Protein 3NWP (pdb70)

B-factor: mean 22.93, std 8.15, range [8.03, 77.2]

Nearest PDB structures (foldseek):
  3nwp-assembly2_B  TM=1.003E+00  e=3.290E-48  Shewanella baltica OS223
  3lwd-assembly1_A-2  TM=9.757E-01  e=4.395E-27  Chromohalobacter israelensis DSM 3043
  3lhi-assembly1_A  TM=9.267E-01  e=1.571E-24  Neisseria gonorrhoeae FA 1090
  1vl1-assembly1_A  TM=8.674E-01  e=1.841E-17  Thermotoga maritima
  3efb-assembly1_A  TM=4.560E-01  e=1.012E-04  Shigella flexneri 2a str. 2457T

Secondary structure (DSSP, 8-state):
------EEEESSHHHHHHHHHHHHHHHHHHHHHHHS-EEEEE--SSTTHHHHHHH---S-GGGEEEEESEEESS-TTSTT-HHHHHHHHTSSGGGGGSEE--S----SHHHH---TGGGTTS-SSBSEEEE--TTS-BTTB-TT-TTHHHHHH--SSEEEE--SSSSS-EEEE-HHHHHSBS-EEEEEESHHHHHHHHHHHT---TT--THHHHS-SSS-EEEEEE-/------EEE-SSHHHHHHHHHHHHHHHHHHHHHHHS-EEEEE--SSTTHHHHHHH---S-GGGEEEEESEEESS-TTSTT-HHHHHHHHTSSGGGGGSEE--S----SHHHH---TGGGTTS-SSBSEEEE--TTS-BTTB-TT-TTHHHHHH--SSEEEE--SSSSS-EEEE-HHHHHSBS-EEEEEESHHHHHHHHHHHT---TT--THHHHS-SSS-EEEEEE-

Solvent-accessible surface area: 19210 Å² total

Radius of gyration: 25.67 Å; Cα contacts (8 Å, |Δi|>4): 1148; chains: 2; bounding box: 45×80×50 Å

Structure (mmCIF, N/CA/C/O backbone):
data_3NWP
#
_entry.id   3NWP
#
_cell.length_a   46.179
_cell.length_b   72.019
_cell.length_c   154.130
_cell.angle_alpha   90.000
_cell.angle_beta   90.000
_cell.angle_gamma   90.000
#
_symmetry.space_group_name_H-M   'P 21 21 21'
#
loop_
_entity.id
_entity.type
_entity.pdbx_description
1 polymer 6-phosphogluconolactonase
2 non-polymer GLYCEROL
3 non-polymer 'HEXAETHYLENE GLYCOL'
4 non-polymer DI(HYDROXYETHYL)ETHER
5 non-polymer 'TETRAETHYLENE GLYCOL'
6 water water
#
loop_
_atom_site.group_PDB
_atom_site.id
_atom_site.type_symbol
_atom_site.label_atom_id
_atom_site.label_alt_id
_atom_site.label_comp_id
_atom_site.label_asym_id
_atom_site.label_entity_id
_atom_site.label_seq_id
_atom_site.pdbx_PDB_ins_code
_atom_site.Cartn_x
_atom_site.Cartn_y
_atom_site.Cartn_z
_atom_site.occupancy
_atom_site.B_iso_or_equiv
_atom_site.auth_seq_id
_atom_site.auth_comp_id
_atom_site.auth_asym_id
_atom_site.auth_atom_id
_atom_site.pdbx_PDB_model_num
ATOM 1 N N . GLY A 1 1 ? 35.240 8.406 16.516 1.00 25.04 0 GLY A N 1
ATOM 2 C CA . GLY A 1 1 ? 35.631 9.535 17.360 1.00 23.62 0 GLY A CA 1
ATOM 3 C C . GLY A 1 1 ? 34.488 10.128 18.137 1.00 23.03 0 GLY A C 1
ATOM 4 O O . GLY A 1 1 ? 33.418 9.493 18.338 1.00 22.35 0 GLY A O 1
ATOM 21 N N . ILE A 1 3 ? 31.297 12.359 19.238 1.00 18.46 2 ILE A N 1
ATOM 22 C CA . ILE A 1 3 ? 30.023 12.672 18.622 1.00 16.70 2 ILE A CA 1
ATOM 23 C C . ILE A 1 3 ? 29.785 14.169 18.641 1.00 18.60 2 ILE A C 1
ATOM 24 O O . ILE A 1 3 ? 29.693 14.789 19.722 1.00 19.59 2 ILE A O 1
ATOM 29 N N . LYS A 1 4 ? 29.725 14.754 17.457 1.00 18.11 3 LYS A N 1
ATOM 30 C CA . LYS A 1 4 ? 29.741 16.223 17.346 1.00 17.64 3 LYS A CA 1
ATOM 31 C C . LYS A 1 4 ? 28.396 16.851 17.035 1.00 16.77 3 LYS A C 1
ATOM 32 O O . LYS A 1 4 ? 28.208 18.031 17.341 1.00 18.03 3 LYS A O 1
ATOM 38 N N . GLU A 1 5 ? 27.470 16.104 16.442 1.00 16.73 4 GLU A N 1
ATOM 39 C CA . GLU A 1 5 ? 26.169 16.639 16.102 1.00 15.67 4 GLU A CA 1
ATOM 40 C C . GLU A 1 5 ? 25.172 16.274 17.191 1.00 16.70 4 GLU A C 1
ATOM 41 O O . GLU A 1 5 ? 25.030 15.090 17.541 1.00 17.79 4 GLU A O 1
ATOM 47 N N . THR A 1 6 ? 24.535 17.298 17.766 1.00 14.20 5 THR A N 1
ATOM 48 C CA . THR A 1 6 ? 23.625 17.150 18.881 1.00 14.70 5 THR A CA 1
ATOM 49 C C . THR A 1 6 ? 22.463 18.137 18.708 1.00 14.53 5 THR A C 1
ATOM 50 O O . THR A 1 6 ? 22.628 19.222 18.075 1.00 14.57 5 THR A O 1
ATOM 54 N N . VAL A 1 7 ? 21.317 17.825 19.329 1.00 13.25 6 VAL A N 1
ATOM 55 C CA . VAL A 1 7 ? 20.217 18.746 19.541 1.00 13.26 6 VAL A CA 1
ATOM 56 C C . VAL A 1 7 ? 19.888 18.650 21.029 1.00 14.18 6 VAL A C 1
ATOM 57 O O . VAL A 1 7 ? 19.448 17.587 21.487 1.00 14.65 6 VAL A O 1
ATOM 61 N N . PHE A 1 8 ? 20.095 19.730 21.765 1.00 14.20 7 PHE A N 1
ATOM 62 C CA . PHE A 1 8 ? 20.080 19.719 23.200 1.00 14.64 7 PHE A CA 1
ATOM 63 C C . PHE A 1 8 ? 19.202 20.865 23.689 1.00 16.04 7 PHE A C 1
ATOM 64 O O . PHE A 1 8 ? 19.397 22.046 23.317 1.00 17.02 7 PHE A O 1
ATOM 72 N N . LYS A 1 9 ? 18.195 20.543 24.492 1.00 12.98 8 LYS A N 1
ATOM 73 C CA . LYS A 1 9 ? 17.234 21.505 25.058 1.00 11.81 8 LYS A CA 1
ATOM 74 C C . LYS A 1 9 ? 17.280 21.431 26.569 1.00 14.23 8 LYS A C 1
ATOM 75 O O . LYS A 1 9 ? 17.021 20.367 27.157 1.00 15.45 8 LYS A O 1
ATOM 81 N N . SER A 1 10 ? 17.658 22.527 27.201 1.00 13.63 9 SER A N 1
ATOM 82 C CA . SER A 1 10 ? 17.673 22.596 28.657 1.00 13.49 9 SER A CA 1
ATOM 83 C C . SER A 1 10 ? 16.551 23.497 29.154 1.00 14.26 9 SER A C 1
ATOM 84 O O . SER A 1 10 ? 16.023 24.360 28.421 1.00 14.23 9 SER A O 1
ATOM 87 N N . PHE A 1 11 ? 16.202 23.255 30.430 1.00 15.52 10 PHE A N 1
ATOM 88 C CA . PHE A 1 11 ? 15.059 23.897 31.075 1.00 14.91 10 PHE A CA 1
ATOM 89 C C . PHE A 1 11 ? 15.402 24.253 32.526 1.00 14.84 10 PHE A C 1
ATOM 90 O O . PHE A 1 11 ? 16.285 23.660 33.125 1.00 17.02 10 PHE A O 1
ATOM 98 N N A ASP A 1 12 ? 14.699 25.277 32.993 0.60 18.00 11 ASP A N 1
ATOM 99 N N B ASP A 1 12 ? 14.684 25.212 33.072 0.40 17.43 11 ASP A N 1
ATOM 100 C CA A ASP A 1 12 ? 14.803 25.777 34.396 0.60 18.48 11 ASP A CA 1
ATOM 101 C CA B ASP A 1 12 ? 15.016 25.638 34.440 0.40 16.71 11 ASP A CA 1
ATOM 102 C C A ASP A 1 12 ? 14.621 24.641 35.410 0.60 19.07 11 ASP A C 1
ATOM 103 C C B ASP A 1 12 ? 14.478 24.758 35.529 0.40 18.01 11 ASP A C 1
ATOM 104 O O A ASP A 1 12 ? 15.426 24.488 36.353 0.60 19.02 11 AS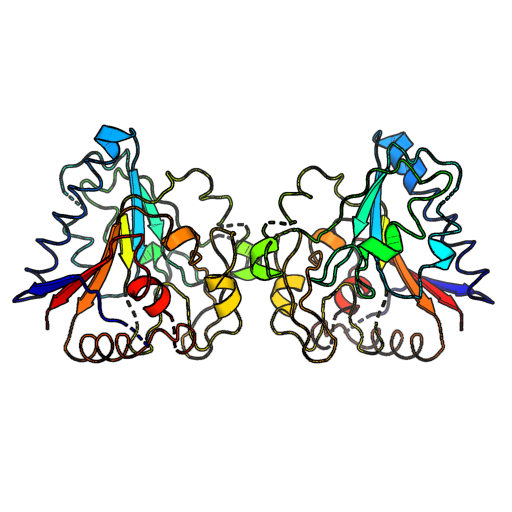P A O 1
ATOM 105 O O B ASP A 1 12 ? 14.900 24.884 36.659 0.40 17.15 11 ASP A O 1
ATOM 114 N N . THR A 1 13 ? 13.560 23.865 35.199 1.00 18.38 12 THR A N 1
ATOM 115 C CA . THR A 1 13 ? 13.059 22.878 36.141 1.00 17.93 12 THR A CA 1
ATOM 116 C C . THR A 1 13 ? 12.600 21.638 35.399 1.00 16.56 12 THR A C 1
ATOM 117 O O . THR A 1 13 ? 12.266 21.719 34.195 1.00 16.61 12 THR A O 1
ATOM 121 N N . PRO A 1 14 ? 12.545 20.502 36.104 1.00 19.33 13 PRO A N 1
ATOM 122 C CA . PRO A 1 14 ? 11.881 19.329 35.498 1.00 17.88 13 PRO A CA 1
ATOM 123 C C . PRO A 1 14 ? 10.461 19.609 35.062 1.00 19.24 13 PRO A C 1
ATOM 124 O O . PRO A 1 14 ? 10.026 19.077 34.013 1.00 18.02 13 PRO A O 1
ATOM 128 N N A SER A 1 15 ? 9.682 20.426 35.791 0.50 17.42 14 SER A N 1
ATOM 129 N N B SER A 1 15 ? 9.719 20.413 35.833 0.50 17.81 14 SER A N 1
ATOM 130 C CA A SER A 1 15 ? 8.307 20.704 35.362 0.50 17.26 14 SER A CA 1
ATOM 131 C CA B SER A 1 15 ? 8.380 20.770 35.437 0.50 17.10 14 SER A CA 1
ATOM 132 C C A SER A 1 15 ? 8.234 21.481 34.048 0.50 16.99 14 SER A C 1
ATOM 133 C C B SER A 1 15 ? 8.331 21.389 34.059 0.50 16.86 14 SER A C 1
ATOM 134 O O A SER A 1 15 ? 7.353 21.274 33.226 0.50 17.62 14 SER A O 1
ATOM 135 O O B SER A 1 15 ? 7.578 20.964 33.210 0.50 18.09 14 SER A O 1
ATOM 140 N N . ALA A 1 16 ? 9.161 22.411 33.842 1.00 16.89 15 ALA A N 1
ATOM 141 C CA . ALA A 1 16 ? 9.199 23.121 32.569 1.00 16.29 15 ALA A CA 1
ATOM 142 C C . ALA A 1 16 ? 9.560 22.173 31.401 1.00 14.62 15 ALA A C 1
ATOM 143 O O . ALA A 1 16 ? 8.979 22.272 30.294 1.00 16.93 15 ALA A O 1
ATOM 145 N N . LEU A 1 17 ? 10.528 21.320 31.672 1.00 14.93 16 LEU A N 1
ATOM 146 C CA . LEU A 1 17 ? 10.937 20.252 30.708 1.00 15.27 16 LEU A CA 1
ATOM 147 C C . LEU A 1 17 ? 9.726 19.424 30.344 1.00 16.70 16 LEU A C 1
ATOM 148 O O . LEU A 1 17 ? 9.386 19.289 29.153 1.00 15.27 16 LEU A O 1
ATOM 153 N N . GLU A 1 18 ? 9.056 18.895 31.339 1.00 17.02 17 GLU A N 1
ATOM 154 C CA . GLU A 1 18 ? 7.887 18.021 31.114 1.00 16.73 17 GLU A CA 1
ATOM 155 C C . GLU A 1 18 ? 6.780 18.687 30.359 1.00 17.84 17 GLU A C 1
ATOM 156 O O . GLU A 1 18 ? 6.126 18.069 29.487 1.00 18.49 17 GLU A O 1
ATOM 162 N N A GLN A 1 19 ? 6.515 19.980 30.598 0.40 15.58 18 GLN A N 1
ATOM 163 N N B GLN A 1 19 ? 6.477 19.920 30.733 0.60 17.26 18 GLN A N 1
ATOM 164 C CA A GLN A 1 19 ? 5.475 20.704 29.828 0.40 16.75 18 GLN A CA 1
ATOM 165 C CA B GLN A 1 19 ? 5.402 20.609 30.094 0.60 20.39 18 GLN A CA 1
ATOM 166 C C A GLN A 1 19 ? 5.795 20.871 28.345 0.40 17.17 18 GLN A C 1
ATOM 167 C C B GLN A 1 19 ? 5.701 20.672 28.615 0.60 17.78 18 GLN A C 1
ATOM 168 O O A GLN A 1 19 ? 4.925 20.768 27.479 0.40 16.27 18 GLN A O 1
ATOM 169 O O B GLN A 1 19 ? 4.843 20.321 27.793 0.60 19.07 18 GLN A O 1
ATOM 180 N N A GLN A 1 20 ? 7.034 21.182 28.013 0.40 15.10 19 GLN A N 1
ATOM 181 N N B GLN A 1 20 ? 6.924 21.076 28.260 0.60 17.12 19 GLN A N 1
ATOM 182 C CA A GLN A 1 20 ? 7.326 21.283 26.608 0.40 14.84 19 GLN A CA 1
ATOM 183 C CA B GLN A 1 20 ? 7.258 21.243 26.846 0.60 15.78 19 GLN A CA 1
ATOM 184 C C A GLN A 1 20 ? 7.449 19.887 25.991 0.40 15.17 19 GLN A C 1
ATOM 185 C C B GLN A 1 20 ? 7.289 19.883 26.139 0.60 14.13 19 GLN A C 1
ATOM 186 O O A GLN A 1 20 ? 7.121 19.698 24.822 0.40 14.70 19 GLN A O 1
ATOM 187 O O B GLN A 1 20 ? 6.753 19.752 25.037 0.60 15.32 19 GLN A O 1
ATOM 198 N N . LEU A 1 21 ? 7.959 18.919 26.733 1.00 14.57 20 LEU A N 1
ATOM 199 C CA . LEU A 1 21 ? 8.116 17.568 26.157 1.00 13.39 20 LEU A CA 1
ATOM 200 C C . LEU A 1 21 ? 6.750 16.914 25.941 1.00 15.07 20 LEU A C 1
ATOM 201 O O . LEU A 1 21 ? 6.481 16.329 24.858 1.00 14.74 20 LEU A O 1
ATOM 206 N N . ALA A 1 22 ? 5.852 17.056 26.907 1.00 14.79 21 ALA A N 1
ATOM 207 C CA . ALA A 1 22 ? 4.496 16.513 26.722 1.00 15.11 21 ALA A CA 1
ATOM 208 C C . ALA A 1 22 ? 3.811 17.149 25.532 1.00 16.30 21 ALA A C 1
ATOM 209 O O . ALA A 1 22 ? 3.123 16.459 24.741 1.00 16.06 21 ALA A O 1
ATOM 211 N N A SER A 1 23 ? 3.908 18.472 25.402 0.70 14.57 22 SER A N 1
ATOM 212 N N B SER A 1 23 ? 3.957 18.464 25.400 0.30 16.77 22 SER A N 1
ATOM 213 C CA A SER A 1 23 ? 3.307 19.141 24.247 0.70 16.35 22 SER A CA 1
ATOM 214 C CA B SER A 1 23 ? 3.363 19.182 24.284 0.30 18.00 22 SER A CA 1
ATOM 215 C C A SER A 1 23 ? 3.902 18.688 22.919 0.70 16.92 22 SER A C 1
ATOM 216 C C B SER A 1 23 ? 3.908 18.719 22.930 0.30 17.27 22 SER A C 1
ATOM 217 O O A SER A 1 23 ? 3.162 18.468 21.959 0.70 17.36 22 SER A O 1
ATOM 218 O O B SER A 1 23 ? 3.135 18.514 21.992 0.30 17.74 22 SER A O 1
ATOM 223 N N . LYS A 1 24 ? 5.234 18.569 22.822 1.00 15.52 23 LYS A N 1
ATOM 224 C CA . LYS A 1 24 ? 5.882 18.115 21.595 1.00 15.31 23 LYS A CA 1
ATOM 225 C C . LYS A 1 24 ? 5.442 16.690 21.238 1.00 15.60 23 LYS A C 1
ATOM 226 O O . LYS A 1 24 ? 5.137 16.409 20.081 1.00 15.91 23 LYS A O 1
ATOM 232 N N . ILE A 1 25 ? 5.418 15.789 22.172 1.00 14.32 24 ILE A N 1
ATOM 233 C CA . ILE A 1 25 ? 5.005 14.414 21.925 1.00 13.62 24 ILE A CA 1
ATOM 234 C C . ILE A 1 25 ? 3.570 14.374 21.498 1.00 14.83 24 ILE A C 1
ATOM 235 O O . ILE A 1 25 ? 3.256 13.717 20.470 1.00 14.52 24 ILE A O 1
ATOM 240 N N . ALA A 1 26 ? 2.689 15.043 22.219 1.00 15.10 25 ALA A N 1
ATOM 241 C CA . ALA A 1 26 ? 1.278 15.007 21.866 1.00 16.12 25 ALA A CA 1
ATOM 242 C C . ALA A 1 26 ? 1.036 15.533 20.429 1.00 15.54 25 ALA A C 1
ATOM 243 O O . ALA A 1 26 ? 0.264 14.959 19.661 1.00 16.28 25 ALA A O 1
ATOM 245 N N A SER A 1 27 ? 1.706 16.624 20.084 0.35 15.22 26 SER A N 1
ATOM 246 N N B SER A 1 27 ? 1.705 16.623 20.083 0.35 15.29 26 SER A N 1
ATOM 247 N N C SER A 1 27 ? 1.702 16.620 20.055 0.30 16.09 26 SER A N 1
ATOM 248 C CA A SER A 1 27 ? 1.602 17.209 18.754 0.35 16.10 26 SER A CA 1
ATOM 249 C CA B SER A 1 27 ? 1.601 17.202 18.753 0.35 16.24 26 SER A CA 1
ATOM 250 C CA C SER A 1 27 ? 1.518 17.184 18.716 0.30 17.34 26 SER A CA 1
ATOM 251 C C A SER A 1 27 ? 2.037 16.220 17.684 0.35 16.12 26 SER A C 1
ATOM 252 C C B SER A 1 27 ? 2.036 16.215 17.683 0.35 16.18 26 SER A C 1
ATOM 253 C C C SER A 1 27 ? 2.064 16.260 17.625 0.30 17.02 26 SER A C 1
ATOM 254 O O A SER A 1 27 ? 1.334 16.018 16.696 0.35 16.60 26 SER A O 1
ATOM 255 O O B SER A 1 27 ? 1.333 16.011 16.696 0.35 16.65 26 SER A O 1
ATOM 256 O O C SER A 1 27 ? 1.460 16.154 16.552 0.30 17.20 26 SER A O 1
ATOM 263 N N . GLN A 1 28 ? 3.202 15.600 17.871 1.00 14.53 27 GLN A N 1
ATOM 264 C CA . GLN A 1 28 ? 3.701 14.610 16.922 1.00 14.45 27 GLN A CA 1
ATOM 265 C C . GLN A 1 28 ? 2.802 13.385 16.805 1.00 13.99 27 GLN A C 1
ATOM 266 O O . GLN A 1 28 ? 2.590 12.882 15.715 1.00 14.45 27 GLN A O 1
ATOM 272 N N . LEU A 1 29 ? 2.216 12.922 17.901 1.00 13.55 28 LEU A N 1
ATOM 273 C CA . LEU A 1 29 ? 1.299 11.778 17.827 1.00 14.00 28 LEU A CA 1
ATOM 274 C C . LEU A 1 29 ? 0.016 12.161 17.072 1.00 15.06 28 LEU A C 1
ATOM 275 O O . LEU A 1 29 ? -0.433 11.382 16.212 1.00 14.77 28 LEU A O 1
ATOM 280 N N . GLN A 1 30 ? -0.528 13.336 17.358 1.00 15.38 29 GLN A N 1
ATOM 281 C CA . GLN A 1 30 ? -1.714 13.773 16.621 1.00 16.43 29 GLN A CA 1
ATOM 282 C C . GLN A 1 30 ? -1.417 13.974 15.135 1.00 16.40 29 GLN A C 1
ATOM 283 O O . GLN A 1 30 ? -2.239 13.610 14.280 1.00 17.17 29 GLN A O 1
ATOM 289 N N A GLU A 1 31 ? -0.262 14.528 14.782 0.50 13.95 30 GLU A N 1
ATOM 290 N N B GLU A 1 31 ? -0.258 14.573 14.831 0.50 17.55 30 GLU A N 1
ATOM 291 C CA A GLU A 1 31 ? 0.058 14.683 13.362 0.50 14.27 30 GLU A CA 1
ATOM 292 C CA B GLU A 1 31 ? 0.259 14.690 13.456 0.50 20.31 30 GLU A CA 1
ATOM 293 C C A GLU A 1 31 ? 0.215 13.305 12.669 0.50 15.63 30 GLU A C 1
ATOM 294 C C B GLU A 1 31 ? 0.171 13.330 12.746 0.50 18.38 30 GLU A C 1
ATOM 295 O O A GLU A 1 31 ? -0.085 13.145 11.460 0.50 15.15 30 GLU A O 1
ATOM 296 O O B GLU A 1 31 ? -0.368 13.215 11.636 0.50 20.96 30 GLU A O 1
ATOM 307 N N . ALA A 1 32 ? 0.694 12.292 13.397 1.00 15.75 31 ALA A N 1
ATOM 308 C CA . ALA A 1 32 ? 0.748 10.958 12.885 1.00 14.77 31 ALA A CA 1
ATOM 309 C C . ALA A 1 32 ? -0.626 10.334 12.703 1.00 16.39 31 ALA A C 1
ATOM 310 O O . ALA A 1 32 ? -0.864 9.728 11.670 1.00 16.08 31 ALA A O 1
ATOM 312 N N . VAL A 1 33 ? -1.524 10.499 13.664 1.00 15.80 32 VAL A N 1
ATOM 313 C CA . VAL A 1 33 ? -2.924 10.062 13.518 1.00 16.90 32 VAL A CA 1
ATOM 314 C C . VAL A 1 33 ? -3.529 10.766 12.306 1.00 17.98 32 VAL A C 1
ATOM 315 O O . VAL A 1 33 ? -4.183 10.110 11.455 1.00 18.59 32 VAL A O 1
ATOM 319 N N . ASP A 1 34 ? -3.336 12.076 12.174 1.00 17.99 33 ASP A N 1
ATOM 320 C CA . ASP A 1 34 ? -3.879 12.777 11.003 1.00 20.53 33 ASP A CA 1
ATOM 321 C C . ASP A 1 34 ? -3.353 12.186 9.705 1.00 21.79 33 ASP A C 1
ATOM 322 O O . ASP A 1 34 ? -4.121 11.974 8.745 1.00 21.67 33 ASP A O 1
ATOM 327 N N . ALA A 1 35 ? -2.049 11.929 9.618 1.00 17.31 34 ALA A N 1
ATOM 328 C CA . ALA A 1 35 ? -1.467 11.490 8.367 1.00 17.13 34 ALA A CA 1
ATOM 329 C C . ALA A 1 35 ? -1.792 10.083 8.034 1.00 17.63 34 ALA A C 1
ATOM 330 O O . ALA A 1 35 ? -2.009 9.788 6.857 1.00 20.33 34 ALA A O 1
ATOM 332 N N . ARG A 1 36 ? -1.787 9.197 9.005 1.00 18.22 35 ARG A N 1
ATOM 333 C CA . ARG A 1 36 ? -1.826 7.743 8.787 1.00 18.76 35 ARG A CA 1
ATOM 334 C C . ARG A 1 36 ? -2.976 6.995 9.399 1.00 18.57 35 ARG A C 1
ATOM 335 O O . ARG A 1 36 ? -3.146 5.791 9.151 1.00 19.46 35 ARG A O 1
ATOM 343 N N . GLY A 1 37 ? -3.767 7.678 10.217 1.00 18.12 36 GLY A N 1
ATOM 344 C CA . GLY A 1 37 ? -4.868 7.077 10.905 1.00 19.64 36 GLY A CA 1
ATOM 345 C C . GLY A 1 37 ? -4.604 6.454 12.248 1.00 20.28 36 GLY A C 1
ATOM 346 O O . GLY A 1 37 ? -5.514 6.326 13.033 1.00 21.14 36 GLY A O 1
ATOM 347 N N . LYS A 1 38 ? -3.369 5.981 12.483 1.00 18.95 37 LYS A N 1
ATOM 348 C CA . LYS A 1 38 ? -2.976 5.411 13.756 1.00 19.40 37 LYS A CA 1
ATOM 349 C C . LYS A 1 38 ? -1.517 5.848 13.958 1.00 20.64 37 LYS A C 1
ATOM 350 O O . LYS A 1 38 ? -0.777 6.028 12.979 1.00 25.60 37 LYS A O 1
ATOM 356 N N . ALA A 1 39 ? -1.141 6.014 15.210 1.00 16.88 38 ALA A N 1
ATOM 357 C CA . ALA A 1 39 ? 0.203 6.430 15.554 1.00 17.02 38 ALA A CA 1
ATOM 358 C C . ALA A 1 39 ? 0.761 5.430 16.545 1.00 15.83 38 ALA A C 1
ATOM 359 O O . ALA A 1 39 ? 0.043 4.601 17.076 1.00 17.29 38 ALA A O 1
ATOM 361 N N . SER A 1 40 ? 2.084 5.459 16.730 1.00 15.04 39 SER A N 1
ATOM 362 C CA . SER A 1 40 ? 2.749 4.592 17.698 1.00 16.78 39 SER A CA 1
ATOM 363 C C . SER A 1 40 ? 3.752 5.375 18.532 1.00 15.64 39 SER A C 1
ATOM 364 O O . SER A 1 40 ? 4.474 6.260 18.051 1.00 15.78 39 SER A O 1
ATOM 367 N N . LEU A 1 41 ? 3.731 5.059 19.824 1.00 14.90 40 LEU A N 1
ATOM 368 C CA . LEU A 1 41 ? 4.569 5.645 20.867 1.00 13.70 40 LEU A CA 1
ATOM 369 C C . LEU A 1 41 ? 5.284 4.538 21.655 1.00 15.46 40 LEU A C 1
ATOM 370 O O . LEU A 1 41 ? 4.652 3.568 22.093 1.00 14.65 40 LEU A O 1
ATOM 375 N N . VAL A 1 42 ? 6.594 4.689 21.842 1.00 13.96 41 VAL A N 1
ATOM 376 C CA . VAL A 1 42 ? 7.382 3.808 22.701 1.00 12.58 41 VAL A CA 1
ATOM 377 C C . VAL A 1 42 ? 7.824 4.658 23.855 1.00 13.06 41 VAL A C 1
ATOM 378 O O . VAL A 1 42 ? 8.351 5.763 23.690 1.00 12.85 41 VAL A O 1
ATOM 382 N N . VAL A 1 43 ? 7.599 4.184 25.072 1.00 12.95 42 VAL A N 1
ATOM 383 C CA . VAL A 1 43 ? 8.064 4.857 26.256 1.00 12.88 42 VAL A CA 1
ATOM 384 C C . VAL A 1 43 ? 9.006 3.983 27.105 1.00 14.09 42 VAL A C 1
ATOM 385 O O . VAL A 1 43 ? 8.935 2.737 27.041 1.00 13.96 42 VAL A O 1
ATOM 389 N N . SER A 1 44 ? 9.817 4.645 27.929 1.00 15.70 43 SER A N 1
ATOM 390 C CA . SER A 1 44 ? 10.712 4.003 28.849 1.00 15.45 43 SER A CA 1
ATOM 391 C C . SER A 1 44 ? 10.255 4.164 30.296 1.00 17.32 43 SER A C 1
ATOM 392 O O . SER A 1 44 ? 9.425 5.021 30.612 1.00 17.62 43 SER A O 1
ATOM 395 N N . GLY A 1 45 ? 10.799 3.311 31.160 1.00 20.17 44 GLY A N 1
ATOM 396 C CA . GLY A 1 45 ? 10.401 3.230 32.570 1.00 22.17 44 GLY A CA 1
ATOM 397 C C . GLY A 1 45 ? 11.265 4.018 33.509 1.00 22.29 44 GLY A C 1
ATOM 398 O O . GLY A 1 45 ? 11.917 5.007 33.138 1.00 21.62 44 GLY A O 1
ATOM 399 N N . GLY A 1 46 ? 11.211 3.648 34.793 1.00 22.46 45 GLY A N 1
ATOM 400 C CA . GLY A 1 46 ? 11.974 4.378 35.810 1.00 23.87 45 GLY A CA 1
ATOM 401 C C . GLY A 1 46 ? 11.142 5.508 36.423 1.00 22.86 45 GLY A C 1
ATOM 402 O O . GLY A 1 46 ? 10.004 5.749 36.032 1.00 24.59 45 GLY A O 1
ATOM 403 N N . SER A 1 47 ? 11.769 6.225 37.357 1.00 25.09 46 SER A N 1
ATOM 404 C CA . SER A 1 47 ? 11.120 7.359 38.010 1.00 26.46 46 SER A CA 1
ATOM 405 C C . SER A 1 47 ? 11.138 8.616 37.156 1.00 22.58 46 SER A C 1
ATOM 406 O O . SER A 1 47 ? 10.225 9.451 37.272 1.00 22.54 46 SER A O 1
ATOM 409 N N . THR A 1 48 ? 12.118 8.754 36.259 1.00 20.99 47 THR A N 1
ATOM 410 C CA . THR A 1 48 ? 12.255 10.014 35.501 1.00 19.91 47 THR A CA 1
ATOM 411 C C . THR A 1 48 ? 10.933 10.435 34.790 1.00 19.50 47 THR A C 1
ATOM 412 O O . THR A 1 48 ? 10.567 11.601 34.855 1.00 19.91 47 THR A O 1
ATOM 416 N N . PRO A 1 49 ? 10.265 9.514 34.074 1.00 18.64 48 PRO A N 1
ATOM 417 C CA . PRO A 1 49 ? 9.133 9.948 33.254 1.00 18.46 48 PRO A CA 1
ATOM 418 C C . PRO A 1 49 ? 7.801 10.051 33.912 1.00 17.62 48 PRO A C 1
ATOM 419 O O . PRO A 1 49 ? 6.820 10.339 33.207 1.00 18.22 48 PRO A O 1
ATOM 423 N N . LEU A 1 50 ? 7.677 9.790 35.231 1.00 18.11 49 LEU A N 1
ATOM 424 C CA . LEU A 1 50 ? 6.318 9.642 35.805 1.00 18.20 49 LEU A CA 1
ATOM 425 C C . LEU A 1 50 ? 5.471 10.909 35.687 1.00 16.30 49 LEU A C 1
ATOM 426 O O . LEU A 1 50 ? 4.279 10.836 35.320 1.00 17.88 49 LEU A O 1
ATOM 431 N N A LYS A 1 51 ? 6.041 12.070 35.994 0.50 16.89 50 LYS A N 1
ATOM 432 N N B LYS A 1 51 ? 6.042 12.078 35.962 0.50 17.70 50 LYS A N 1
ATOM 433 C CA A LYS A 1 51 ? 5.297 13.307 35.836 0.50 17.11 50 LYS A CA 1
ATOM 434 C CA B LYS A 1 51 ? 5.292 13.325 35.824 0.50 18.21 50 LYS A CA 1
ATOM 435 C C A LYS A 1 51 ? 4.975 13.581 34.354 0.50 16.29 50 LYS A C 1
ATOM 436 C C B LYS A 1 51 ? 5.034 13.736 34.355 0.50 17.34 50 LYS A C 1
ATOM 437 O O A LYS A 1 51 ? 3.832 13.936 34.035 0.50 14.15 50 LYS A O 1
ATOM 438 O O B LYS A 1 51 ? 4.001 14.369 34.046 0.50 17.86 50 LYS A O 1
ATOM 447 N N . LEU A 1 52 ? 5.945 13.367 33.451 1.00 16.40 51 LEU A N 1
ATOM 448 C CA . LEU A 1 52 ? 5.687 13.474 32.011 1.00 16.06 51 LEU A CA 1
ATOM 449 C C . LEU A 1 52 ? 4.471 12.641 31.608 1.00 15.86 51 LEU A C 1
ATOM 450 O O . LEU A 1 52 ? 3.583 13.117 30.891 1.00 16.50 51 LEU A O 1
ATOM 455 N N . PHE A 1 53 ? 4.417 11.415 32.097 1.00 16.50 52 PHE A N 1
ATOM 456 C CA . PHE A 1 53 ? 3.275 10.536 31.802 1.00 15.28 52 PHE A CA 1
ATOM 457 C C . PHE A 1 53 ? 1.980 11.150 32.265 1.00 17.12 52 PHE A C 1
ATOM 458 O O . PHE A 1 53 ? 0.973 11.093 31.556 1.00 17.82 52 PHE A O 1
ATOM 466 N N A GLN A 1 54 ? 1.991 11.685 33.495 0.50 16.64 53 GLN A N 1
ATOM 467 N N B GLN A 1 54 ? 1.959 11.676 33.486 0.50 17.93 53 GLN A N 1
ATOM 468 C CA A GLN A 1 54 ? 0.787 12.325 34.049 0.50 17.65 53 GLN A CA 1
ATOM 469 C CA B GLN A 1 54 ? 0.716 12.271 33.971 0.50 19.52 53 GLN A CA 1
ATOM 470 C C A GLN A 1 54 ? 0.302 13.474 33.157 0.50 17.17 53 GLN A C 1
ATOM 471 C C B GLN A 1 54 ? 0.283 13.453 33.093 0.50 17.87 53 GLN A C 1
ATOM 472 O O A GLN A 1 54 ? -0.895 13.621 32.903 0.50 17.48 53 GLN A O 1
ATOM 473 O O B GLN A 1 54 ? -0.904 13.590 32.759 0.50 18.43 53 GLN A O 1
ATOM 484 N N . LEU A 1 55 ? 1.217 14.302 32.702 1.00 16.89 54 LEU A N 1
ATOM 485 C CA . LEU A 1 55 ? 0.873 15.431 31.833 1.00 17.70 54 LEU A CA 1
ATOM 486 C C . LEU A 1 55 ? 0.373 14.948 30.481 1.00 18.46 54 LEU A C 1
ATOM 487 O O . LEU A 1 55 ? -0.640 15.434 29.916 1.00 18.96 54 LEU A O 1
ATOM 492 N N . LEU A 1 56 ? 1.058 13.944 29.925 1.00 17.61 55 LEU A N 1
ATOM 493 C CA . LEU A 1 56 ? 0.650 13.412 28.634 1.00 17.45 55 LEU A CA 1
ATOM 494 C C . LEU A 1 56 ? -0.774 12.837 28.715 1.00 18.13 55 LEU A C 1
ATOM 495 O O . LEU A 1 56 ? -1.556 12.978 27.787 1.00 19.30 55 LEU A O 1
ATOM 500 N N . SER A 1 57 ? -1.101 12.167 29.835 1.00 16.44 56 SER A N 1
ATOM 501 C CA . SER A 1 57 ? -2.385 11.548 30.017 1.00 17.53 56 SER A CA 1
ATOM 502 C C . SER A 1 57 ? -3.531 12.548 29.882 1.00 16.26 56 SER A C 1
ATOM 503 O O . SER A 1 57 ? -4.644 12.118 29.578 1.00 19.07 56 SER A O 1
ATOM 522 N N . LYS A 1 59 ? -3.467 15.296 27.784 1.00 16.86 58 LYS A N 1
ATOM 523 C CA . LYS A 1 59 ? -3.476 15.957 26.470 1.00 16.96 58 LYS A CA 1
ATOM 524 C C . LYS A 1 59 ? -4.679 15.492 25.632 1.00 15.81 58 LYS A C 1
ATOM 525 O O . LYS A 1 59 ? -4.948 14.289 25.568 1.00 17.71 58 LYS A O 1
ATOM 531 N N . SER A 1 60 ? -5.373 16.445 25.001 1.00 18.02 59 SER A N 1
ATOM 532 C CA . SER A 1 60 ? -6.531 16.154 24.182 1.00 18.32 59 SER A CA 1
ATOM 533 C C . SER A 1 60 ? -6.121 15.870 22.730 1.00 18.49 59 SER A C 1
ATOM 534 O O . SER A 1 60 ? -6.004 16.765 21.903 1.00 20.02 59 SER A O 1
ATOM 537 N N . ILE A 1 61 ? -5.713 14.621 22.518 1.00 16.28 60 ILE A N 1
ATOM 538 C CA . ILE A 1 61 ? -5.431 14.101 21.175 1.00 16.17 60 ILE A CA 1
ATOM 539 C C . ILE A 1 61 ? -6.235 12.805 21.033 1.00 18.04 60 ILE A C 1
ATOM 540 O O . ILE A 1 61 ? -6.852 12.309 22.014 1.00 19.41 60 ILE A O 1
ATOM 545 N N . ASP A 1 62 ? -6.183 12.257 19.806 1.00 17.59 61 ASP A N 1
ATOM 546 C CA . ASP A 1 62 ? -6.899 11.034 19.459 1.00 19.53 61 ASP A CA 1
ATOM 547 C C . ASP A 1 62 ? -6.171 9.800 20.037 1.00 19.11 61 ASP A C 1
ATOM 548 O O . ASP A 1 62 ? -5.711 8.924 19.293 1.00 20.41 61 ASP A O 1
ATOM 553 N N . TRP A 1 63 ? -6.111 9.675 21.368 1.00 18.21 62 TRP A N 1
ATOM 554 C CA . TRP A 1 63 ? -5.424 8.598 22.059 1.00 16.59 62 TRP A CA 1
ATOM 555 C C . TRP A 1 63 ? -5.840 7.180 21.664 1.00 18.17 62 TRP A C 1
ATOM 556 O O . TRP A 1 63 ? -5.040 6.255 21.730 1.00 18.90 62 TRP A O 1
ATOM 567 N N . SER A 1 64 ? -7.125 7.047 21.290 1.00 19.25 63 SER A N 1
ATOM 568 C CA . SER A 1 64 ? -7.633 5.733 20.908 1.00 20.44 63 SER A CA 1
ATOM 569 C C . SER A 1 64 ? -7.060 5.225 19.587 1.00 20.11 63 SER A C 1
ATOM 570 O O . SER A 1 64 ? -7.162 4.040 19.270 1.00 21.02 63 SER A O 1
ATOM 573 N N . ASP A 1 65 ? -6.423 6.109 18.847 1.00 19.23 64 ASP A N 1
ATOM 574 C CA . ASP A 1 65 ? -5.765 5.789 17.595 1.00 17.70 64 ASP A CA 1
ATOM 575 C C . ASP A 1 65 ? -4.236 5.751 17.822 1.00 17.65 64 ASP A C 1
ATOM 576 O O . ASP A 1 65 ? -3.494 5.717 16.833 1.00 18.10 64 ASP A O 1
ATOM 581 N N . VAL A 1 66 ? -3.795 5.705 19.081 1.00 15.99 65 VAL A N 1
ATOM 582 C CA . VAL A 1 66 ? -2.332 5.642 19.411 1.00 15.42 65 VAL A CA 1
ATOM 583 C C . VAL A 1 66 ? -2.052 4.299 20.021 1.00 16.42 65 VAL A C 1
ATOM 584 O O . VAL A 1 66 ? -2.687 3.901 21.038 1.00 19.74 65 VAL A O 1
ATOM 588 N N . TYR A 1 67 ? -1.087 3.572 19.445 1.00 16.63 66 TYR A N 1
ATOM 589 C CA . TYR A 1 67 ? -0.581 2.328 19.975 1.00 17.36 66 TYR A CA 1
ATOM 590 C C . TYR A 1 67 ? 0.637 2.616 20.815 1.00 16.22 66 TYR A C 1
ATOM 591 O O . TYR A 1 67 ? 1.509 3.377 20.386 1.00 17.77 66 TYR A O 1
ATOM 600 N N . ILE A 1 68 ? 0.704 2.061 22.033 1.00 16.35 67 ILE A N 1
ATOM 601 C CA . ILE A 1 68 ? 1.792 2.343 22.939 1.00 14.90 67 ILE A CA 1
ATOM 602 C C . ILE A 1 68 ? 2.458 1.072 23.417 1.00 16.76 67 ILE A C 1
ATOM 603 O O . ILE A 1 68 ? 1.798 0.077 23.682 1.00 16.42 67 ILE A O 1
ATOM 608 N N . THR A 1 69 ? 3.789 1.052 23.423 1.00 14.23 68 THR A N 1
ATOM 609 C CA . THR A 1 69 ? 4.520 -0.053 24.004 1.00 15.22 68 THR A CA 1
ATOM 610 C C . THR A 1 69 ? 5.751 0.464 24.765 1.00 18.14 68 THR A C 1
ATOM 611 O O . THR A 1 69 ? 5.950 1.677 24.908 1.00 15.52 68 THR A O 1
ATOM 615 N N . LEU A 1 70 ? 6.554 -0.455 25.284 1.00 15.34 69 LEU A N 1
ATOM 616 C CA . LEU A 1 70 ? 7.696 -0.193 26.129 1.00 15.61 69 LEU A CA 1
ATOM 617 C C . LEU A 1 70 ? 9.006 -0.376 25.381 1.00 15.40 69 LEU A C 1
ATOM 618 O O . LEU A 1 70 ? 9.146 -1.274 24.522 1.00 15.01 69 LEU A O 1
ATOM 623 N N . ALA A 1 71 ? 9.986 0.452 25.715 1.00 14.41 70 ALA A N 1
ATOM 624 C CA . ALA A 1 71 ? 11.333 0.273 25.195 1.00 15.37 70 ALA A CA 1
ATOM 625 C C . ALA A 1 71 ? 11.973 -1.022 25.684 1.00 16.09 70 ALA A C 1
ATOM 626 O O . ALA A 1 71 ? 12.817 -1.594 24.990 1.00 15.81 70 ALA A O 1
ATOM 628 N N . ASP A 1 72 ? 11.592 -1.402 26.894 1.00 14.96 71 ASP A N 1
ATOM 629 C CA . ASP A 1 72 ? 12.143 -2.581 27.591 1.00 16.84 71 ASP A CA 1
ATOM 630 C C . ASP A 1 72 ? 11.287 -2.921 28.773 1.00 18.10 71 ASP A C 1
ATOM 631 O O . ASP A 1 72 ? 10.411 -2.154 29.199 1.00 17.62 71 ASP A O 1
ATOM 636 N N . GLU A 1 73 ? 11.541 -4.097 29.317 1.00 16.85 72 GLU A N 1
ATOM 637 C CA . GLU A 1 73 ? 10.759 -4.567 30.444 1.00 17.89 72 GLU A CA 1
ATOM 638 C C . GLU A 1 73 ? 11.607 -5.504 31.270 1.00 17.60 72 GLU A C 1
ATOM 639 O O . GLU A 1 73 ? 12.464 -6.192 30.773 1.00 16.32 72 GLU A O 1
ATOM 645 N N . ARG A 1 74 ? 11.379 -5.480 32.579 1.00 17.31 73 ARG A N 1
ATOM 646 C CA . ARG A 1 74 ? 11.975 -6.455 33.501 1.00 17.45 73 ARG A CA 1
ATOM 647 C C . ARG A 1 74 ? 11.094 -7.686 33.512 1.00 18.18 73 ARG A C 1
ATOM 648 O O . ARG A 1 74 ? 9.839 -7.591 33.511 1.00 18.57 73 ARG A O 1
ATOM 656 N N . TRP A 1 75 ? 11.716 -8.871 33.501 1.00 18.65 74 TRP A N 1
ATOM 657 C CA . TRP A 1 75 ? 10.926 -10.119 33.432 1.00 19.34 74 TRP A CA 1
ATOM 658 C C . TRP A 1 75 ? 10.420 -10.495 34.849 1.00 21.71 74 TRP A C 1
ATOM 659 O O . TRP A 1 75 ? 10.983 -11.405 35.555 1.00 23.70 74 TRP A O 1
ATOM 670 N N . VAL A 1 76 ? 9.383 -9.764 35.267 1.00 20.68 75 VAL A N 1
ATOM 671 C CA . VAL A 1 76 ? 8.757 -9.864 36.559 1.00 21.08 75 VAL A CA 1
ATOM 672 C C . VAL A 1 76 ? 7.265 -9.686 36.274 1.00 22.18 75 VAL A C 1
ATOM 673 O O . VAL A 1 76 ? 6.884 -9.235 35.177 1.00 21.69 75 VAL A O 1
ATOM 677 N N . GLU A 1 77 ? 6.395 -10.055 37.226 1.00 23.59 76 GLU A N 1
ATOM 678 C CA . GLU A 1 77 ? 4.973 -9.898 36.996 1.00 26.76 76 GLU A CA 1
ATOM 679 C C . GLU A 1 77 ? 4.630 -8.440 36.712 1.00 22.42 76 GLU A C 1
ATOM 680 O O . GLU A 1 77 ? 5.242 -7.532 37.266 1.00 24.00 76 GLU A O 1
ATOM 686 N N . ALA A 1 78 ? 3.585 -8.238 35.926 1.00 28.39 77 ALA A N 1
ATOM 687 C CA . ALA A 1 78 ? 3.230 -6.899 35.455 1.00 30.11 77 ALA A CA 1
ATOM 688 C C . ALA A 1 78 ? 2.647 -6.008 36.545 1.00 33.06 77 ALA A C 1
ATOM 689 O O . ALA A 1 78 ? 2.507 -4.801 36.333 1.00 35.09 77 ALA A O 1
ATOM 691 N N . ASP A 1 79 ? 2.314 -6.580 37.709 1.00 29.94 78 ASP A N 1
ATOM 692 C CA . ASP A 1 79 ? 1.944 -5.819 38.892 1.00 32.13 78 ASP A CA 1
ATOM 693 C C . ASP A 1 79 ? 3.052 -5.728 39.941 1.00 32.15 78 ASP A C 1
ATOM 694 O O . ASP A 1 79 ? 2.851 -5.189 41.020 1.00 31.01 78 ASP A O 1
ATOM 699 N N . ALA A 1 80 ? 4.268 -6.179 39.620 1.00 29.53 79 ALA A N 1
ATOM 700 C CA . ALA A 1 80 ? 5.354 -6.088 40.573 1.00 26.73 79 ALA A CA 1
ATOM 701 C C . ALA A 1 80 ? 5.999 -4.710 40.617 1.00 29.08 79 ALA A C 1
ATOM 702 O O . ALA A 1 80 ? 5.875 -3.925 39.666 1.00 27.28 79 ALA A O 1
ATOM 704 N N A ASP A 1 81 ? 6.694 -4.433 41.719 0.50 28.39 80 ASP A N 1
ATOM 705 N N B ASP A 1 81 ? 6.715 -4.439 41.713 0.50 28.26 80 ASP A N 1
ATOM 706 C CA A ASP A 1 81 ? 7.410 -3.179 41.912 0.50 29.60 80 ASP A CA 1
ATOM 707 C CA B ASP A 1 81 ? 7.407 -3.163 41.937 0.50 29.39 80 ASP A CA 1
ATOM 708 C C A ASP A 1 81 ? 8.269 -2.845 40.690 0.50 27.51 80 ASP A C 1
ATOM 709 C C B ASP A 1 81 ? 8.408 -2.805 40.826 0.50 27.39 80 ASP A C 1
ATOM 710 O O A ASP A 1 81 ? 8.156 -1.770 40.108 0.50 25.45 80 ASP A O 1
ATOM 711 O O B ASP A 1 81 ? 8.600 -1.634 40.521 0.50 26.74 80 ASP A O 1
ATOM 720 N N . ALA A 1 82 ? 9.069 -3.819 40.270 1.00 26.84 81 ALA A N 1
ATOM 721 C CA . ALA A 1 82 ? 10.051 -3.610 39.200 1.00 26.29 81 ALA A CA 1
ATOM 722 C C . ALA A 1 82 ? 9.480 -3.583 37.774 1.00 21.12 81 ALA A C 1
ATOM 723 O O . ALA A 1 82 ? 10.264 -3.460 36.820 1.00 21.75 81 ALA A O 1
ATOM 725 N N . SER A 1 83 ? 8.158 -3.685 37.596 1.00 20.61 82 SER A N 1
ATOM 726 C CA . SER A 1 83 ? 7.572 -3.740 36.267 1.00 18.50 82 SER A CA 1
ATOM 727 C C . SER A 1 83 ? 7.458 -2.347 35.642 1.00 20.39 82 SER A C 1
ATOM 728 O O . SER A 1 83 ? 6.875 -1.438 36.247 1.00 21.35 82 SER A O 1
ATOM 731 N N . ASN A 1 84 ? 7.947 -2.186 34.419 1.00 19.05 83 ASN A N 1
ATOM 732 C CA . ASN A 1 84 ? 7.719 -0.923 33.676 1.00 17.64 83 ASN A CA 1
ATOM 733 C C . ASN A 1 84 ? 6.256 -0.810 33.249 1.00 18.09 83 ASN A C 1
ATOM 734 O O . ASN A 1 84 ? 5.676 0.296 33.289 1.00 18.10 83 ASN A O 1
ATOM 739 N N . GLU A 1 85 ? 5.644 -1.919 32.889 1.00 17.30 84 GLU A N 1
ATOM 740 C CA . GLU A 1 85 ? 4.224 -1.931 32.528 1.00 17.69 84 GLU A CA 1
ATOM 741 C C . GLU A 1 85 ? 3.410 -1.379 33.708 1.00 18.01 84 GLU A C 1
ATOM 742 O O . GLU A 1 85 ? 2.479 -0.603 33.478 1.00 18.53 84 GLU A O 1
ATOM 748 N N . ARG A 1 86 ? 3.684 -1.810 34.923 1.00 19.86 85 ARG A N 1
ATOM 749 C CA . ARG A 1 86 ? 2.930 -1.311 36.058 1.00 21.31 85 ARG A CA 1
ATOM 750 C C . ARG A 1 86 ? 2.972 0.226 36.156 1.00 21.31 85 ARG A C 1
ATOM 751 O O . ARG A 1 86 ? 1.932 0.861 36.371 1.00 21.55 85 ARG A O 1
ATOM 759 N N . LEU A 1 87 ? 4.167 0.804 35.985 1.00 19.60 86 LEU A N 1
ATOM 760 C CA . LEU A 1 87 ? 4.311 2.263 36.033 1.00 21.08 86 LEU A CA 1
ATOM 761 C C . LEU A 1 87 ? 3.537 2.953 34.902 1.00 18.92 86 LEU A C 1
ATOM 762 O O . LEU A 1 87 ? 2.870 3.983 35.123 1.00 19.19 86 LEU A O 1
ATOM 767 N N . VAL A 1 88 ? 3.583 2.404 33.690 1.00 17.10 87 VAL A N 1
ATOM 768 C CA . VAL A 1 88 ? 2.893 2.954 32.548 1.00 17.11 87 VAL A CA 1
ATOM 769 C C . VAL A 1 88 ? 1.364 2.891 32.778 1.00 19.80 87 VAL A C 1
ATOM 770 O O . VAL A 1 88 ? 0.625 3.862 32.516 1.00 19.14 87 VAL A O 1
ATOM 774 N N . ARG A 1 89 ? 0.886 1.775 33.306 1.00 17.25 88 ARG A N 1
ATOM 775 C CA . ARG A 1 89 ? -0.552 1.662 33.513 1.00 17.90 88 ARG A CA 1
ATOM 776 C C . ARG A 1 89 ? -0.997 2.620 34.627 1.00 20.83 88 ARG A C 1
ATOM 777 O O . ARG A 1 89 ? -2.111 3.182 34.531 1.00 24.34 88 ARG A O 1
ATOM 785 N N A GLU A 1 90 ? -0.184 2.804 35.663 0.40 21.58 89 GLU A N 1
ATOM 786 N N B GLU A 1 90 ? -0.195 2.792 35.659 0.60 22.14 89 GLU A N 1
ATOM 787 C CA A GLU A 1 90 ? -0.566 3.654 36.801 0.40 20.41 89 GLU A CA 1
ATOM 788 C CA B GLU A 1 90 ? -0.614 3.651 36.747 0.60 21.25 89 GLU A CA 1
ATOM 789 C C A GLU A 1 90 ? -0.518 5.152 36.505 0.40 21.97 89 GLU A C 1
ATOM 790 C C B GLU A 1 90 ? -0.653 5.108 36.345 0.60 22.60 89 GLU A C 1
ATOM 791 O O A GLU A 1 90 ? -1.249 5.965 37.114 0.40 20.91 89 GLU A O 1
ATOM 792 O O B GLU A 1 90 ? -1.603 5.833 36.721 0.60 22.32 89 GLU A O 1
ATOM 803 N N . HIS A 1 91 ? 0.372 5.549 35.602 1.00 19.25 90 HIS A N 1
ATOM 804 C CA . HIS A 1 91 ? 0.591 6.960 35.362 1.00 19.24 90 HIS A CA 1
ATOM 805 C C . HIS A 1 91 ? 0.252 7.483 33.967 1.00 20.81 90 HIS A C 1
ATOM 806 O O . HIS A 1 91 ? -0.145 8.640 33.858 1.00 20.92 90 HIS A O 1
ATOM 813 N N . LEU A 1 92 ? 0.481 6.700 32.903 1.00 17.39 91 LEU A N 1
ATOM 814 C CA . LEU A 1 92 ? 0.192 7.149 31.547 1.00 16.33 91 LEU A CA 1
ATOM 815 C C . LEU A 1 92 ? -1.235 6.792 31.085 1.00 16.43 91 LEU A C 1
ATOM 816 O O . LEU A 1 92 ? -1.899 7.600 30.461 1.00 18.61 91 LEU A O 1
ATOM 821 N N . LEU A 1 93 ? -1.662 5.549 31.347 1.00 17.79 92 LEU A N 1
ATOM 822 C CA . LEU A 1 93 ? -2.898 5.027 30.770 1.00 19.13 92 LEU A CA 1
ATOM 823 C C . LEU A 1 93 ? -4.057 5.421 31.703 1.00 21.73 92 LEU A C 1
ATOM 824 O O . LEU A 1 93 ? -4.743 4.569 32.326 1.00 22.27 92 LEU A O 1
ATOM 829 N N . GLN A 1 94 ? -4.190 6.727 31.843 1.00 19.68 93 GLN A N 1
ATOM 830 C CA . GLN A 1 94 ? -5.150 7.362 32.773 1.00 20.56 93 GLN A CA 1
ATOM 831 C C . GLN A 1 94 ? -5.767 8.553 32.036 1.00 23.68 93 GLN A C 1
ATOM 832 O O . GLN A 1 94 ? -5.272 9.003 31.002 1.00 19.91 93 GLN A O 1
ATOM 838 N N . ASN A 1 95 ? -6.879 9.099 32.535 1.00 22.25 94 ASN A N 1
ATOM 839 C CA . ASN A 1 95 ? -7.401 10.324 31.918 1.00 20.51 94 ASN A CA 1
ATOM 840 C C . ASN A 1 95 ? -7.671 10.128 30.415 1.00 18.48 94 ASN A C 1
ATOM 841 O O . ASN A 1 95 ? -8.276 9.113 30.052 1.00 22.53 94 ASN A O 1
ATOM 846 N N . ARG A 1 96 ? -7.305 11.094 29.564 1.00 19.02 95 ARG A N 1
ATOM 847 C CA . ARG A 1 96 ? -7.621 11.010 28.145 1.00 17.24 95 ARG A CA 1
ATOM 848 C C . ARG A 1 96 ? -6.886 9.843 27.512 1.00 18.47 95 ARG A C 1
ATOM 849 O O . ARG A 1 96 ? -7.337 9.266 26.537 1.00 21.40 95 ARG A O 1
ATOM 857 N N . ALA A 1 97 ? -5.732 9.504 28.062 1.00 20.98 96 ALA A N 1
ATOM 858 C CA . ALA A 1 97 ? -4.959 8.385 27.482 1.00 21.57 96 ALA A CA 1
ATOM 859 C C . ALA A 1 97 ? -5.392 6.980 27.926 1.00 23.18 96 ALA A C 1
ATOM 860 O O . ALA A 1 97 ? -4.821 5.998 27.462 1.00 25.06 96 ALA A O 1
ATOM 862 N N A SER A 1 98 ? -6.357 6.925 28.834 0.50 22.16 97 SER A N 1
ATOM 863 N N B SER A 1 98 ? -6.418 6.814 28.771 0.50 24.40 97 SER A N 1
ATOM 864 C CA A SER A 1 98 ? -7.136 5.750 29.070 0.50 20.56 97 SER A CA 1
ATOM 865 C CA B SER A 1 98 ? -6.703 5.507 29.428 0.50 26.07 97 SER A CA 1
ATOM 866 C C A SER A 1 98 ? -7.461 5.099 27.753 0.50 15.92 97 SER A C 1
ATOM 867 C C B SER A 1 98 ? -7.049 4.311 28.508 0.50 26.24 97 SER A C 1
ATOM 868 O O A SER A 1 98 ? -7.530 3.891 27.695 0.50 14.10 97 SER A O 1
ATOM 869 O O B SER A 1 98 ? -6.834 3.136 28.916 0.50 27.41 97 SER A O 1
ATOM 874 N N A ASN A 1 99 ? -7.726 5.949 26.732 0.50 18.55 98 ASN A N 1
ATOM 875 N N B ASN A 1 99 ? -7.574 4.628 27.318 0.50 24.63 98 ASN A N 1
ATOM 876 C CA A ASN A 1 99 ? -8.272 5.507 25.482 0.50 19.17 98 ASN A CA 1
ATOM 877 C CA B ASN A 1 99 ? -7.986 3.663 26.247 0.50 27.22 98 ASN A CA 1
ATOM 878 C C A ASN A 1 99 ? -7.251 4.829 24.508 0.50 18.17 98 ASN A C 1
ATOM 879 C C B ASN A 1 99 ? -6.905 3.504 25.193 0.50 23.22 98 ASN A C 1
ATOM 880 O O A ASN A 1 99 ? -7.595 4.140 23.530 0.50 18.85 98 ASN A O 1
ATOM 881 O O B ASN A 1 99 ? -7.182 2.999 24.088 0.50 19.64 98 ASN A O 1
ATOM 890 N N A ALA A 1 100 ? -5.965 5.010 24.812 0.50 14.76 99 ALA A N 1
ATOM 891 N N B ALA A 1 100 ? -5.693 3.970 25.481 0.50 21.89 99 ALA A N 1
ATOM 892 C CA A ALA A 1 100 ? -4.925 4.469 23.962 0.50 15.76 99 ALA A CA 1
ATOM 893 C CA B ALA A 1 100 ? -4.639 3.868 24.501 0.50 21.79 99 ALA A CA 1
ATOM 894 C C A ALA A 1 100 ? -4.852 2.954 23.967 0.50 17.57 99 ALA A C 1
ATOM 895 C C B ALA A 1 100 ? -4.419 2.389 24.184 0.50 21.80 99 ALA A C 1
ATOM 896 O O A ALA A 1 100 ? -5.416 2.291 24.859 0.50 20.75 99 ALA A O 1
ATOM 897 O O B ALA A 1 100 ? -4.572 1.516 25.047 0.50 18.65 99 ALA A O 1
ATOM 900 N N A LYS A 1 101 ? -4.159 2.414 22.966 0.50 18.12 100 LYS A N 1
ATOM 901 N N B LYS A 1 101 ? -4.057 2.091 22.945 0.50 22.24 100 LYS A N 1
ATOM 902 C CA A LYS A 1 101 ? -4.015 0.961 22.793 0.50 18.41 100 LYS A CA 1
ATOM 903 C CA B LYS A 1 101 ? -3.859 0.694 22.581 0.50 22.71 100 LYS A CA 1
ATOM 904 C C A LYS A 1 101 ? -2.613 0.483 23.185 0.50 17.72 100 LYS A C 1
ATOM 905 C C B LYS A 1 101 ? -2.508 0.246 23.121 0.50 20.15 100 LYS A C 1
ATOM 906 O O A LYS A 1 101 ? -1.706 0.477 22.368 0.50 21.55 100 LYS A O 1
ATOM 907 O O B LYS A 1 101 ? -1.512 0.053 22.384 0.50 20.96 100 LYS A O 1
ATOM 918 N N . PHE A 1 102 ? -2.462 0.047 24.429 1.00 19.68 101 PHE A N 1
ATOM 919 C CA . PHE A 1 102 ? -1.187 -0.320 25.036 1.00 17.90 101 PHE A CA 1
ATOM 920 C C . PHE A 1 102 ? -0.944 -1.832 24.924 1.00 20.82 101 PHE A C 1
ATOM 921 O O . PHE A 1 102 ? -1.859 -2.644 25.154 1.00 20.55 101 PHE A O 1
ATOM 929 N N . ARG A 1 103 ? 0.288 -2.215 24.590 1.00 18.16 102 ARG A N 1
ATOM 930 C CA . ARG A 1 103 ? 0.728 -3.603 24.681 1.00 21.79 102 ARG A CA 1
ATOM 931 C C . ARG A 1 103 ? 2.037 -3.671 25.417 1.00 21.41 102 ARG A C 1
ATOM 932 O O . ARG A 1 103 ? 2.991 -2.985 25.026 1.00 21.09 102 ARG A O 1
ATOM 940 N N . GLY A 1 104 ? 2.102 -4.435 26.515 1.00 20.85 103 GLY A N 1
ATOM 941 C CA . GLY A 1 104 ? 3.345 -4.617 27.217 1.00 19.70 103 GLY A CA 1
ATOM 942 C C . GLY A 1 104 ? 4.178 -5.690 26.536 1.00 21.07 103 GLY A C 1
ATOM 943 O O . GLY A 1 104 ? 3.821 -6.213 25.471 1.00 22.02 103 GLY A O 1
ATOM 944 N N . LEU A 1 105 ? 5.291 -5.995 27.178 1.00 19.05 104 LEU A N 1
ATOM 945 C CA . LEU A 1 105 ? 6.225 -7.014 26.700 1.00 18.78 104 LEU A CA 1
ATOM 946 C C . LEU A 1 105 ? 6.191 -8.292 27.531 1.00 20.46 104 LEU A C 1
ATOM 947 O O . LEU A 1 105 ? 6.533 -9.355 27.001 1.00 19.68 104 LEU A O 1
ATOM 952 N N . LYS A 1 106 ? 5.914 -8.209 28.831 1.00 18.73 105 LYS A N 1
ATOM 953 C CA . LYS A 1 106 ? 5.863 -9.433 29.670 1.00 18.04 105 LYS A CA 1
ATOM 954 C C . LYS A 1 106 ? 4.748 -10.343 29.195 1.00 19.14 105 LYS A C 1
ATOM 955 O O . LYS A 1 106 ? 3.631 -9.898 28.864 1.00 21.14 105 LYS A O 1
ATOM 961 N N . ASN A 1 107 ? 5.034 -11.653 29.175 1.00 19.79 106 ASN A N 1
ATOM 962 C CA . ASN A 1 107 ? 4.012 -12.681 28.884 1.00 18.84 106 ASN A CA 1
ATOM 963 C C . ASN A 1 107 ? 4.244 -13.868 29.813 1.00 20.97 106 ASN A C 1
ATOM 964 O O . ASN A 1 107 ? 5.109 -13.813 30.692 1.00 21.50 106 ASN A O 1
ATOM 985 N N . PHE A 1 109 ? 5.562 -16.777 29.626 1.00 24.57 108 PHE A N 1
ATOM 986 C CA . PHE A 1 109 ? 6.802 -17.555 29.611 1.00 22.81 108 PHE A CA 1
ATOM 987 C C . PHE A 1 109 ? 7.657 -17.229 30.826 1.00 24.06 108 PHE A C 1
ATOM 988 O O . PHE A 1 109 ? 7.619 -16.101 31.336 1.00 22.58 108 PHE A O 1
ATOM 996 N N . SER A 1 110 ? 8.406 -18.229 31.323 1.00 25.17 109 SER A N 1
ATOM 997 C CA . SER A 1 110 ? 9.075 -18.090 32.598 1.00 26.71 109 SER A CA 1
ATOM 998 C C . SER A 1 110 ? 10.376 -17.277 32.533 1.00 22.45 109 SER A C 1
ATOM 999 O O . SER A 1 110 ? 10.854 -16.807 33.567 1.00 24.06 109 SER A O 1
ATOM 1002 N N . THR A 1 111 ? 10.932 -17.127 31.325 1.00 21.66 110 THR A N 1
ATOM 1003 C CA . THR A 1 111 ? 12.107 -16.269 31.091 1.00 20.49 110 THR A CA 1
ATOM 1004 C C . THR A 1 111 ? 11.939 -15.404 29.859 1.00 20.09 110 THR A C 1
ATOM 1005 O O . THR A 1 111 ? 11.184 -15.723 28.961 1.00 20.06 110 THR A O 1
ATOM 1009 N N . ALA A 1 112 ? 12.703 -14.309 29.807 1.00 19.56 111 ALA A N 1
ATOM 1010 C CA . ALA A 1 112 ? 12.663 -13.422 28.659 1.00 18.92 111 ALA A CA 1
ATOM 1011 C C . ALA A 1 112 ? 13.079 -14.152 27.390 1.00 16.86 111 ALA A C 1
ATOM 1012 O O . ALA A 1 112 ? 12.551 -13.896 26.329 1.00 17.72 111 ALA A O 1
ATOM 1014 N N . GLU A 1 113 ? 14.053 -15.064 27.494 1.00 18.79 112 GLU A N 1
ATOM 1015 C CA . GLU A 1 113 ? 14.486 -15.807 26.314 1.00 19.04 112 GLU A CA 1
ATOM 1016 C C . GLU A 1 113 ? 13.314 -16.572 25.756 1.00 18.52 112 GLU A C 1
ATOM 1017 O O . GLU A 1 113 ? 13.115 -16.578 24.527 1.00 19.28 112 GLU A O 1
ATOM 1023 N N . ALA A 1 114 ? 12.581 -17.267 26.615 1.00 20.17 113 ALA A N 1
ATOM 1024 C CA . ALA A 1 114 ? 11.454 -18.065 26.129 1.00 21.84 113 ALA A CA 1
ATOM 1025 C C . ALA A 1 114 ? 10.298 -17.222 25.650 1.00 21.53 113 ALA A C 1
ATOM 1026 O O . ALA A 1 114 ? 9.572 -17.637 24.757 1.00 22.1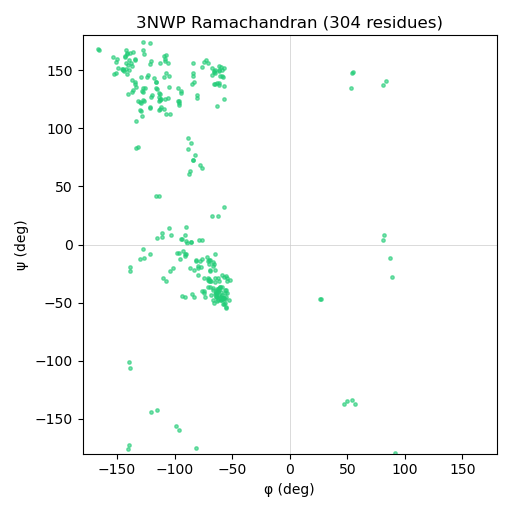7 113 ALA A O 1
ATOM 1028 N N . GLY A 1 115 ? 10.119 -16.023 26.227 1.00 19.99 114 GLY A N 1
ATOM 1029 C CA . GLY A 1 115 ? 9.006 -15.147 25.849 1.00 20.39 114 GLY A CA 1
ATOM 1030 C C . GLY A 1 115 ? 9.249 -14.149 24.714 1.00 17.20 114 GLY A C 1
ATOM 1031 O O . GLY A 1 115 ? 8.311 -13.526 24.197 1.00 19.91 114 GLY A O 1
ATOM 1032 N N . ALA A 1 116 ? 10.494 -14.038 24.271 1.00 17.43 115 ALA A N 1
ATOM 1033 C CA . ALA A 1 116 ? 10.856 -12.978 23.324 1.00 18.28 115 ALA A CA 1
ATOM 1034 C C . ALA A 1 116 ? 10.135 -13.078 22.001 1.00 20.07 115 ALA A C 1
ATOM 1035 O O . ALA A 1 116 ? 9.732 -12.072 21.422 1.00 20.54 115 ALA A O 1
ATOM 1037 N N . ASP A 1 117 ? 9.980 -14.308 21.479 1.00 19.00 116 ASP A N 1
ATOM 1038 C CA . ASP A 1 117 ? 9.409 -14.462 20.186 1.00 19.53 116 ASP A CA 1
ATOM 1039 C C . ASP A 1 117 ? 7.920 -14.058 20.180 1.00 20.57 116 ASP A C 1
ATOM 1040 O O . ASP A 1 117 ? 7.460 -13.388 19.258 1.00 21.91 116 ASP A O 1
ATOM 1053 N N . ALA A 1 119 ? 6.591 -11.964 22.346 1.00 19.63 118 ALA A N 1
ATOM 1054 C CA . ALA A 1 119 ? 6.615 -10.502 22.477 1.00 19.68 118 ALA A CA 1
ATOM 1055 C C . ALA A 1 119 ? 6.815 -9.833 21.104 1.00 20.41 118 ALA A C 1
ATOM 1056 O O . ALA A 1 119 ? 6.088 -8.884 20.798 1.00 23.32 118 ALA A O 1
ATOM 1058 N N . ALA A 1 120 ? 7.770 -10.298 20.293 1.00 20.23 119 ALA A N 1
ATOM 1059 C CA . ALA A 1 120 ? 8.068 -9.698 18.973 1.00 22.54 119 ALA A CA 1
ATOM 1060 C C . ALA A 1 120 ? 6.824 -9.815 18.082 1.00 26.12 119 ALA A C 1
ATOM 1061 O O . ALA A 1 120 ? 6.427 -8.829 17.424 1.00 27.08 119 ALA A O 1
ATOM 1063 N N A GLU A 1 121 ? 6.150 -10.972 18.094 0.50 24.95 120 GLU A N 1
ATOM 1064 N N B GLU A 1 121 ? 6.192 -10.996 18.088 0.50 25.44 120 GLU A N 1
ATOM 1065 C CA A GLU A 1 121 ? 4.950 -11.162 17.257 0.50 26.00 120 GLU A CA 1
ATOM 1066 C CA B GLU A 1 121 ? 4.971 -11.208 17.311 0.50 26.79 120 GLU A CA 1
ATOM 1067 C C A GLU A 1 121 ? 3.771 -10.319 17.722 0.50 27.97 120 GLU A C 1
ATOM 1068 C C B GLU A 1 121 ? 3.903 -10.220 17.699 0.50 28.22 120 GLU A C 1
ATOM 1069 O O A GLU A 1 121 ? 2.876 -9.957 16.945 0.50 30.08 120 GLU A O 1
ATOM 1070 O O B GLU A 1 121 ? 3.271 -9.620 16.826 0.50 31.50 120 GLU A O 1
ATOM 1075 N N . SER A 1 122 ? 3.727 -10.010 19.005 1.00 25.87 121 SER A N 1
ATOM 1076 C CA . SER A 1 122 ? 2.598 -9.242 19.518 1.00 29.05 121 SER A CA 1
ATOM 1077 C C . SER A 1 122 ? 2.632 -7.796 19.084 1.00 30.66 121 SER A C 1
ATOM 1078 O O . SER A 1 122 ? 1.617 -7.129 19.218 1.00 32.99 121 SER A O 1
ATOM 1081 N N . LEU A 1 123 ? 3.802 -7.333 18.666 1.00 29.60 122 LEU A N 1
ATOM 1082 C CA . LEU A 1 123 ? 3.983 -5.981 18.148 1.00 34.27 122 LEU A CA 1
ATOM 1083 C C . LEU A 1 123 ? 3.974 -5.868 16.626 1.00 43.04 122 LEU A C 1
ATOM 1084 O O . LEU A 1 123 ? 4.019 -4.742 16.093 1.00 40.77 122 LEU A O 1
ATOM 1089 N N . SER A 1 124 ? 3.959 -7.010 15.926 1.00 44.30 123 SER A N 1
ATOM 1090 C CA . SER A 1 124 ? 4.115 -7.021 14.460 1.00 46.33 123 SER A CA 1
ATOM 1091 C C . SER A 1 124 ? 3.085 -6.119 13.776 1.00 44.21 123 SER A C 1
ATOM 1092 O O . SER A 1 124 ? 3.386 -5.574 12.705 1.00 43.92 123 SER A O 1
ATOM 1095 N N . ASN A 1 125 ? 1.924 -5.974 14.427 1.00 40.85 124 ASN A N 1
ATOM 1096 C CA . ASN A 1 125 ? 0.853 -5.025 14.123 1.00 40.90 124 ASN A CA 1
ATOM 1097 C C . ASN A 1 125 ? 0.965 -3.523 14.483 1.00 38.62 124 ASN A C 1
ATOM 1098 O O . ASN A 1 125 ? 0.110 -2.739 14.071 1.00 34.86 124 ASN A O 1
ATOM 1100 N N . PHE A 1 126 ? 1.937 -3.106 15.301 1.00 30.81 125 PHE A N 1
ATOM 1101 C CA . PHE A 1 126 ? 2.076 -1.679 15.619 1.00 26.97 125 PHE A CA 1
ATOM 1102 C C . PHE A 1 126 ? 2.489 -0.953 14.368 1.00 24.69 125 PHE A C 1
ATOM 1103 O O . PHE A 1 126 ? 3.307 -1.500 13.617 1.00 25.22 125 PHE A O 1
ATOM 1111 N N . PRO A 1 127 ? 2.018 0.291 14.190 1.00 24.11 126 PRO A N 1
ATOM 1112 C CA . PRO A 1 127 ? 2.527 1.159 13.149 1.00 24.23 126 PRO A CA 1
ATOM 1113 C C . PRO A 1 127 ? 4.038 1.345 13.289 1.00 22.98 126 PRO A C 1
ATOM 1114 O O . PRO A 1 127 ? 4.526 1.708 14.377 1.00 23.17 126 PRO A O 1
ATOM 1118 N N . ARG A 1 128 ? 4.745 1.042 12.211 1.00 22.92 127 ARG A N 1
ATOM 1119 C CA . ARG A 1 128 ? 6.178 1.241 12.127 1.00 18.73 127 ARG A CA 1
ATOM 1120 C C . ARG A 1 128 ? 6.479 1.895 10.769 1.00 20.48 127 ARG A C 1
ATOM 1121 O O . ARG A 1 128 ? 5.828 1.569 9.781 1.00 24.07 127 ARG A O 1
ATOM 1129 N N . PRO A 1 129 ? 7.386 2.855 10.711 1.00 19.59 128 PRO A N 1
ATOM 1130 C CA . PRO A 1 129 ? 8.211 3.294 11.839 1.00 18.89 128 PRO A CA 1
ATOM 1131 C C . PRO A 1 129 ? 7.455 3.863 13.019 1.00 16.52 128 PRO A C 1
ATOM 1132 O O . PRO A 1 129 ? 6.394 4.459 12.856 1.00 18.64 128 PRO A O 1
ATOM 1136 N N . PHE A 1 130 ? 8.008 3.715 14.216 1.00 15.31 129 PHE A N 1
ATOM 1137 C CA . PHE A 1 130 ? 7.423 4.296 15.378 1.00 15.17 129 PHE A CA 1
ATOM 1138 C C . PHE A 1 130 ? 7.387 5.809 15.223 1.00 14.82 129 PHE A C 1
ATOM 1139 O O . PHE A 1 130 ? 8.381 6.413 14.817 1.00 16.15 129 PHE A O 1
ATOM 1147 N N . ASP A 1 131 ? 6.282 6.448 15.592 1.00 13.84 130 ASP A N 1
ATOM 1148 C CA . ASP A 1 131 ? 6.221 7.897 15.421 1.00 12.49 130 ASP A CA 1
ATOM 1149 C C . ASP A 1 131 ? 7.057 8.649 16.446 1.00 13.50 130 ASP A C 1
ATOM 1150 O O . ASP A 1 131 ? 7.754 9.631 16.114 1.00 14.94 130 ASP A O 1
ATOM 1155 N N . VAL A 1 132 ? 6.999 8.203 17.699 1.00 13.57 131 VAL A N 1
ATOM 1156 C CA . VAL A 1 132 ? 7.744 8.850 18.796 1.00 13.10 131 VAL A CA 1
ATOM 1157 C C . VAL A 1 132 ? 8.317 7.765 19.727 1.00 13.01 131 VAL A C 1
ATOM 1158 O O . VAL A 1 132 ? 7.584 6.829 20.115 1.00 13.17 131 VAL A O 1
ATOM 1162 N N . VAL A 1 133 ? 9.599 7.849 20.017 1.00 13.25 132 VAL A N 1
ATOM 1163 C CA . VAL A 1 133 ? 10.265 6.988 21.003 1.00 13.86 132 VAL A CA 1
ATOM 1164 C C . VAL A 1 133 ? 10.836 7.859 22.074 1.00 13.73 132 VAL A C 1
ATOM 1165 O O . VAL A 1 133 ? 11.583 8.810 21.795 1.00 13.38 132 VAL A O 1
ATOM 1169 N N . VAL A 1 134 ? 10.545 7.548 23.339 1.00 12.50 133 VAL A N 1
ATOM 1170 C CA . VAL A 1 134 ? 11.038 8.290 24.501 1.00 12.12 133 VAL A CA 1
ATOM 1171 C C . VAL A 1 134 ? 11.971 7.355 25.262 1.00 13.30 133 VAL A C 1
ATOM 1172 O O . VAL A 1 134 ? 11.564 6.283 25.716 1.00 13.77 133 VAL A O 1
ATOM 1176 N N . LEU A 1 135 ? 13.245 7.744 25.321 1.00 12.76 134 LEU A N 1
ATOM 1177 C CA . LEU A 1 135 ? 14.303 7.007 25.960 1.00 13.04 134 LEU A CA 1
ATOM 1178 C C . LEU A 1 135 ? 14.810 7.637 27.278 1.00 14.73 134 LEU A C 1
ATOM 1179 O O . LEU A 1 135 ? 14.690 8.870 27.474 1.00 14.43 134 LEU A O 1
ATOM 1184 N N . GLY A 1 136 ? 15.448 6.816 28.093 1.00 13.99 135 GLY A N 1
ATOM 1185 C CA . GLY A 1 136 ? 16.262 7.276 29.198 1.00 14.70 135 GLY A CA 1
ATOM 1186 C C . GLY A 1 136 ? 17.675 6.779 29.012 1.00 14.90 135 GLY A C 1
ATOM 1187 O O . GLY A 1 136 ? 18.005 6.078 28.045 1.00 16.20 135 GLY A O 1
ATOM 1196 N N . GLY A 1 138 ? 20.996 5.341 31.590 1.00 16.44 137 GLY A N 1
ATOM 1197 C CA . GLY A 1 138 ? 21.532 5.043 32.910 1.00 17.58 137 GLY A CA 1
ATOM 1198 C C . GLY A 1 138 ? 22.875 5.727 33.144 1.00 20.20 137 GLY A C 1
ATOM 1199 O O . GLY A 1 138 ? 23.506 6.250 32.239 1.00 18.47 137 GLY A O 1
ATOM 1200 N N . ASN A 1 139 ? 23.306 5.716 34.400 1.00 20.97 138 ASN A N 1
ATOM 1201 C CA . ASN A 1 139 ? 24.611 6.283 34.761 1.00 22.91 138 ASN A CA 1
ATOM 1202 C C . ASN A 1 139 ? 25.773 5.508 34.182 1.00 21.39 138 ASN A C 1
ATOM 1203 O O . ASN A 1 139 ? 26.913 6.015 34.146 1.00 25.47 138 ASN A O 1
ATOM 1208 N N . ASP A 1 140 ? 25.516 4.287 33.699 1.00 22.70 139 ASP A N 1
ATOM 1209 C CA . ASP A 1 140 ? 26.468 3.475 32.957 1.00 20.96 139 ASP A CA 1
ATOM 1210 C C . ASP A 1 140 ? 26.463 3.681 31.430 1.00 21.67 139 ASP A C 1
ATOM 1211 O O . ASP A 1 140 ? 27.153 2.981 30.701 1.00 24.44 139 ASP A O 1
ATOM 1216 N N . GLY A 1 141 ? 25.608 4.601 30.952 1.00 20.25 140 GLY A N 1
ATOM 1217 C CA . GLY A 1 141 ? 25.409 4.769 29.518 1.00 18.86 140 GLY A CA 1
ATOM 1218 C C . GLY A 1 141 ? 24.479 3.831 28.786 1.00 16.65 140 GLY A C 1
ATOM 1219 O O . GLY A 1 141 ? 24.384 3.926 27.563 1.00 18.25 140 GLY A O 1
ATOM 1220 N N . HIS A 1 142 ? 23.809 2.931 29.520 1.00 18.09 141 HIS A N 1
ATOM 1221 C CA . HIS A 1 142 ? 22.813 2.051 28.914 1.00 17.51 141 HIS A CA 1
ATOM 1222 C C . HIS A 1 142 ? 21.582 2.851 28.523 1.00 17.67 141 HIS A C 1
ATOM 1223 O O . HIS A 1 142 ? 21.331 3.934 29.091 1.00 17.29 141 HIS A O 1
ATOM 1230 N N . THR A 1 143 ? 20.846 2.323 27.555 1.00 14.31 142 THR A N 1
ATOM 1231 C CA . THR A 1 143 ? 19.509 2.798 27.219 1.00 14.28 142 THR A CA 1
ATOM 1232 C C . THR A 1 143 ? 18.687 1.561 26.895 1.00 14.98 142 THR A C 1
ATOM 1233 O O . THR A 1 143 ? 19.222 0.476 26.738 1.00 15.54 142 THR A O 1
ATOM 1237 N N . CYS A 1 144 ? 17.368 1.695 26.855 1.00 14.37 143 CYS A N 1
ATOM 1238 C CA . CYS A 1 144 ? 16.518 0.472 26.751 1.00 15.93 143 CYS A CA 1
ATOM 1239 C C . CYS A 1 144 ? 17.036 -0.530 27.773 1.00 15.97 143 CYS A C 1
ATOM 1240 O O . CYS A 1 144 ? 17.287 -0.153 28.935 1.00 17.67 143 CYS A O 1
ATOM 1243 N N . SER A 1 145 ? 17.153 -1.829 27.415 1.00 16.68 144 SER A N 1
ATOM 1244 C CA . SER A 1 145 ? 17.946 -2.768 28.211 1.00 15.05 144 SER A CA 1
ATOM 1245 C C . SER A 1 145 ? 19.167 -3.228 27.415 1.00 15.42 144 SER A C 1
ATOM 1246 O O . SER A 1 145 ? 19.547 -4.420 27.433 1.00 17.56 144 SER A O 1
ATOM 1249 N N . TRP A 1 146 ? 19.796 -2.276 26.731 1.00 15.59 145 TRP A N 1
ATOM 1250 C CA . TRP A 1 146 ? 21.065 -2.456 26.041 1.00 14.77 145 TRP A CA 1
ATOM 1251 C C . TRP A 1 146 ? 22.156 -2.151 27.027 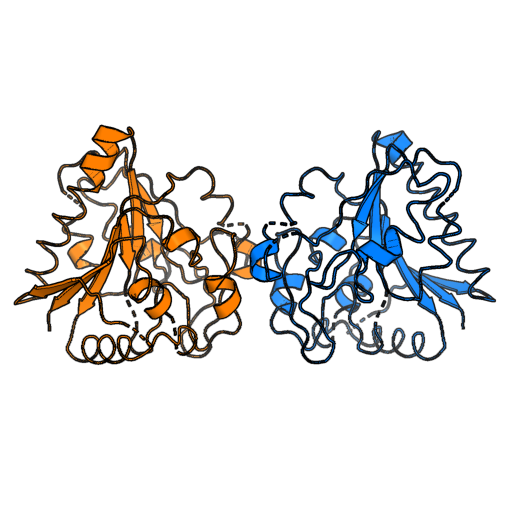1.00 17.48 145 TRP A C 1
ATOM 1252 O O . TRP A 1 146 ? 22.528 -1.003 27.239 1.00 19.48 145 TRP A O 1
ATOM 1263 N N . PHE A 1 147 ? 22.625 -3.176 27.726 1.00 18.12 146 PHE A N 1
ATOM 1264 C CA . PHE A 1 147 ? 23.537 -2.988 28.817 1.00 17.10 146 PHE A CA 1
ATOM 1265 C C . PHE A 1 147 ? 24.956 -3.386 28.406 1.00 18.82 146 PHE A C 1
ATOM 1266 O O . PHE A 1 147 ? 25.139 -4.477 27.835 1.00 20.34 146 PHE A O 1
ATOM 1274 N N . PRO A 1 148 ? 25.925 -2.575 28.752 1.00 20.23 147 PRO A N 1
ATOM 1275 C CA . PRO A 1 148 ? 27.308 -2.922 28.412 1.00 22.02 147 PRO A CA 1
ATOM 1276 C C . PRO A 1 148 ? 27.846 -4.125 29.220 1.00 23.67 147 PRO A C 1
ATOM 1277 O O . PRO A 1 148 ? 28.785 -4.768 28.798 1.00 26.03 147 PRO A O 1
ATOM 1281 N N . CYS A 1 149 ? 27.180 -4.453 30.308 1.00 21.81 148 CYS A N 1
ATOM 1282 C CA . CYS A 1 149 ? 27.567 -5.593 31.123 1.00 24.30 148 CYS A CA 1
ATOM 1283 C C . CYS A 1 149 ? 26.878 -6.895 30.706 1.00 25.43 148 CYS A C 1
ATOM 1284 O O . CYS A 1 149 ? 26.984 -7.879 31.436 1.00 27.04 148 CYS A O 1
ATOM 1287 N N . SER A 1 150 ? 26.157 -6.913 29.573 1.00 24.30 149 SER A N 1
ATOM 1288 C CA . SER A 1 150 ? 25.392 -8.098 29.171 1.00 21.54 149 SER A CA 1
ATOM 1289 C C . SER A 1 150 ? 26.025 -8.802 27.959 1.00 22.53 149 SER A C 1
ATOM 1290 O O . SER A 1 150 ? 26.525 -8.167 27.009 1.00 21.06 149 SER A O 1
ATOM 1293 N N . ALA A 1 151 ? 25.926 -10.142 27.972 1.00 20.21 150 ALA A N 1
ATOM 1294 C CA . ALA A 1 151 ? 26.386 -10.932 26.840 1.00 21.79 150 ALA A CA 1
ATOM 1295 C C . ALA A 1 151 ? 25.618 -10.720 25.555 1.00 20.06 150 ALA A C 1
ATOM 1296 O O . ALA A 1 151 ? 26.141 -10.997 24.462 1.00 21.90 150 ALA A O 1
ATOM 1298 N N . GLU A 1 152 ? 24.385 -10.233 25.671 1.00 18.69 151 GLU A N 1
ATOM 1299 C CA . GLU A 1 152 ? 23.450 -10.127 24.570 1.00 17.26 151 GLU A CA 1
ATOM 1300 C C . GLU A 1 152 ? 23.489 -8.759 23.911 1.00 17.49 151 GLU A C 1
ATOM 1301 O O . GLU A 1 152 ? 22.690 -8.512 23.012 1.00 18.31 151 GLU A O 1
ATOM 1307 N N . LEU A 1 153 ? 24.416 -7.893 24.340 1.00 18.10 152 LEU A N 1
ATOM 1308 C CA . LEU A 1 153 ? 24.433 -6.524 23.758 1.00 17.47 152 LEU A CA 1
ATOM 1309 C C . LEU A 1 153 ? 24.594 -6.539 22.233 1.00 19.09 152 LEU A C 1
ATOM 1310 O O . LEU A 1 153 ? 23.822 -5.863 21.534 1.00 17.50 152 LEU A O 1
ATOM 1315 N N . GLU A 1 154 ? 25.594 -7.253 21.691 1.00 18.67 153 GLU A N 1
ATOM 1316 C CA . GLU A 1 154 ? 25.741 -7.277 20.236 1.00 19.24 153 GLU A CA 1
ATOM 1317 C C . GLU A 1 154 ? 24.482 -7.746 19.517 1.00 19.22 153 GLU A C 1
ATOM 1318 O O . GLU A 1 154 ? 24.111 -7.181 18.467 1.00 19.16 153 GLU A O 1
ATOM 1324 N N . ASN A 1 155 ? 23.819 -8.780 20.047 1.00 17.75 154 ASN A N 1
ATOM 1325 C CA . ASN A 1 155 ? 22.563 -9.208 19.515 1.00 17.74 154 ASN A CA 1
ATOM 1326 C C . ASN A 1 155 ? 21.534 -8.044 19.516 1.00 17.39 154 ASN A C 1
ATOM 1327 O O . ASN A 1 155 ? 20.874 -7.807 18.510 1.00 18.01 154 ASN A O 1
ATOM 1332 N N . ALA A 1 156 ? 21.378 -7.402 20.637 1.00 17.05 155 ALA A N 1
ATOM 1333 C CA . ALA A 1 156 ? 20.432 -6.277 20.683 1.00 15.22 155 ALA A CA 1
ATOM 1334 C C . ALA A 1 156 ? 20.764 -5.229 19.634 1.00 16.48 155 ALA A C 1
ATOM 1335 O O . ALA A 1 156 ? 19.862 -4.632 19.048 1.00 16.88 155 ALA A O 1
ATOM 1337 N N . LEU A 1 157 ? 22.053 -4.973 19.432 1.00 16.24 156 LEU A N 1
ATOM 1338 C CA . LEU A 1 157 ? 22.520 -3.913 18.507 1.00 15.77 156 LEU A CA 1
ATOM 1339 C C . LEU A 1 157 ? 22.442 -4.284 17.042 1.00 18.35 156 LEU A C 1
ATOM 1340 O O . LEU A 1 157 ? 22.517 -3.416 16.179 1.00 18.32 156 LEU A O 1
ATOM 1345 N N . THR A 1 158 ? 22.353 -5.596 16.742 1.00 17.69 157 THR A N 1
ATOM 1346 C CA . THR A 1 158 ? 22.447 -6.053 15.356 1.00 18.50 157 THR A CA 1
ATOM 1347 C C . THR A 1 158 ? 21.312 -6.955 14.810 1.00 16.39 157 THR A C 1
ATOM 1348 O O . THR A 1 158 ? 21.188 -7.108 13.566 1.00 20.43 157 THR A O 1
ATOM 1352 N N . THR A 1 159 ? 20.454 -7.445 15.682 1.00 18.17 158 THR A N 1
ATOM 1353 C CA . THR A 1 159 ? 19.323 -8.257 15.281 1.00 17.57 158 THR A CA 1
ATOM 1354 C C . THR A 1 159 ? 18.336 -7.483 14.440 1.00 20.15 158 THR A C 1
ATOM 1355 O O . THR A 1 159 ? 18.220 -6.245 14.569 1.00 18.79 158 THR A O 1
ATOM 1359 N N . GLN A 1 160 ? 17.645 -8.192 13.554 1.00 20.34 159 GLN A N 1
ATOM 1360 C CA . GLN A 1 160 ? 16.451 -7.631 12.909 1.00 18.06 159 GLN A CA 1
ATOM 1361 C C . GLN A 1 160 ? 15.184 -7.957 13.617 1.00 18.23 159 GLN A C 1
ATOM 1362 O O . GLN A 1 160 ? 14.128 -7.406 13.249 1.00 19.92 159 GLN A O 1
ATOM 1368 N N . ALA A 1 161 ? 15.212 -8.800 14.667 1.00 17.67 160 ALA A N 1
ATOM 1369 C CA . ALA A 1 161 ? 14.012 -9.042 15.441 1.00 17.80 160 ALA A CA 1
ATOM 1370 C C . ALA A 1 161 ? 13.613 -7.773 16.191 1.00 17.65 160 ALA A C 1
ATOM 1371 O O . ALA A 1 161 ? 14.469 -6.968 16.533 1.00 18.63 160 ALA A O 1
ATOM 1373 N N . LEU A 1 162 ? 12.345 -7.612 16.452 1.00 16.94 161 LEU A N 1
ATOM 1374 C CA . LEU A 1 162 ? 11.890 -6.413 17.147 1.00 17.50 161 LEU A CA 1
ATOM 1375 C C . LEU A 1 162 ? 12.307 -6.348 18.611 1.00 18.18 161 LEU A C 1
ATOM 1376 O O . LEU A 1 162 ? 12.462 -5.256 19.155 1.00 17.87 161 LEU A O 1
ATOM 1381 N N . CYS A 1 163 ? 12.424 -7.511 19.267 1.00 18.17 162 CYS A N 1
ATOM 1382 C CA . CYS A 1 163 ? 12.850 -7.529 20.665 1.00 19.83 162 CYS A CA 1
ATOM 1383 C C . CYS A 1 163 ? 13.620 -8.797 20.969 1.00 20.94 162 CYS A C 1
ATOM 1384 O O . CYS A 1 163 ? 13.445 -9.833 20.309 1.00 21.41 162 CYS A O 1
ATOM 1387 N N . VAL A 1 164 ? 14.503 -8.671 21.947 1.00 17.26 163 VAL A N 1
ATOM 1388 C CA . VAL A 1 164 ? 15.377 -9.757 22.350 1.00 19.82 163 VAL A CA 1
ATOM 1389 C C . VAL A 1 164 ? 15.559 -9.727 23.836 1.00 18.31 163 VAL A C 1
ATOM 1390 O O . VAL A 1 164 ? 15.322 -8.700 24.485 1.00 17.52 163 VAL A O 1
ATOM 1394 N N . ALA A 1 165 ? 15.999 -10.861 24.390 1.00 17.40 164 ALA A N 1
ATOM 1395 C CA . ALA A 1 165 ? 16.301 -10.913 25.805 1.00 16.01 164 ALA A CA 1
ATOM 1396 C C . ALA A 1 165 ? 17.676 -10.407 26.071 1.00 17.69 164 ALA A C 1
ATOM 1397 O O . ALA A 1 165 ? 18.608 -10.602 25.298 1.00 19.09 164 ALA A O 1
ATOM 1399 N N . THR A 1 166 ? 17.863 -9.784 27.228 1.00 17.58 165 THR A N 1
ATOM 1400 C CA . THR A 1 166 ? 19.192 -9.445 27.704 1.00 16.76 165 THR A CA 1
ATOM 1401 C C . THR A 1 166 ? 19.300 -9.682 29.215 1.00 15.80 165 THR A C 1
ATOM 1402 O O . THR A 1 166 ? 18.286 -9.656 29.933 1.00 17.25 165 THR A O 1
ATOM 1406 N N . ASN A 1 167 ? 20.514 -9.921 29.686 1.00 16.77 166 ASN A N 1
ATOM 1407 C CA . ASN A 1 167 ? 20.750 -10.273 31.098 1.00 17.57 166 ASN A CA 1
ATOM 1408 C C . ASN A 1 167 ? 21.901 -9.451 31.645 1.00 19.26 166 ASN A C 1
ATOM 1409 O O . ASN A 1 167 ? 23.073 -9.855 31.657 1.00 20.46 166 ASN A O 1
ATOM 1414 N N . PRO A 1 168 ? 21.610 -8.224 32.074 1.00 18.33 167 PRO A N 1
ATOM 1415 C CA . PRO A 1 168 ? 22.662 -7.457 32.690 1.00 19.15 167 PRO A CA 1
ATOM 1416 C C . PRO A 1 168 ? 23.261 -8.145 33.909 1.00 19.79 167 PRO A C 1
ATOM 1417 O O . PRO A 1 168 ? 22.545 -8.844 34.655 1.00 22.93 167 PRO A O 1
ATOM 1421 N N . THR A 1 169 ? 24.558 -7.969 34.052 1.00 19.63 168 THR A N 1
ATOM 1422 C CA . THR A 1 169 ? 25.242 -8.434 35.239 1.00 22.21 168 THR A CA 1
ATOM 1423 C C . THR A 1 169 ? 25.456 -7.392 36.314 1.00 24.44 168 THR A C 1
ATOM 1424 O O . THR A 1 169 ? 25.895 -7.738 37.420 1.00 25.37 168 THR A O 1
ATOM 1428 N N . THR A 1 170 ? 25.136 -6.140 36.003 1.00 19.94 169 THR A N 1
ATOM 1429 C CA . THR A 1 170 ? 25.308 -4.997 36.933 1.00 19.68 169 THR A CA 1
ATOM 1430 C C . THR A 1 170 ? 23.972 -4.356 37.339 1.00 20.70 169 THR A C 1
ATOM 1431 O O . THR A 1 170 ? 23.974 -3.319 38.007 1.00 22.61 169 THR A O 1
ATOM 1435 N N . ALA A 1 171 ? 22.866 -4.962 36.914 1.00 19.28 170 ALA A N 1
ATOM 1436 C CA . ALA A 1 171 ? 21.509 -4.513 37.237 1.00 20.11 170 ALA A CA 1
ATOM 1437 C C . ALA A 1 171 ? 20.626 -5.745 37.381 1.00 20.82 170 ALA A C 1
ATOM 1438 O O . ALA A 1 171 ? 20.893 -6.786 36.762 1.00 22.16 170 ALA A O 1
ATOM 1440 N N . PRO A 1 172 ? 19.582 -5.654 38.215 1.00 22.00 171 PRO A N 1
ATOM 1441 C CA . PRO A 1 172 ? 18.717 -6.796 38.467 1.00 23.06 171 PRO A CA 1
ATOM 1442 C C . PRO A 1 172 ? 17.757 -7.130 37.331 1.00 21.38 171 PRO A C 1
ATOM 1443 O O . PRO A 1 172 ? 17.404 -6.272 36.538 1.00 21.55 171 PRO A O 1
ATOM 1447 N N . HIS A 1 173 ? 17.334 -8.380 37.344 1.00 20.02 172 HIS A N 1
ATOM 1448 C CA . HIS A 1 173 ? 16.206 -8.934 36.551 1.00 19.43 172 HIS A CA 1
ATOM 1449 C C . HIS A 1 173 ? 16.619 -9.258 35.112 1.00 18.65 172 HIS A C 1
ATOM 1450 O O . HIS A 1 173 ? 17.345 -8.488 34.448 1.00 19.05 172 HIS A O 1
ATOM 1457 N N . GLY A 1 174 ? 16.161 -10.394 34.659 1.00 19.22 173 GLY A N 1
ATOM 1458 C CA . GLY A 1 174 ? 16.173 -10.666 33.225 1.00 17.11 173 GLY A CA 1
ATOM 1459 C C . GLY A 1 174 ? 15.393 -9.552 32.534 1.00 17.65 173 GLY A C 1
ATOM 1460 O O . GLY A 1 174 ? 14.430 -9.057 33.084 1.00 17.65 173 GLY A O 1
ATOM 1461 N N . ARG A 1 175 ? 15.749 -9.264 31.277 1.00 17.48 174 ARG A N 1
ATOM 1462 C CA . ARG A 1 175 ? 15.143 -8.173 30.535 1.00 17.21 174 ARG A CA 1
ATOM 1463 C C . ARG A 1 175 ? 14.704 -8.631 29.159 1.00 17.77 174 ARG A C 1
ATOM 1464 O O . ARG A 1 175 ? 15.315 -9.516 28.536 1.00 17.87 174 ARG A O 1
ATOM 1472 N N A ILE A 1 176 ? 13.654 -7.984 28.686 0.50 14.47 175 ILE A N 1
ATOM 1473 N N B ILE A 1 176 ? 13.627 -8.014 28.674 0.50 15.98 175 ILE A N 1
ATOM 1474 C CA A ILE A 1 176 ? 13.352 -7.969 27.269 0.50 14.24 175 ILE A CA 1
ATOM 1475 C CA B ILE A 1 176 ? 13.283 -8.031 27.239 0.50 15.92 175 ILE A CA 1
ATOM 1476 C C A ILE A 1 176 ? 13.590 -6.528 26.839 0.50 13.82 175 ILE A C 1
ATOM 1477 C C B ILE A 1 176 ? 13.382 -6.576 26.749 0.50 16.34 175 ILE A C 1
ATOM 1478 O O A ILE A 1 176 ? 13.351 -5.586 27.597 0.50 14.16 175 ILE A O 1
ATOM 1479 O O B ILE A 1 176 ? 12.825 -5.670 27.393 0.50 17.11 175 ILE A O 1
ATOM 1488 N N . THR A 1 177 ? 14.089 -6.375 25.637 1.00 15.35 176 THR A N 1
ATOM 1489 C CA . THR A 1 177 ? 14.324 -5.040 25.095 1.00 15.43 176 THR A CA 1
ATOM 1490 C C . THR A 1 177 ? 13.905 -4.976 23.654 1.00 15.05 176 THR A C 1
ATOM 1491 O O . THR A 1 177 ? 14.161 -5.898 22.865 1.00 16.12 176 THR A O 1
ATOM 1495 N N . LEU A 1 178 ? 13.428 -3.818 23.239 1.00 14.34 177 LEU A N 1
ATOM 1496 C CA . LEU A 1 178 ? 13.378 -3.555 21.811 1.00 12.77 177 LEU A CA 1
ATOM 1497 C C . LEU A 1 178 ? 14.808 -3.494 21.301 1.00 15.09 177 LEU A C 1
ATOM 1498 O O . LEU A 1 178 ? 15.724 -3.069 21.966 1.00 14.82 177 LEU A O 1
ATOM 1503 N N . SER A 1 179 ? 14.994 -3.906 20.056 1.00 14.89 178 SER A N 1
ATOM 1504 C CA . SER A 1 179 ? 16.278 -3.910 19.404 1.00 14.43 178 SER A CA 1
ATOM 1505 C C . SER A 1 179 ? 16.667 -2.532 18.892 1.00 13.22 178 SER A C 1
ATOM 1506 O O . SER A 1 179 ? 15.829 -1.667 18.754 1.00 14.58 178 SER A O 1
ATOM 1509 N N A LYS A 1 180 ? 17.952 -2.347 18.625 0.70 13.57 179 LYS A N 1
ATOM 1510 N N B LYS A 1 180 ? 17.952 -2.369 18.585 0.30 14.78 179 LYS A N 1
ATOM 1511 C CA A LYS A 1 180 ? 18.384 -1.124 17.954 0.70 14.09 179 LYS A CA 1
ATOM 1512 C CA B LYS A 1 180 ? 18.438 -1.144 17.957 0.30 15.59 179 LYS A CA 1
ATOM 1513 C C A LYS A 1 180 ? 17.659 -0.929 16.637 0.70 15.70 179 LYS A C 1
ATOM 1514 C C B LYS A 1 180 ? 17.775 -0.909 16.609 0.30 16.60 179 LYS A C 1
ATOM 1515 O O A LYS A 1 180 ? 17.177 0.189 16.316 0.70 14.91 179 LYS A O 1
ATOM 1516 O O B LYS A 1 180 ? 17.445 0.245 16.274 0.30 16.81 179 LYS A O 1
ATOM 1527 N N . SER A 1 181 ? 17.572 -1.969 15.825 1.00 15.98 180 SER A N 1
ATOM 1528 C CA . SER A 1 181 ? 16.915 -1.817 14.539 1.00 16.72 180 SER A CA 1
ATOM 1529 C C . SER A 1 181 ? 15.469 -1.331 14.716 1.00 17.24 180 SER A C 1
ATOM 1530 O O . SER A 1 181 ? 14.992 -0.460 13.958 1.00 18.68 180 SER A O 1
ATOM 1533 N N . ALA A 1 182 ? 14.772 -1.849 15.726 1.00 15.42 181 ALA A N 1
ATOM 1534 C CA . ALA A 1 182 ? 13.388 -1.398 16.013 1.00 15.11 181 ALA A CA 1
ATOM 1535 C C . ALA A 1 182 ? 13.364 0.058 16.475 1.00 14.97 181 ALA A C 1
ATOM 1536 O O . ALA A 1 182 ? 12.544 0.867 16.016 1.00 15.73 181 ALA A O 1
ATOM 1538 N N . ILE A 1 183 ? 14.227 0.401 17.413 1.00 14.95 182 ILE A N 1
ATOM 1539 C CA . ILE A 1 183 ? 14.246 1.777 18.019 1.00 13.96 182 ILE A CA 1
ATOM 1540 C C . ILE A 1 183 ? 14.610 2.799 16.971 1.00 15.21 182 ILE A C 1
ATOM 1541 O O . ILE A 1 183 ? 14.035 3.906 16.959 1.00 14.70 182 ILE A O 1
ATOM 1546 N N . LEU A 1 184 ? 15.579 2.499 16.109 1.00 15.93 183 LEU A N 1
ATOM 1547 C CA . LEU A 1 184 ? 16.003 3.464 15.068 1.00 15.91 183 LEU A CA 1
ATOM 1548 C C . LEU A 1 184 ? 15.064 3.541 13.891 1.00 17.82 183 LEU A C 1
ATOM 1549 O O . LEU A 1 184 ? 15.109 4.582 13.183 1.00 19.58 183 LEU A O 1
ATOM 1554 N N . ASN A 1 185 ? 14.147 2.581 13.753 1.00 16.42 184 ASN A N 1
ATOM 1555 C CA . ASN A 1 185 ? 13.096 2.663 12.714 1.00 18.12 184 ASN A CA 1
ATOM 1556 C C . ASN A 1 185 ? 11.933 3.465 13.301 1.00 14.52 184 ASN A C 1
ATOM 1557 O O . ASN A 1 185 ? 10.878 2.952 13.623 1.00 16.41 184 ASN A O 1
ATOM 1562 N N A SER A 1 186 ? 12.244 4.739 13.466 0.60 13.36 185 SER A N 1
ATOM 1563 N N B SER A 1 186 ? 12.170 4.785 13.402 0.40 15.90 185 SER A N 1
ATOM 1564 C CA A SER A 1 186 ? 11.377 5.680 14.124 0.60 12.48 185 SER A CA 1
ATOM 1565 C CA B SER A 1 186 ? 11.315 5.757 14.133 0.40 16.13 185 SER A CA 1
ATOM 1566 C C A SER A 1 186 ? 11.593 7.015 13.465 0.60 12.15 185 SER A C 1
ATOM 1567 C C B SER A 1 186 ? 11.411 7.179 13.551 0.40 16.32 185 SER A C 1
ATOM 1568 O O A SER A 1 186 ? 12.603 7.279 12.800 0.60 13.67 185 SER A O 1
ATOM 1569 O O B SER A 1 186 ? 12.466 7.570 13.018 0.40 16.86 185 SER A O 1
ATOM 1574 N N A ARG A 1 187 ? 10.608 7.872 13.689 0.50 11.01 186 ARG A N 1
ATOM 1575 N N B ARG A 1 187 ? 10.337 7.966 13.680 0.50 16.94 186 ARG A N 1
ATOM 1576 C CA A ARG A 1 187 ? 10.572 9.210 13.131 0.50 9.94 186 ARG A CA 1
ATOM 1577 C CA B ARG A 1 187 ? 10.339 9.322 13.143 0.50 16.98 186 ARG A CA 1
ATOM 1578 C C A ARG A 1 187 ? 11.212 10.263 14.044 0.50 11.15 186 ARG A C 1
ATOM 1579 C C B ARG A 1 187 ? 10.984 10.365 14.060 0.50 15.34 186 ARG A C 1
ATOM 1580 O O A ARG A 1 187 ? 11.859 11.225 13.547 0.50 13.45 186 ARG A O 1
ATOM 1581 O O B ARG A 1 187 ? 11.379 11.431 13.582 0.50 15.47 186 ARG A O 1
ATOM 1596 N N . GLN A 1 188 ? 11.075 10.070 15.368 1.00 13.98 187 GLN A N 1
ATOM 1597 C CA . GLN A 1 188 ? 11.575 11.022 16.345 1.00 12.83 187 GLN A CA 1
ATOM 1598 C C . GLN A 1 188 ? 11.912 10.272 17.633 1.00 14.79 187 GLN A C 1
ATOM 1599 O O . GLN A 1 188 ? 11.090 9.468 18.100 1.00 14.57 187 GLN A O 1
ATOM 1605 N N . ILE A 1 189 ? 13.125 10.513 18.166 1.00 11.44 188 ILE A N 1
ATOM 1606 C CA . ILE A 1 189 ? 13.492 10.025 19.475 1.00 11.77 188 ILE A CA 1
ATOM 1607 C C . ILE A 1 189 ? 13.731 11.201 20.392 1.00 13.20 188 ILE A C 1
ATOM 1608 O O . ILE A 1 189 ? 14.307 12.244 20.001 1.00 13.33 188 ILE A O 1
ATOM 1613 N N . TYR A 1 190 ? 13.276 11.062 21.651 1.00 12.60 189 TYR A N 1
ATOM 1614 C CA . TYR A 1 190 ? 13.567 12.004 22.741 1.00 13.21 189 TYR A CA 1
ATOM 1615 C C . TYR A 1 190 ? 14.385 11.303 23.781 1.00 14.06 189 TYR A C 1
ATOM 1616 O O . TYR A 1 190 ? 14.096 10.135 24.065 1.00 14.94 189 TYR A O 1
ATOM 1625 N N . LEU A 1 191 ? 15.452 11.920 24.265 1.00 12.52 190 LEU A N 1
ATOM 1626 C CA . LEU A 1 191 ? 16.181 11.408 25.398 1.00 12.30 190 LEU A CA 1
ATOM 1627 C C . LEU A 1 191 ? 15.927 12.339 26.580 1.00 13.12 190 LEU A C 1
ATOM 1628 O O . LEU A 1 191 ? 16.297 13.522 26.517 1.00 13.53 190 LEU A O 1
ATOM 1633 N N . HIS A 1 192 ? 15.292 11.840 27.648 1.00 12.90 191 HIS A N 1
ATOM 1634 C CA . HIS A 1 192 ? 14.815 12.609 28.780 1.00 12.94 191 HIS A CA 1
ATOM 1635 C C . HIS A 1 192 ? 15.778 12.354 29.912 1.00 14.74 191 HIS A C 1
ATOM 1636 O O . HIS A 1 192 ? 15.837 11.230 30.469 1.00 15.06 191 HIS A O 1
ATOM 1643 N N . LEU A 1 193 ? 16.516 13.393 30.284 1.00 14.40 192 LEU A N 1
ATOM 1644 C CA . LEU A 1 193 ? 17.508 13.318 31.339 1.00 14.67 192 LEU A CA 1
ATOM 1645 C C . LEU A 1 193 ? 17.254 14.366 32.435 1.00 15.41 192 LEU A C 1
ATOM 1646 O O . LEU A 1 193 ? 16.827 15.487 32.145 1.00 14.58 192 LEU A O 1
ATOM 1651 N N . VAL A 1 194 ? 17.518 14.021 33.703 1.00 15.61 193 VAL A N 1
ATOM 1652 C CA . VAL A 1 194 ? 17.425 14.951 34.807 1.00 15.95 193 VAL A CA 1
ATOM 1653 C C . VAL A 1 194 ? 18.659 14.845 35.703 1.00 15.89 193 VAL A C 1
ATOM 1654 O O . VAL A 1 194 ? 19.035 13.722 36.101 1.00 17.71 193 VAL A O 1
ATOM 1658 N N . GLY A 1 195 ? 19.192 16.005 36.079 1.00 18.44 194 GLY A N 1
ATOM 1659 C CA . GLY A 1 195 ? 20.222 16.107 37.127 1.00 16.94 194 GLY A CA 1
ATOM 1660 C C . GLY A 1 195 ? 21.633 16.231 36.644 1.00 19.01 194 GLY A C 1
ATOM 1661 O O . GLY A 1 195 ? 21.947 15.890 35.503 1.00 17.09 194 GLY A O 1
ATOM 1662 N N A GLU A 1 196 ? 22.489 16.737 37.506 0.50 21.93 195 GLU A N 1
ATOM 1663 N N B GLU A 1 196 ? 22.488 16.744 37.505 0.50 21.66 195 GLU A N 1
ATOM 1664 C CA A GLU A 1 196 ? 23.874 17.004 37.117 0.50 22.88 195 GLU A CA 1
ATOM 1665 C CA B GLU A 1 196 ? 23.878 17.009 37.127 0.50 22.37 195 GLU A CA 1
ATOM 1666 C C A GLU A 1 196 ? 24.644 15.727 36.793 0.50 22.03 195 GLU A C 1
ATOM 1667 C C B GLU A 1 196 ? 24.634 15.726 36.786 0.50 21.72 195 GLU A C 1
ATOM 1668 O O A GLU A 1 196 ? 25.460 15.724 35.861 0.50 21.58 195 GLU A O 1
ATOM 1669 O O B GLU A 1 196 ? 25.437 15.722 35.844 0.50 21.13 195 GLU A O 1
ATOM 1674 N N . GLN A 1 197 ? 24.384 14.640 37.509 1.00 20.22 196 GLN A N 1
ATOM 1675 C CA . GLN A 1 197 ? 25.052 13.382 37.195 1.00 22.03 196 GLN A CA 1
ATOM 1676 C C . GLN A 1 197 ? 24.736 12.893 35.777 1.00 20.17 196 GLN A C 1
ATOM 1677 O O . GLN A 1 197 ? 25.638 12.518 35.013 1.00 20.27 196 GLN A O 1
ATOM 1683 N N . LYS A 1 198 ? 23.452 12.881 35.431 1.00 17.94 197 LYS A N 1
ATOM 1684 C CA . LYS A 1 198 ? 23.084 12.477 34.060 1.00 17.31 197 LYS A CA 1
ATOM 1685 C C . LYS A 1 198 ? 23.697 13.393 33.022 1.00 16.42 197 LYS A C 1
ATOM 1686 O O . LYS A 1 198 ? 24.059 12.952 31.907 1.00 17.57 197 LYS A O 1
ATOM 1692 N N . LEU A 1 199 ? 23.782 14.688 33.308 1.00 16.68 198 LEU A N 1
ATOM 1693 C CA . LEU A 1 199 ? 24.411 15.598 32.324 1.00 16.82 198 LEU A CA 1
ATOM 1694 C C . LEU A 1 199 ? 25.889 15.198 32.147 1.00 16.89 198 LEU A C 1
ATOM 1695 O O . LEU A 1 199 ? 26.378 15.139 30.999 1.00 17.08 198 LEU A O 1
ATOM 1700 N N A SER A 1 200 ? 26.573 14.896 33.252 0.50 16.98 199 SER A N 1
ATOM 1701 N N B SER A 1 200 ? 26.574 14.884 33.240 0.50 17.59 199 SER A N 1
ATOM 1702 C CA A SER A 1 200 ? 27.974 14.472 33.170 0.50 18.99 199 SER A CA 1
ATOM 1703 C CA B SER A 1 200 ? 27.972 14.472 33.136 0.50 19.94 199 SER A CA 1
ATOM 1704 C C A SER A 1 200 ? 28.125 13.184 32.332 0.50 19.63 199 SER A C 1
ATOM 1705 C C B SER A 1 200 ? 28.132 13.173 32.327 0.50 20.09 199 SER A C 1
ATOM 1706 O O A SER A 1 200 ? 29.011 13.086 31.486 0.50 18.33 199 SER A O 1
ATOM 1707 O O B SER A 1 200 ? 29.030 13.052 31.497 0.50 18.93 199 SER A O 1
ATOM 1712 N N . VAL A 1 201 ? 27.250 12.210 32.572 1.00 18.28 200 VAL A N 1
ATOM 1713 C CA . VAL A 1 201 ? 27.266 10.938 31.826 1.00 17.42 200 VAL A CA 1
ATOM 1714 C C . VAL A 1 201 ? 26.953 11.155 30.349 1.00 17.58 200 VAL A C 1
ATOM 1715 O O . VAL A 1 201 ? 27.538 10.552 29.477 1.00 17.00 200 VAL A O 1
ATOM 1719 N N . TYR A 1 202 ? 25.992 12.041 30.053 1.00 15.29 201 TYR A N 1
ATOM 1720 C CA . TYR A 1 202 ? 25.688 12.405 28.649 1.00 15.34 201 TYR A CA 1
ATOM 1721 C C . TYR A 1 202 ? 26.943 12.999 27.961 1.00 16.54 201 TYR A C 1
ATOM 1722 O O . TYR A 1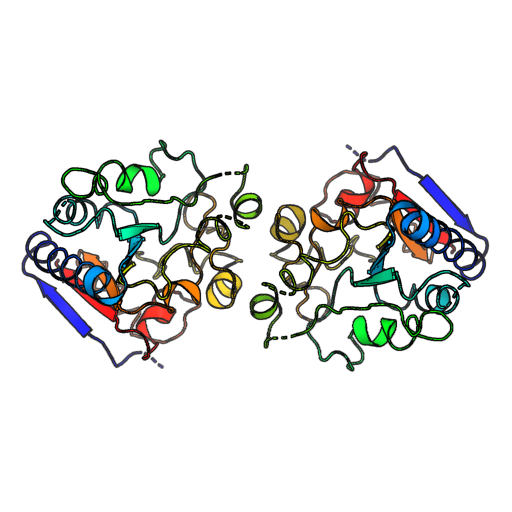 202 ? 27.271 12.635 26.841 1.00 16.60 201 TYR A O 1
ATOM 1731 N N . ARG A 1 203 ? 27.621 13.922 28.627 1.00 17.05 202 ARG A N 1
ATOM 1732 C CA . ARG A 1 203 ? 28.850 14.484 28.062 1.00 17.78 202 ARG A CA 1
ATOM 1733 C C . ARG A 1 203 ? 29.889 13.374 27.839 1.00 19.35 202 ARG A C 1
ATOM 1734 O O . ARG A 1 203 ? 30.587 13.375 26.820 1.00 18.35 202 ARG A O 1
ATOM 1742 N N A GLN A 1 204 ? 30.009 12.437 28.777 0.50 17.87 203 GLN A N 1
ATOM 1743 N N B GLN A 1 204 ? 29.992 12.457 28.793 0.50 18.61 203 GLN A N 1
ATOM 1744 C CA A GLN A 1 204 ? 30.894 11.288 28.550 0.50 17.13 203 GLN A CA 1
ATOM 1745 C CA B GLN A 1 204 ? 30.867 11.304 28.631 0.50 18.70 203 GLN A CA 1
ATOM 1746 C C A GLN A 1 204 ? 30.473 10.486 27.342 0.50 17.52 203 GLN A C 1
ATOM 1747 C C B GLN A 1 204 ? 30.471 10.466 27.409 0.50 17.90 203 GLN A C 1
ATOM 1748 O O A GLN A 1 204 ? 31.304 10.030 26.549 0.50 18.45 203 GLN A O 1
ATOM 1749 O O B GLN A 1 204 ? 31.329 9.991 26.662 0.50 18.99 203 GLN A O 1
ATOM 1760 N N . ALA A 1 205 ? 29.161 10.279 27.178 1.00 15.58 204 ALA A N 1
ATOM 1761 C CA . ALA A 1 205 ? 28.699 9.551 26.037 1.00 15.70 204 ALA A CA 1
ATOM 1762 C C . ALA A 1 205 ? 29.134 10.199 24.732 1.00 16.93 204 ALA A C 1
ATOM 1763 O O . ALA A 1 205 ? 29.475 9.506 23.787 1.00 17.17 204 ALA A O 1
ATOM 1765 N N . LEU A 1 206 ? 29.144 11.536 24.645 1.00 17.00 205 LEU A N 1
ATOM 1766 C CA . LEU A 1 206 ? 29.565 12.218 23.420 1.00 16.41 205 LEU A CA 1
ATOM 1767 C C . LEU A 1 206 ? 31.067 12.097 23.133 1.00 18.28 205 LEU A C 1
ATOM 1768 O O . LEU A 1 206 ? 31.464 12.444 22.020 1.00 19.06 205 LEU A O 1
ATOM 1773 N N . GLU A 1 207 ? 31.862 11.652 24.104 1.00 17.88 206 GLU A N 1
ATOM 1774 C CA . GLU A 1 207 ? 33.342 11.549 23.947 1.00 17.18 206 GLU A CA 1
ATOM 1775 C C . GLU A 1 207 ? 33.777 10.530 22.890 1.00 21.19 206 GLU A C 1
ATOM 1776 O O . GLU A 1 207 ? 34.969 10.549 22.465 1.00 21.77 206 GLU A O 1
ATOM 1782 N N A SER A 1 208 ? 32.851 9.697 22.407 0.50 19.76 207 SER A N 1
ATOM 1783 N N B SER A 1 208 ? 32.940 9.534 22.598 0.50 18.88 207 SER A N 1
ATOM 1784 C CA A SER A 1 208 ? 33.183 8.615 21.503 0.50 19.63 207 SER A CA 1
ATOM 1785 C CA B SER A 1 208 ? 33.289 8.498 21.628 0.50 17.99 207 SER A CA 1
ATOM 1786 C C A SER A 1 208 ? 31.939 8.007 20.908 0.50 21.24 207 SER A C 1
ATOM 1787 C C B SER A 1 208 ? 32.024 7.884 21.026 0.50 20.56 207 SER A C 1
ATOM 1788 O O A SER A 1 208 ? 30.807 8.213 21.377 0.50 20.22 207 SER A O 1
ATOM 1789 O O B SER A 1 208 ? 30.941 8.031 21.601 0.50 18.11 207 SER A O 1
ATOM 1794 N N . ASP A 1 209 ? 32.166 7.220 19.871 1.00 20.71 208 ASP A N 1
ATOM 1795 C CA . ASP A 1 209 ? 31.106 6.415 19.278 1.00 22.41 208 ASP A CA 1
ATOM 1796 C C . ASP A 1 209 ? 31.278 4.916 19.550 1.00 24.51 208 ASP A C 1
ATOM 1797 O O . ASP A 1 209 ? 30.674 4.128 18.825 1.00 27.27 208 ASP A O 1
ATOM 1802 N N . ASP A 1 210 ? 31.964 4.583 20.654 1.00 21.64 209 ASP A N 1
ATOM 1803 C CA . ASP A 1 210 ? 32.153 3.159 21.150 1.00 25.64 209 ASP A CA 1
ATOM 1804 C C . ASP A 1 210 ? 30.834 2.730 21.848 1.00 20.73 209 ASP A C 1
ATOM 1805 O O . ASP A 1 210 ? 30.633 2.935 23.064 1.00 21.43 209 ASP A O 1
ATOM 1810 N N A VAL A 1 211 ? 29.963 2.096 21.081 0.50 21.27 210 VAL A N 1
ATOM 1811 N N B VAL A 1 211 ? 29.984 2.080 21.065 0.50 21.54 210 VAL A N 1
ATOM 1812 C CA A VAL A 1 211 ? 28.630 1.725 21.579 0.50 20.85 210 VAL A CA 1
ATOM 1813 C CA B VAL A 1 211 ? 28.634 1.687 21.492 0.50 21.29 210 VAL A CA 1
ATOM 1814 C C A VAL A 1 211 ? 28.725 0.628 22.652 0.50 21.13 210 VAL A C 1
ATOM 1815 C C B VAL A 1 211 ? 28.630 0.520 22.488 0.50 22.52 210 VAL A C 1
ATOM 1816 O O A VAL A 1 211 ? 27.937 0.570 23.587 0.50 20.97 210 VAL A O 1
ATOM 1817 O O B VAL A 1 211 ? 27.626 0.265 23.149 0.50 22.60 210 VAL A O 1
ATOM 1824 N N . HIS A 1 212 ? 29.733 -0.245 22.556 1.00 22.17 211 HIS A N 1
ATOM 1825 C CA . HIS A 1 212 ? 29.846 -1.305 23.515 1.00 22.03 211 HIS A CA 1
ATOM 1826 C C . HIS A 1 212 ? 30.146 -0.815 24.893 1.00 22.09 211 HIS A C 1
ATOM 1827 O O . HIS A 1 212 ? 29.748 -1.441 25.862 1.00 26.09 211 HIS A O 1
ATOM 1834 N N . ALA A 1 213 ? 30.832 0.320 25.020 1.00 19.33 212 ALA A N 1
ATOM 1835 C CA . ALA A 1 213 ? 31.080 0.895 26.336 1.00 20.66 212 ALA A CA 1
ATOM 1836 C C . ALA A 1 213 ? 29.826 1.643 26.882 1.00 18.88 212 ALA A C 1
ATOM 1837 O O . ALA A 1 213 ? 29.507 1.537 28.075 1.00 22.01 212 ALA A O 1
ATOM 1847 N N . PRO A 1 215 ? 25.981 2.124 25.420 1.00 16.86 214 PRO A N 1
ATOM 1848 C CA . PRO A 1 215 ? 25.073 1.832 24.297 1.00 15.63 214 PRO A CA 1
ATOM 1849 C C . PRO A 1 215 ? 24.118 2.975 23.837 1.00 13.74 214 PRO A C 1
ATOM 1850 O O . PRO A 1 215 ? 23.679 2.960 22.695 1.00 15.93 214 PRO A O 1
ATOM 1854 N N . ILE A 1 216 ? 23.896 3.966 24.698 1.00 16.10 215 ILE A N 1
ATOM 1855 C CA . ILE A 1 216 ? 23.200 5.185 24.302 1.00 15.23 215 ILE A CA 1
ATOM 1856 C C . ILE A 1 216 ? 23.849 5.808 23.038 1.00 15.60 215 ILE A C 1
ATOM 1857 O O . ILE A 1 216 ? 23.200 6.443 22.237 1.00 15.45 215 ILE A O 1
ATOM 1862 N N . ARG A 1 217 ? 25.176 5.603 22.876 1.00 15.27 216 ARG A N 1
ATOM 1863 C CA . ARG A 1 217 ? 25.811 6.099 21.683 1.00 15.81 216 ARG A CA 1
ATOM 1864 C C . ARG A 1 217 ? 25.264 5.585 20.377 1.00 15.99 216 ARG A C 1
ATOM 1865 O O . ARG A 1 217 ? 25.399 6.238 19.350 1.00 16.85 216 ARG A O 1
ATOM 1873 N N . ALA A 1 218 ? 24.655 4.384 20.380 1.00 15.86 217 ALA A N 1
ATOM 1874 C CA . ALA A 1 218 ? 24.047 3.878 19.159 1.00 16.21 217 ALA A CA 1
ATOM 1875 C C . ALA A 1 218 ? 22.916 4.760 18.649 1.00 16.89 217 ALA A C 1
ATOM 1876 O O . ALA A 1 218 ? 22.694 4.861 17.446 1.00 18.69 217 ALA A O 1
ATOM 1878 N N . VAL A 1 219 ? 22.257 5.448 19.584 1.00 16.73 218 VAL A N 1
ATOM 1879 C CA . VAL A 1 219 ? 21.228 6.442 19.290 1.00 15.14 218 VAL A CA 1
ATOM 1880 C C . VAL A 1 219 ? 21.834 7.831 18.999 1.00 15.15 218 VAL A C 1
ATOM 1881 O O . VAL A 1 219 ? 21.480 8.469 18.016 1.00 16.39 218 VAL A O 1
ATOM 1885 N N . LEU A 1 220 ? 22.829 8.207 19.797 1.00 15.97 219 LEU A N 1
ATOM 1886 C CA . LEU A 1 220 ? 23.420 9.574 19.663 1.00 16.20 219 LEU A CA 1
ATOM 1887 C C . LEU A 1 220 ? 24.301 9.747 18.460 1.00 18.65 219 LEU A C 1
ATOM 1888 O O . LEU A 1 220 ? 24.396 10.864 17.943 1.00 18.55 219 LEU A O 1
ATOM 1893 N N . ALA A 1 221 ? 24.939 8.670 18.010 1.00 17.74 220 ALA A N 1
ATOM 1894 C CA . ALA A 1 221 ? 25.965 8.781 16.970 1.00 19.41 220 ALA A CA 1
ATOM 1895 C C . ALA A 1 221 ? 25.393 8.748 15.580 1.00 22.07 220 ALA A C 1
ATOM 1896 O O . ALA A 1 221 ? 26.055 9.203 14.624 1.00 28.66 220 ALA A O 1
ATOM 1898 N N . GLN A 1 222 ? 24.192 8.245 15.402 1.00 21.49 221 GLN A N 1
ATOM 1899 C CA . GLN A 1 222 ? 23.562 8.103 14.093 1.00 21.15 221 GLN A CA 1
ATOM 1900 C C . GLN A 1 222 ? 22.875 9.411 13.654 1.00 23.49 221 GLN A C 1
ATOM 1901 O O . GLN A 1 222 ? 22.555 10.246 14.501 1.00 22.17 221 GLN A O 1
ATOM 1907 N N . ARG A 1 223 ? 22.702 9.562 12.332 1.00 25.54 222 ARG A N 1
ATOM 1908 C CA . ARG A 1 223 ? 22.206 10.774 11.697 1.00 28.93 222 ARG A CA 1
ATOM 1909 C C . ARG A 1 223 ? 20.917 10.694 10.952 1.00 29.51 222 ARG A C 1
ATOM 1910 O O . ARG A 1 223 ? 20.488 11.707 10.393 1.00 36.82 222 ARG A O 1
ATOM 1918 N N A LYS A 1 224 ? 20.314 9.525 10.884 0.50 24.44 223 LYS A N 1
ATOM 1919 N N B LYS A 1 224 ? 20.288 9.526 10.923 0.50 25.43 223 LYS A N 1
ATOM 1920 C CA A LYS A 1 224 ? 19.104 9.379 10.115 0.50 22.98 223 LYS A CA 1
ATOM 1921 C CA B LYS A 1 224 ? 19.082 9.303 10.123 0.50 24.22 223 LYS A CA 1
ATOM 1922 C C A LYS A 1 224 ? 17.875 9.790 10.925 0.50 21.54 223 LYS A C 1
ATOM 1923 C C B LYS A 1 224 ? 17.754 9.451 10.856 0.50 22.82 223 LYS A C 1
ATOM 1924 O O A LYS A 1 224 ? 17.067 10.570 10.447 0.50 20.19 223 LYS A O 1
ATOM 1925 O O B LYS A 1 224 ? 16.708 9.536 10.224 0.50 19.84 223 LYS A O 1
ATOM 1932 N N . THR A 1 225 ? 17.788 9.339 12.182 1.00 20.09 224 THR A N 1
ATOM 1933 C CA . THR A 1 225 ? 16.610 9.571 12.993 1.00 20.46 224 THR A CA 1
ATOM 1934 C C . THR A 1 225 ? 16.888 10.700 13.970 1.00 15.62 224 THR A C 1
ATOM 1935 O O . THR A 1 225 ? 17.872 10.635 14.716 1.00 18.37 224 THR A O 1
ATOM 1939 N N . PRO A 1 226 ? 16.078 11.734 13.919 1.00 17.69 225 PRO A N 1
ATOM 1940 C CA . PRO A 1 226 ? 16.247 12.854 14.827 1.00 15.98 225 PRO A CA 1
ATOM 1941 C C . PRO A 1 226 ? 16.198 12.440 16.276 1.00 16.54 225 PRO A C 1
ATOM 1942 O O . PRO A 1 226 ? 15.303 11.669 16.661 1.00 16.78 225 PRO A O 1
ATOM 1946 N N . VAL A 1 227 ? 17.112 12.986 17.064 1.00 14.58 226 VAL A N 1
ATOM 1947 C CA . VAL A 1 227 ? 17.166 12.771 18.487 1.00 12.71 226 VAL A CA 1
ATOM 1948 C C . VAL A 1 227 ? 17.246 14.129 19.163 1.00 14.10 226 VAL A C 1
ATOM 1949 O O . VAL A 1 227 ? 18.163 14.933 18.914 1.00 14.84 226 VAL A O 1
ATOM 1953 N N . ASP A 1 228 ? 16.285 14.417 20.040 1.00 12.47 227 ASP A N 1
ATOM 1954 C CA . ASP A 1 228 ? 16.291 15.665 20.783 1.00 12.64 227 ASP A CA 1
ATOM 1955 C C . ASP A 1 228 ? 16.523 15.301 22.277 1.00 13.03 227 ASP A C 1
ATOM 1956 O O . ASP A 1 228 ? 15.749 14.502 22.873 1.00 14.69 227 ASP A O 1
ATOM 1961 N N . VAL A 1 229 ? 17.557 15.857 22.891 1.00 12.77 228 VAL A N 1
ATOM 1962 C CA . VAL A 1 229 ? 17.845 15.604 24.303 1.00 12.36 228 VAL A CA 1
ATOM 1963 C C . VAL A 1 229 ? 17.259 16.709 25.159 1.00 14.00 228 VAL A C 1
ATOM 1964 O O . VAL A 1 229 ? 17.458 17.908 24.897 1.00 14.70 228 VAL A O 1
ATOM 1968 N N . PHE A 1 230 ? 16.385 16.334 26.085 1.00 13.59 229 PHE A N 1
ATOM 1969 C CA . PHE A 1 230 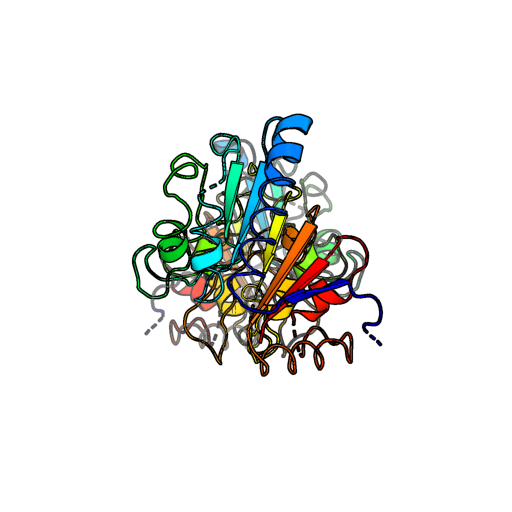? 15.718 17.254 27.021 1.00 12.74 229 PHE A CA 1
ATOM 1970 C C . PHE A 1 230 ? 16.319 17.094 28.404 1.00 13.60 229 PHE A C 1
ATOM 1971 O O . PHE A 1 230 ? 16.363 15.941 28.935 1.00 14.88 229 PHE A O 1
ATOM 1979 N N . TRP A 1 231 ? 16.782 18.180 29.007 1.00 13.54 230 TRP A N 1
ATOM 1980 C CA . TRP A 1 231 ? 17.458 18.086 30.290 1.00 13.44 230 TRP A CA 1
ATOM 1981 C C . TRP A 1 231 ? 17.097 19.233 31.208 1.00 13.00 230 TRP A C 1
ATOM 1982 O O . TRP A 1 231 ? 16.893 20.352 30.761 1.00 13.61 230 TRP A O 1
ATOM 1993 N N . SER A 1 232 ? 17.047 18.954 32.517 1.00 14.71 231 SER A N 1
ATOM 1994 C CA . SER A 1 232 ? 17.030 19.968 33.598 1.00 16.14 231 SER A CA 1
ATOM 1995 C C . SER A 1 232 ? 17.855 19.471 34.739 1.00 16.48 231 SER A C 1
ATOM 1996 O O . SER A 1 232 ? 17.950 18.246 34.946 1.00 16.72 231 SER A O 1
ATOM 1999 N N . ALA A 1 233 ? 18.455 20.383 35.513 1.00 17.89 232 ALA A N 1
ATOM 2000 C CA . ALA A 1 233 ? 19.143 20.002 36.744 1.00 21.63 232 ALA A CA 1
ATOM 2001 C C . ALA A 1 233 ? 18.140 19.468 37.757 1.00 24.71 232 ALA A C 1
ATOM 2002 O O . ALA A 1 233 ? 16.943 19.814 37.706 1.00 24.88 232 ALA A O 1
ATOM 2005 N N . GLY B 1 1 ? 19.676 -35.852 37.485 1.00 29.95 0 GLY B N 1
ATOM 2006 C CA . GLY B 1 1 ? 20.097 -37.256 37.560 1.00 27.33 0 GLY B CA 1
ATOM 2007 C C . GLY B 1 1 ? 20.643 -37.809 36.245 1.00 22.96 0 GLY B C 1
ATOM 2008 O O . GLY B 1 1 ? 20.531 -37.208 35.182 1.00 26.82 0 GLY B O 1
ATOM 2017 N N . ILE B 1 3 ? 20.923 -40.192 32.981 1.00 17.38 2 ILE B N 1
ATOM 2018 C CA . ILE B 1 3 ? 19.989 -40.486 31.862 1.00 17.11 2 ILE B CA 1
ATOM 2019 C C . ILE B 1 3 ? 19.978 -42.002 31.689 1.00 18.49 2 ILE B C 1
ATOM 2020 O O . ILE B 1 3 ? 20.973 -42.577 31.220 1.00 19.80 2 ILE B O 1
ATOM 2025 N N . LYS B 1 4 ? 18.897 -42.658 32.103 1.00 16.91 3 LYS B N 1
ATOM 2026 C CA . LYS B 1 4 ? 18.864 -44.115 32.139 1.00 17.08 3 LYS B CA 1
ATOM 2027 C C . LYS B 1 4 ? 18.120 -44.752 30.964 1.00 16.37 3 LYS B C 1
ATOM 2028 O O . LYS B 1 4 ? 18.290 -45.954 30.768 1.00 18.59 3 LYS B O 1
ATOM 2034 N N . GLU B 1 5 ? 17.250 -44.028 30.277 1.00 16.08 4 GLU B N 1
ATOM 2035 C CA . GLU B 1 5 ? 16.508 -44.593 29.155 1.00 15.54 4 GLU B CA 1
ATOM 2036 C C . GLU B 1 5 ? 17.240 -44.239 27.885 1.00 16.87 4 GLU B C 1
ATOM 2037 O O . GLU B 1 5 ? 17.459 -43.055 27.607 1.00 17.44 4 GLU B O 1
ATOM 2043 N N . THR B 1 6 ? 17.675 -45.274 27.136 1.00 14.52 5 THR B N 1
ATOM 2044 C CA . THR B 1 6 ? 18.385 -45.115 25.890 1.00 15.41 5 THR B CA 1
ATOM 2045 C C . THR B 1 6 ? 17.902 -46.138 24.899 1.00 13.88 5 THR B C 1
ATOM 2046 O O . THR B 1 6 ? 17.393 -47.210 25.259 1.00 14.31 5 THR B O 1
ATOM 2050 N N . VAL B 1 7 ? 18.145 -45.802 23.633 1.00 13.73 6 VAL B N 1
ATOM 2051 C CA . VAL B 1 7 ? 18.006 -46.709 22.473 1.00 13.97 6 VAL B CA 1
ATOM 2052 C C . VAL B 1 7 ? 19.336 -46.611 21.716 1.00 13.70 6 VAL B C 1
ATOM 2053 O O . VAL B 1 7 ? 19.617 -45.560 21.148 1.00 15.04 6 VAL B O 1
ATOM 2057 N N . PHE B 1 8 ? 20.108 -47.701 21.749 1.00 14.60 7 PHE B N 1
ATOM 2058 C CA . PHE B 1 8 ? 21.480 -47.703 21.238 1.00 14.04 7 PHE B CA 1
ATOM 2059 C C . PHE B 1 8 ? 21.675 -48.851 20.246 1.00 14.64 7 PHE B C 1
ATOM 2060 O O . PHE B 1 8 ? 21.378 -50.012 20.564 1.00 15.11 7 PHE B O 1
ATOM 2068 N N . LYS B 1 9 ? 22.123 -48.516 19.038 1.00 14.52 8 LYS B N 1
ATOM 2069 C CA . LYS B 1 9 ? 22.364 -49.494 17.992 1.00 13.56 8 LYS B CA 1
ATOM 2070 C C . LYS B 1 9 ? 23.812 -49.410 17.560 1.00 15.15 8 LYS B C 1
ATOM 2071 O O . LYS B 1 9 ? 24.251 -48.348 17.077 1.00 15.58 8 LYS B O 1
ATOM 2077 N N . SER B 1 10 ? 24.545 -50.511 17.747 1.00 15.04 9 SER B N 1
ATOM 2078 C CA . SER B 1 10 ? 25.958 -50.571 17.327 1.00 15.37 9 SER B CA 1
ATOM 2079 C C . SER B 1 10 ? 26.076 -51.440 16.068 1.00 16.04 9 SER B C 1
ATOM 2080 O O . SER B 1 10 ? 25.277 -52.352 15.813 1.00 15.12 9 SER B O 1
ATOM 2083 N N . PHE B 1 11 ? 27.152 -51.188 15.311 1.00 16.65 10 PHE B N 1
ATOM 2084 C CA . PHE B 1 11 ? 27.395 -51.882 14.042 1.00 15.65 10 PHE B CA 1
ATOM 2085 C C . PHE B 1 11 ? 28.879 -52.218 13.934 1.00 16.05 10 PHE B C 1
ATOM 2086 O O . PHE B 1 11 ? 29.731 -51.552 14.525 1.00 18.16 10 PHE B O 1
ATOM 2094 N N A ASP B 1 12 ? 29.151 -53.234 13.112 0.60 19.53 11 ASP B N 1
ATOM 2095 N N B ASP B 1 12 ? 29.185 -53.190 13.093 0.40 19.30 11 ASP B N 1
ATOM 2096 C CA A ASP B 1 12 ? 30.523 -53.679 12.832 0.60 21.21 11 ASP B CA 1
ATOM 2097 C CA B ASP B 1 12 ? 30.564 -53.610 12.996 0.40 20.41 11 ASP B CA 1
ATOM 2098 C C A ASP B 1 12 ? 31.386 -52.540 12.300 0.60 20.63 11 ASP B C 1
ATOM 2099 C C B ASP B 1 12 ? 31.423 -52.704 12.133 0.40 20.87 11 ASP B C 1
ATOM 2100 O O A ASP B 1 12 ? 32.549 -52.330 12.718 0.60 19.59 11 ASP B O 1
ATOM 2101 O O B ASP B 1 12 ? 32.632 -52.835 12.173 0.40 21.29 11 ASP B O 1
ATOM 2110 N N . THR B 1 13 ? 30.817 -51.813 11.345 1.00 19.00 12 THR B N 1
ATOM 2111 C CA . THR B 1 13 ? 31.548 -50.802 10.593 1.00 20.99 12 THR B CA 1
ATOM 2112 C C . THR B 1 13 ? 30.689 -49.587 10.370 1.00 20.35 12 THR B C 1
ATOM 2113 O O . THR B 1 13 ? 29.457 -49.689 10.407 1.00 18.70 12 THR B O 1
ATOM 2117 N N . PRO B 1 14 ? 31.309 -48.462 10.064 1.00 20.45 13 PRO B N 1
ATOM 2118 C CA . PRO B 1 14 ? 30.525 -47.315 9.593 1.00 18.51 13 PRO B CA 1
ATOM 2119 C C . PRO B 1 14 ? 29.637 -47.576 8.383 1.00 20.03 13 PRO B C 1
ATOM 2120 O O . PRO B 1 14 ? 28.526 -47.070 8.310 1.00 20.38 13 PRO B O 1
ATOM 2124 N N A SER B 1 15 ? 30.133 -48.390 7.456 0.50 21.00 14 SER B N 1
ATOM 2125 N N B SER B 1 15 ? 30.054 -48.396 7.415 0.50 20.46 14 SER B N 1
ATOM 2126 C CA A SER B 1 15 ? 29.376 -48.779 6.304 0.50 20.76 14 SER B CA 1
ATOM 2127 C CA B SER B 1 15 ? 29.193 -48.671 6.261 0.50 20.79 14 SER B CA 1
ATOM 2128 C C A SER B 1 15 ? 28.064 -49.411 6.718 0.50 19.19 14 SER B C 1
ATOM 2129 C C B SER B 1 15 ? 27.965 -49.488 6.661 0.50 20.01 14 SER B C 1
ATOM 2130 O O A SER B 1 15 ? 27.038 -49.015 6.212 0.50 20.80 14 SER B O 1
ATOM 2131 O O B SER B 1 15 ? 26.890 -49.348 6.072 0.50 21.49 14 SER B O 1
ATOM 2136 N N . ALA B 1 16 ? 28.120 -50.416 7.598 1.00 19.19 15 ALA B N 1
ATOM 2137 C CA . ALA B 1 16 ? 26.923 -51.140 8.045 1.00 18.85 15 ALA B CA 1
ATOM 2138 C C . ALA B 1 16 ? 25.945 -50.170 8.757 1.00 17.30 15 ALA B C 1
ATOM 2139 O O . ALA B 1 16 ? 24.710 -50.260 8.577 1.00 18.42 15 ALA B O 1
ATOM 2141 N N . LEU B 1 17 ? 26.513 -49.309 9.579 1.00 18.87 16 LEU B N 1
ATOM 2142 C CA . LEU B 1 17 ? 25.717 -48.266 10.283 1.00 17.87 16 LEU B CA 1
ATOM 2143 C C . LEU B 1 17 ? 24.950 -47.442 9.248 1.00 17.99 16 LEU B C 1
ATOM 2144 O O . LEU B 1 17 ? 23.720 -47.298 9.297 1.00 17.91 16 LEU B O 1
ATOM 2149 N N . GLU B 1 18 ? 25.693 -46.923 8.283 1.00 19.78 17 GLU B N 1
ATOM 2150 C CA . GLU B 1 18 ? 25.090 -46.062 7.252 1.00 19.52 17 GLU B CA 1
ATOM 2151 C C . GLU B 1 18 ? 24.017 -46.736 6.431 1.00 22.60 17 GLU B C 1
ATOM 2152 O O . GLU B 1 18 ? 23.001 -46.097 6.091 1.00 21.98 17 GLU B O 1
ATOM 2158 N N A GLN B 1 19 ? 24.270 -47.968 5.987 0.50 19.32 18 GLN B N 1
ATOM 2159 N N B GLN B 1 19 ? 24.159 -48.040 6.160 0.50 21.32 18 GLN B N 1
ATOM 2160 C CA A GLN B 1 19 ? 23.307 -48.659 5.169 0.50 20.97 18 GLN B CA 1
ATOM 2161 C CA B GLN B 1 19 ? 23.120 -48.819 5.473 0.50 22.63 18 GLN B CA 1
ATOM 2162 C C A GLN B 1 19 ? 22.009 -48.687 5.930 0.50 19.41 18 GLN B C 1
ATOM 2163 C C B GLN B 1 19 ? 21.790 -48.978 6.251 0.50 24.03 18 GLN B C 1
ATOM 2164 O O A GLN B 1 19 ? 20.951 -48.356 5.413 0.50 19.52 18 GLN B O 1
ATOM 2165 O O B GLN B 1 19 ? 20.687 -48.853 5.671 0.50 19.80 18 GLN B O 1
ATOM 2176 N N A GLN B 1 20 ? 22.088 -49.065 7.221 0.40 18.70 19 GLN B N 1
ATOM 2177 N N B GLN B 1 20 ? 21.877 -49.250 7.558 0.60 20.24 19 GLN B N 1
ATOM 2178 C CA A GLN B 1 20 ? 20.857 -49.245 7.993 0.40 16.13 19 GLN B CA 1
ATOM 2179 C CA B GLN B 1 20 ? 20.686 -49.326 8.342 0.60 20.48 19 GLN B CA 1
ATOM 2180 C C A GLN B 1 20 ? 20.171 -47.912 8.242 0.40 15.78 19 GLN B C 1
ATOM 2181 C C B GLN B 1 20 ? 20.082 -47.941 8.487 0.60 19.33 19 GLN B C 1
ATOM 2182 O O A GLN B 1 20 ? 18.966 -47.770 8.018 0.40 17.65 19 GLN B O 1
ATOM 2183 O O B GLN B 1 20 ? 18.836 -47.793 8.455 0.60 19.09 19 GLN B O 1
ATOM 2194 N N . LEU B 1 21 ? 20.941 -46.949 8.717 1.00 18.14 20 LEU B N 1
ATOM 2195 C CA . LEU B 1 21 ? 20.420 -45.598 9.030 1.00 18.98 20 LEU B CA 1
ATOM 2196 C C . LEU B 1 21 ? 19.757 -44.973 7.804 1.00 18.37 20 LEU B C 1
ATOM 2197 O O . LEU B 1 21 ? 18.669 -44.400 7.912 1.00 17.45 20 LEU B O 1
ATOM 2202 N N . ALA B 1 22 ? 20.377 -45.098 6.627 1.00 18.09 21 ALA B N 1
ATOM 2203 C CA . ALA B 1 22 ? 19.760 -44.578 5.430 1.00 17.04 21 ALA B CA 1
ATOM 2204 C C . ALA B 1 22 ? 18.420 -45.240 5.145 1.00 19.46 21 ALA B C 1
ATOM 2205 O O . ALA B 1 22 ? 17.464 -44.571 4.725 1.00 20.09 21 ALA B O 1
ATOM 2207 N N A SER B 1 23 ? 18.322 -46.546 5.373 0.50 17.96 22 SER B N 1
ATOM 2208 N N B SER B 1 23 ? 18.318 -46.551 5.369 0.50 19.70 22 SER B N 1
ATOM 2209 C CA A SER B 1 23 ? 17.068 -47.241 5.182 0.50 17.27 22 SER B CA 1
ATOM 2210 C CA B SER B 1 23 ? 17.052 -47.237 5.179 0.50 20.79 22 SER B CA 1
ATOM 2211 C C A SER B 1 23 ? 15.966 -46.790 6.140 0.50 18.99 22 SER B C 1
ATOM 2212 C C B SER B 1 23 ? 15.963 -46.768 6.137 0.50 20.58 22 SER B C 1
ATOM 2213 O O A SER B 1 23 ? 14.801 -46.616 5.732 0.50 20.45 22 SER B O 1
ATOM 2214 O O B SER B 1 23 ? 14.804 -46.569 5.731 0.50 21.79 22 SER B O 1
ATOM 2219 N N . LYS B 1 24 ? 16.319 -46.644 7.418 1.00 20.21 23 LYS B N 1
ATOM 2220 C CA . LYS B 1 24 ? 15.358 -46.188 8.432 1.00 17.77 23 LYS B CA 1
ATOM 2221 C C . LYS B 1 24 ? 14.859 -44.790 8.134 1.00 17.89 23 LYS B C 1
ATOM 2222 O O . LYS B 1 24 ? 13.658 -44.516 8.169 1.00 19.31 23 LYS B O 1
ATOM 2228 N N . ILE B 1 25 ? 15.772 -43.899 7.788 1.00 18.45 24 ILE B N 1
ATOM 2229 C CA . ILE B 1 25 ? 15.385 -42.515 7.423 1.00 17.22 24 ILE B CA 1
ATOM 2230 C C . ILE B 1 25 ? 14.482 -42.461 6.194 1.00 19.38 24 ILE B C 1
ATOM 2231 O O . ILE B 1 25 ? 13.427 -41.817 6.199 1.00 19.52 24 ILE B O 1
ATOM 2236 N N . ALA B 1 26 ? 14.863 -43.162 5.151 1.00 18.32 25 ALA B N 1
ATOM 2237 C CA . ALA B 1 26 ? 14.079 -43.125 3.911 1.00 19.45 25 ALA B CA 1
ATOM 2238 C C . ALA B 1 26 ? 12.667 -43.684 4.130 1.00 20.42 25 ALA B C 1
ATOM 2239 O O . ALA B 1 26 ? 11.699 -43.133 3.617 1.00 18.58 25 ALA B O 1
ATOM 2241 N N A SER B 1 27 ? 12.553 -44.751 4.900 0.50 20.21 26 SER B N 1
ATOM 2242 N N B SER B 1 27 ? 12.574 -44.763 4.902 0.50 20.24 26 SER B N 1
ATOM 2243 C CA A SER B 1 27 ? 11.244 -45.322 5.188 0.50 20.94 26 SER B CA 1
ATOM 2244 C CA B SER B 1 27 ? 11.287 -45.375 5.251 0.50 21.06 26 SER B CA 1
ATOM 2245 C C A SER B 1 27 ? 10.366 -44.338 5.965 0.50 19.63 26 SER B C 1
ATOM 2246 C C B SER B 1 27 ? 10.386 -44.363 5.969 0.50 19.67 26 SER B C 1
ATOM 2247 O O A SER B 1 27 ? 9.189 -44.173 5.660 0.50 20.44 26 SER B O 1
ATOM 2248 O O B SER B 1 27 ? 9.220 -44.209 5.623 0.50 20.92 26 SER B O 1
ATOM 2253 N N . GLN B 1 28 ? 10.928 -43.656 6.957 1.00 19.81 27 GLN B N 1
ATOM 2254 C CA . GLN B 1 28 ? 10.141 -42.694 7.745 1.00 19.43 27 GLN B CA 1
ATOM 2255 C C . GLN B 1 28 ? 9.761 -41.492 6.889 1.00 20.89 27 GLN B C 1
ATOM 2256 O O . GLN B 1 28 ? 8.667 -40.942 7.053 1.00 19.38 27 GLN B O 1
ATOM 2262 N N . LEU B 1 29 ? 10.664 -41.065 6.001 1.00 19.34 28 LEU B N 1
ATOM 2263 C CA . LEU B 1 29 ? 10.324 -39.964 5.085 1.00 18.38 28 LEU B CA 1
ATOM 2264 C C . LEU B 1 29 ? 9.187 -40.326 4.139 1.00 20.01 28 LEU B C 1
ATOM 2265 O O . LEU B 1 29 ? 8.252 -39.554 4.002 1.00 20.01 28 LEU B O 1
ATOM 2270 N N . GLN B 1 30 ? 9.253 -41.519 3.555 1.00 20.02 29 GLN B N 1
ATOM 2271 C CA . GLN B 1 30 ? 8.201 -41.939 2.646 1.00 21.34 29 GLN B CA 1
ATOM 2272 C C . GLN B 1 30 ? 6.881 -42.123 3.412 1.00 22.55 29 GLN B C 1
ATOM 2273 O O . GLN B 1 30 ? 5.803 -41.796 2.885 1.00 23.49 29 GLN B O 1
ATOM 2279 N N . GLU B 1 31 ? 6.952 -42.636 4.639 1.00 21.34 30 GLU B N 1
ATOM 2280 C CA . GLU B 1 31 ? 5.725 -42.808 5.433 1.00 23.41 30 GLU B CA 1
ATOM 2281 C C . GLU B 1 31 ? 5.092 -41.461 5.706 1.00 23.12 30 GLU B C 1
ATOM 2282 O O . GLU B 1 31 ? 3.874 -41.344 5.692 1.00 24.46 30 GLU B O 1
ATOM 2288 N N . ALA B 1 32 ? 5.905 -40.427 5.957 1.00 20.98 31 ALA B N 1
ATOM 2289 C CA . ALA B 1 32 ? 5.386 -39.069 6.139 1.00 21.85 31 ALA B CA 1
ATOM 2290 C C . ALA B 1 32 ? 4.718 -38.535 4.878 1.00 22.91 31 ALA B C 1
ATOM 2291 O O . ALA B 1 32 ? 3.608 -37.942 4.924 1.00 23.95 31 ALA B O 1
ATOM 2293 N N . VAL B 1 33 ? 5.366 -38.753 3.740 1.00 21.41 32 VAL B N 1
ATOM 2294 C CA . VAL B 1 33 ? 4.798 -38.352 2.434 1.00 23.00 32 VAL B CA 1
ATOM 2295 C C . VAL B 1 33 ? 3.462 -39.049 2.221 1.00 24.68 32 VAL B C 1
ATOM 2296 O O . VAL B 1 33 ? 2.472 -38.391 1.851 1.00 25.81 32 VAL B O 1
ATOM 2300 N N . ASP B 1 34 ? 3.404 -40.332 2.535 1.00 24.79 33 ASP B N 1
ATOM 2301 C CA . ASP B 1 34 ? 2.149 -41.099 2.341 1.00 27.34 33 ASP B CA 1
ATOM 2302 C C . ASP B 1 34 ? 1.036 -40.543 3.247 1.00 30.91 33 ASP B C 1
ATOM 2303 O O . ASP B 1 34 ? -0.132 -40.478 2.829 1.00 30.66 33 ASP B O 1
ATOM 2308 N N . ALA B 1 35 ? 1.370 -40.185 4.478 1.00 28.77 34 ALA B N 1
ATOM 2309 C CA . ALA B 1 35 ? 0.380 -39.700 5.460 1.00 28.41 34 ALA B CA 1
ATOM 2310 C C . ALA B 1 35 ? -0.059 -38.274 5.220 1.00 29.61 34 ALA B C 1
ATOM 2311 O O . ALA B 1 35 ? -1.230 -37.939 5.419 1.00 28.63 34 ALA B O 1
ATOM 2313 N N . ARG B 1 36 ? 0.882 -37.412 4.842 1.00 27.06 35 ARG B N 1
ATOM 2314 C CA . ARG B 1 36 ? 0.675 -35.959 4.874 1.00 26.00 35 ARG B CA 1
ATOM 2315 C C . ARG B 1 36 ? 0.980 -35.227 3.593 1.00 27.22 35 ARG B C 1
ATOM 2316 O O . ARG B 1 36 ? 0.758 -34.028 3.519 1.00 27.67 35 ARG B O 1
ATOM 2324 N N . GLY B 1 37 ? 1.485 -35.937 2.588 1.00 23.93 36 GLY B N 1
ATOM 2325 C CA . GLY B 1 37 ? 1.716 -35.372 1.268 1.00 26.51 36 GLY B CA 1
ATOM 2326 C C . GLY B 1 37 ? 3.080 -34.695 1.146 1.00 26.73 36 GLY B C 1
ATOM 2327 O O . GLY B 1 37 ? 3.460 -34.293 0.071 1.00 27.52 36 GLY B O 1
ATOM 2328 N N . LYS B 1 38 ? 3.747 -34.509 2.276 1.00 26.00 37 LYS B N 1
ATOM 2329 C CA . LYS B 1 38 ? 5.080 -33.939 2.324 1.00 26.36 37 LYS B CA 1
ATOM 2330 C C . LYS B 1 38 ? 5.793 -34.431 3.563 1.00 27.19 37 LYS B C 1
ATOM 2331 O O . LYS B 1 38 ? 5.157 -34.905 4.519 1.00 27.41 37 LYS B O 1
ATOM 2337 N N . ALA B 1 39 ? 7.121 -34.312 3.555 1.00 24.40 38 ALA B N 1
ATOM 2338 C CA . ALA B 1 39 ? 7.946 -34.765 4.681 1.00 21.40 38 ALA B CA 1
ATOM 2339 C C . ALA B 1 39 ? 9.012 -33.724 4.932 1.00 19.35 38 ALA B C 1
ATOM 2340 O O . ALA B 1 39 ? 9.372 -32.953 4.022 1.00 21.24 38 ALA B O 1
ATOM 2342 N N . SER B 1 40 ? 9.544 -33.673 6.154 1.00 20.10 39 SER B N 1
ATOM 2343 C CA . SER B 1 40 ? 10.721 -32.828 6.383 1.00 20.36 39 SER B CA 1
ATOM 2344 C C . SER B 1 40 ? 11.840 -33.590 7.080 1.00 21.48 39 SER B C 1
ATOM 2345 O O . SER B 1 40 ? 11.594 -34.400 8.011 1.00 19.90 39 SER B O 1
ATOM 2348 N N . LEU B 1 41 ? 13.047 -33.226 6.662 1.00 18.65 40 LEU B N 1
ATOM 2349 C CA . LEU B 1 41 ? 14.283 -33.803 7.126 1.00 17.51 40 LEU B CA 1
ATOM 2350 C C . LEU B 1 41 ? 15.207 -32.669 7.559 1.00 18.02 40 LEU B C 1
ATOM 2351 O O . LEU B 1 41 ? 15.463 -31.707 6.805 1.00 20.55 40 LEU B O 1
ATOM 2356 N N . VAL B 1 42 ? 15.793 -32.821 8.729 1.00 16.63 41 VAL B N 1
ATOM 2357 C CA . VAL B 1 42 ? 16.889 -31.946 9.181 1.00 16.36 41 VAL B CA 1
ATOM 2358 C C . VAL B 1 42 ? 18.160 -32.768 9.266 1.00 17.59 41 VAL B C 1
ATOM 2359 O O . VAL B 1 42 ? 18.165 -33.848 9.894 1.00 16.51 41 VAL B O 1
ATOM 2363 N N . VAL B 1 43 ? 19.243 -32.278 8.677 1.00 16.44 42 VAL B N 1
ATOM 2364 C CA . VAL B 1 43 ? 20.544 -32.949 8.732 1.00 16.52 42 VAL B CA 1
ATOM 2365 C C . VAL B 1 43 ? 21.627 -32.075 9.341 1.00 16.87 42 VAL B C 1
ATOM 2366 O O . VAL B 1 43 ? 21.527 -30.843 9.334 1.00 17.77 42 VAL B O 1
ATOM 2370 N N . SER B 1 44 ? 22.638 -32.738 9.878 1.00 17.85 43 SER B N 1
ATOM 2371 C CA . SER B 1 44 ? 23.809 -32.082 10.420 1.00 17.20 43 SER B CA 1
ATOM 2372 C C . SER B 1 44 ? 25.034 -32.263 9.542 1.00 21.06 43 SER B C 1
ATOM 2373 O O . SER B 1 44 ? 25.065 -33.112 8.676 1.00 21.83 43 SER B O 1
ATOM 2376 N N . GLY B 1 45 ? 26.033 -31.421 9.769 1.00 22.13 44 GLY B N 1
ATOM 2377 C CA . GLY B 1 45 ? 27.236 -31.368 8.931 1.00 22.64 44 GLY B CA 1
ATOM 2378 C C . GLY B 1 45 ? 28.427 -32.102 9.465 1.00 24.09 44 GLY B C 1
ATOM 2379 O O . GLY B 1 45 ? 28.304 -33.057 10.228 1.00 25.10 44 GLY B O 1
ATOM 2380 N N . GLY B 1 46 ? 29.612 -31.689 9.017 1.00 25.74 45 GLY B N 1
ATOM 2381 C CA . GLY B 1 46 ? 30.826 -32.409 9.372 1.00 26.51 45 GLY B CA 1
ATOM 2382 C C . GLY B 1 46 ? 31.110 -33.570 8.418 1.00 25.72 45 GLY B C 1
ATOM 2383 O O . GLY B 1 46 ? 30.361 -33.820 7.451 1.00 27.63 45 GLY B O 1
ATOM 2384 N N A SER B 1 47 ? 32.192 -34.292 8.703 0.70 27.29 46 SER B N 1
ATOM 2385 N N B SER B 1 47 ? 32.174 -34.312 8.699 0.30 26.42 46 SER B N 1
ATOM 2386 C CA A SER B 1 47 ? 32.597 -35.445 7.911 0.70 28.41 46 SER B CA 1
ATOM 2387 C CA B SER B 1 47 ? 32.551 -35.442 7.862 0.30 26.62 46 SER B CA 1
ATOM 2388 C C A SER B 1 47 ? 31.776 -36.690 8.187 0.70 26.07 46 SER B C 1
ATOM 2389 C C B SER B 1 47 ? 31.806 -36.725 8.202 0.30 25.27 46 SER B C 1
ATOM 2390 O O A SER B 1 47 ? 31.615 -37.539 7.291 0.70 26.94 46 SER B O 1
ATOM 2391 O O B SER B 1 47 ? 31.725 -37.631 7.362 0.30 25.09 46 SER B O 1
ATOM 2396 N N . THR B 1 48 ? 31.253 -36.825 9.414 1.00 24.68 47 THR B N 1
ATOM 2397 C CA . THR B 1 48 ? 30.621 -38.045 9.808 1.00 23.22 47 THR B CA 1
ATOM 2398 C C . THR B 1 48 ? 29.500 -38.485 8.849 1.00 21.59 47 THR B C 1
ATOM 2399 O O . THR B 1 48 ? 29.451 -39.644 8.489 1.00 23.57 47 THR B O 1
ATOM 2403 N N . PRO B 1 49 ? 28.603 -37.568 8.432 1.00 21.08 48 PRO B N 1
ATOM 2404 C CA . PRO B 1 49 ? 27.464 -38.006 7.635 1.00 19.37 48 PRO B CA 1
ATOM 2405 C C . PRO B 1 49 ? 27.679 -38.128 6.091 1.00 19.98 48 PRO B C 1
ATOM 2406 O O . PRO B 1 49 ? 26.710 -38.436 5.404 1.00 20.93 48 PRO B O 1
ATOM 2410 N N . LEU B 1 50 ? 28.872 -37.874 5.560 1.00 21.58 49 LEU B N 1
ATOM 2411 C CA . LEU B 1 50 ? 29.013 -37.756 4.099 1.00 22.13 49 LEU B CA 1
ATOM 2412 C C . LEU B 1 50 ? 28.601 -39.037 3.352 1.00 21.68 49 LEU B C 1
ATOM 2413 O O . LEU B 1 50 ? 27.870 -38.982 2.367 1.00 21.31 49 LEU B O 1
ATOM 2418 N N . LYS B 1 51 ? 29.021 -40.207 3.838 1.00 21.93 50 LYS B N 1
ATOM 2419 C CA . LYS B 1 51 ? 28.653 -41.465 3.206 1.00 21.09 50 LYS B CA 1
ATOM 2420 C C . LYS B 1 51 ? 27.181 -41.780 3.382 1.00 22.12 50 LYS B C 1
ATOM 2421 O O . LYS B 1 51 ? 26.537 -42.308 2.495 1.00 21.51 50 LYS B O 1
ATOM 2427 N N . LEU B 1 52 ? 26.629 -41.447 4.548 1.00 18.15 51 LEU B N 1
ATOM 2428 C CA . LEU B 1 52 ? 25.199 -41.551 4.765 1.00 18.66 51 LEU B CA 1
ATOM 2429 C C . LEU B 1 52 ? 24.411 -40.748 3.738 1.00 17.66 51 LEU B C 1
ATOM 2430 O O . LEU B 1 52 ? 23.395 -41.230 3.196 1.00 19.02 51 LEU B O 1
ATOM 2435 N N . PHE B 1 53 ? 24.824 -39.521 3.519 1.00 18.02 52 PHE B N 1
ATOM 2436 C CA . PHE B 1 53 ? 24.195 -38.659 2.524 1.00 18.56 52 PHE B CA 1
ATOM 2437 C C . PHE B 1 53 ? 24.235 -39.312 1.117 1.00 20.32 52 PHE B C 1
ATOM 2438 O O . PHE B 1 53 ? 23.236 -39.303 0.404 1.00 20.06 52 PHE B O 1
ATOM 2446 N N A GLN B 1 54 ? 25.372 -39.890 0.757 0.70 20.37 53 GLN B N 1
ATOM 2447 N N B GLN B 1 54 ? 25.383 -39.881 0.736 0.30 20.55 53 GLN B N 1
ATOM 2448 C CA A GLN B 1 54 ? 25.487 -40.531 -0.551 0.70 21.85 53 GLN B CA 1
ATOM 2449 C CA B GLN B 1 54 ? 25.475 -40.579 -0.557 0.30 21.34 53 GLN B CA 1
ATOM 2450 C C A GLN B 1 54 ? 24.503 -41.710 -0.647 0.70 22.74 53 GLN B C 1
ATOM 2451 C C B GLN B 1 54 ? 24.435 -41.680 -0.625 0.30 21.50 53 GLN B C 1
ATOM 2452 O O A GLN B 1 54 ? 23.817 -41.889 -1.659 0.70 21.84 53 GLN B O 1
ATOM 2453 O O B GLN B 1 54 ? 23.677 -41.782 -1.594 0.30 21.04 53 GLN B O 1
ATOM 2464 N N . LEU B 1 55 ? 24.382 -42.517 0.407 1.00 18.87 54 LEU B N 1
ATOM 2465 C CA . LEU B 1 55 ? 23.447 -43.613 0.382 1.00 20.18 54 LEU B CA 1
ATOM 2466 C C . LEU B 1 55 ? 22.000 -43.106 0.330 1.00 22.22 54 LEU B C 1
ATOM 2467 O O . LEU B 1 55 ? 21.159 -43.620 -0.410 1.00 21.80 54 LEU B O 1
ATOM 2472 N N A LEU B 1 56 ? 21.680 -42.092 1.143 0.50 19.84 55 LEU B N 1
ATOM 2473 N N B LEU B 1 56 ? 21.702 -42.096 1.132 0.50 20.76 55 LEU B N 1
ATOM 2474 C CA A LEU B 1 56 ? 20.316 -41.541 1.140 0.50 19.81 55 LEU B CA 1
ATOM 2475 C CA B LEU B 1 56 ? 20.354 -41.577 1.174 0.50 21.47 55 LEU B CA 1
ATOM 2476 C C A LEU B 1 56 ? 19.925 -41.055 -0.226 0.50 21.31 55 LEU B C 1
ATOM 2477 C C B LEU B 1 56 ? 19.929 -41.009 -0.187 0.50 22.00 55 LEU B C 1
ATOM 2478 O O A LEU B 1 56 ? 18.790 -41.273 -0.665 0.50 21.21 55 LEU B O 1
ATOM 2479 O O B LEU B 1 56 ? 18.780 -41.155 -0.605 0.50 21.88 55 LEU B O 1
ATOM 2488 N N . SER B 1 57 ? 20.880 -40.413 -0.891 1.00 20.26 56 SER B N 1
ATOM 2489 C CA . SER B 1 57 ? 20.645 -39.796 -2.212 1.00 20.27 56 SER B CA 1
ATOM 2490 C C . SER B 1 57 ? 20.158 -40.809 -3.239 1.00 20.90 56 SER B C 1
ATOM 2491 O O . SER B 1 57 ? 19.535 -40.418 -4.212 1.00 21.96 56 SER B O 1
ATOM 2502 N N . LYS B 1 59 ? 18.203 -43.527 -2.458 1.00 21.55 58 LYS B N 1
ATOM 2503 C CA . LYS B 1 59 ? 16.970 -44.188 -2.064 1.00 21.30 58 LYS B CA 1
ATOM 2504 C C . LYS B 1 59 ? 15.784 -43.769 -2.953 1.00 19.90 58 LYS B C 1
ATOM 2505 O O . LYS B 1 59 ? 15.596 -42.589 -3.259 1.00 20.87 58 LYS B O 1
ATOM 2511 N N A SER B 1 60 ? 14.947 -44.748 -3.304 0.50 21.85 59 SER B N 1
ATOM 2512 N N B SER B 1 60 ? 14.992 -44.761 -3.345 0.50 21.72 59 SER B N 1
ATOM 2513 C CA A SER B 1 60 ? 13.816 -44.536 -4.222 0.50 22.26 59 SER B CA 1
ATOM 2514 C CA B SER B 1 60 ? 13.829 -44.522 -4.179 0.50 22.20 59 SER B CA 1
ATOM 2515 C C A SER B 1 60 ? 12.515 -44.103 -3.500 0.50 22.52 59 SER B C 1
ATOM 2516 C C B SER B 1 60 ? 12.620 -44.185 -3.296 0.50 20.98 59 SER B C 1
ATOM 2517 O O A SER B 1 60 ? 11.506 -44.810 -3.497 0.50 26.36 59 SER B O 1
ATOM 2518 O O B SER B 1 60 ? 11.840 -45.064 -2.901 0.50 20.52 59 SER B O 1
ATOM 2523 N N . ILE B 1 61 ? 12.546 -42.908 -2.932 1.00 21.96 60 ILE B N 1
ATOM 2524 C CA . ILE B 1 61 ? 11.393 -42.349 -2.244 1.00 21.53 60 ILE B CA 1
ATOM 2525 C C . ILE B 1 61 ? 11.011 -41.085 -2.977 1.00 24.97 60 ILE B C 1
ATOM 2526 O O . ILE B 1 61 ? 11.730 -40.653 -3.904 1.00 24.22 60 ILE B O 1
ATOM 2531 N N . ASP B 1 62 ? 9.876 -40.496 -2.576 1.00 23.93 61 ASP B N 1
ATOM 2532 C CA . ASP B 1 62 ? 9.329 -39.298 -3.226 1.00 24.15 61 ASP B CA 1
ATOM 2533 C C . ASP B 1 62 ? 10.078 -38.042 -2.777 1.00 24.77 61 ASP B C 1
ATOM 2534 O O . ASP B 1 62 ? 9.537 -37.184 -2.084 1.00 24.69 61 ASP B O 1
ATOM 2539 N N . TRP B 1 63 ? 11.341 -37.930 -3.176 1.00 24.02 62 TRP B N 1
ATOM 2540 C CA . TRP B 1 63 ? 12.198 -36.826 -2.769 1.00 22.49 62 TRP B CA 1
ATOM 2541 C C . TRP B 1 63 ? 11.688 -35.421 -3.113 1.00 25.14 62 TRP B C 1
ATOM 2542 O O . TRP B 1 63 ? 11.965 -34.460 -2.373 1.00 23.69 62 TRP B O 1
ATOM 2553 N N A SER B 1 64 ? 10.949 -35.303 -4.211 0.50 26.67 63 SER B N 1
ATOM 2554 N N B SER B 1 64 ? 10.950 -35.307 -4.213 0.50 26.48 63 SER B N 1
ATOM 2555 C CA A SER B 1 64 ? 10.379 -34.007 -4.587 0.50 27.75 63 SER B CA 1
ATOM 2556 C CA B SER B 1 64 ? 10.368 -34.021 -4.597 0.50 27.39 63 SER B CA 1
ATOM 2557 C C A SER B 1 64 ? 9.374 -33.484 -3.556 0.50 27.37 63 SER B C 1
ATOM 2558 C C B SER B 1 64 ? 9.400 -33.482 -3.538 0.50 27.16 63 SER B C 1
ATOM 2559 O O A SER B 1 64 ? 9.079 -32.287 -3.538 0.50 28.92 63 SER B O 1
ATOM 2560 O O B SER B 1 64 ? 9.160 -32.273 -3.479 0.50 28.89 63 SER B O 1
ATOM 2565 N N . ASP B 1 65 ? 8.850 -34.379 -2.719 1.00 25.11 64 ASP B N 1
ATOM 2566 C CA . ASP B 1 65 ? 7.918 -34.004 -1.626 1.00 24.45 64 ASP B CA 1
ATOM 2567 C C . ASP B 1 65 ? 8.603 -33.926 -0.255 1.00 26.07 64 ASP B C 1
ATOM 2568 O O . ASP B 1 65 ? 7.930 -33.814 0.764 1.00 23.95 64 ASP B O 1
ATOM 2573 N N . VAL B 1 66 ? 9.945 -33.977 -0.234 1.00 22.66 65 VAL B N 1
ATOM 2574 C CA . VAL B 1 66 ? 10.727 -33.879 0.998 1.00 22.37 65 VAL B CA 1
ATOM 2575 C C . VAL B 1 66 ? 11.429 -32.524 1.047 1.00 22.57 65 VAL B C 1
ATOM 2576 O O . VAL B 1 66 ? 12.155 -32.157 0.105 1.00 24.39 65 VAL B O 1
ATOM 2580 N N . TYR B 1 67 ? 11.179 -31.824 2.147 1.00 20.77 66 TYR B N 1
ATOM 2581 C CA . TYR B 1 67 ? 11.799 -30.565 2.517 1.00 23.04 66 TYR B CA 1
ATOM 2582 C C . TYR B 1 67 ? 12.980 -30.833 3.430 1.00 22.07 66 TYR B C 1
ATOM 2583 O O . TYR B 1 67 ? 12.835 -31.617 4.383 1.00 22.21 66 TYR B O 1
ATOM 2592 N N . ILE B 1 68 ? 14.138 -30.246 3.130 1.00 20.29 67 ILE B N 1
ATOM 2593 C CA . ILE B 1 68 ? 15.363 -30.566 3.857 1.00 20.83 67 ILE B CA 1
ATOM 2594 C C . ILE B 1 68 ? 15.951 -29.265 4.331 1.00 19.53 67 ILE B C 1
ATOM 2595 O O . ILE B 1 68 ? 16.030 -28.291 3.558 1.00 21.85 67 ILE B O 1
ATOM 2600 N N . THR B 1 69 ? 16.375 -29.228 5.594 1.00 19.86 68 THR B N 1
ATOM 2601 C CA . THR B 1 69 ? 17.200 -28.107 6.063 1.00 20.58 68 THR B CA 1
ATOM 2602 C C . THR B 1 69 ? 18.305 -28.600 6.972 1.00 20.78 68 THR B C 1
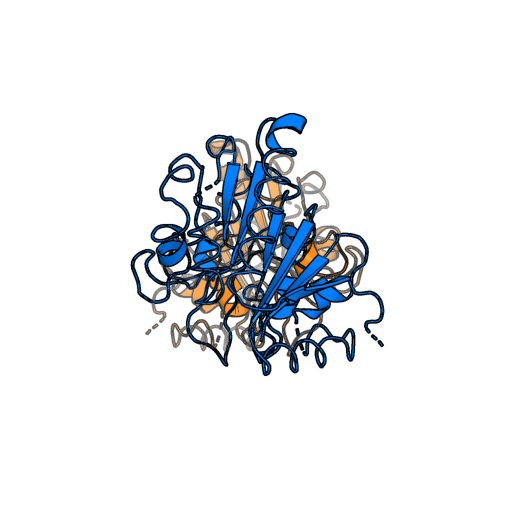ATOM 2603 O O . THR B 1 69 ? 18.518 -29.822 7.115 1.00 18.71 68 THR B O 1
ATOM 2607 N N . LEU B 1 70 ? 19.025 -27.658 7.573 1.00 18.48 69 LEU B N 1
ATOM 2608 C CA . LEU B 1 70 ? 20.194 -27.924 8.386 1.00 17.94 69 LEU B CA 1
ATOM 2609 C C . LEU B 1 70 ? 19.909 -27.721 9.855 1.00 17.19 69 LEU B C 1
ATOM 2610 O O . LEU B 1 70 ? 19.167 -26.806 10.243 1.00 19.06 69 LEU B O 1
ATOM 2615 N N . ALA B 1 71 ? 20.581 -28.521 10.685 1.00 16.44 70 ALA B N 1
ATOM 2616 C CA . ALA B 1 71 ? 20.506 -28.341 12.139 1.00 15.84 70 ALA B CA 1
ATOM 2617 C C . ALA B 1 71 ? 21.203 -27.044 12.577 1.00 18.05 70 ALA B C 1
ATOM 2618 O O . ALA B 1 71 ? 20.869 -26.464 13.602 1.00 18.87 70 ALA B O 1
ATOM 2620 N N . ASP B 1 72 ? 22.237 -26.697 11.820 1.00 18.91 71 ASP B N 1
ATOM 2621 C CA . ASP B 1 72 ? 23.057 -25.516 12.106 1.00 19.16 71 ASP B CA 1
ATOM 2622 C C . ASP B 1 72 ? 23.917 -25.187 10.901 1.00 19.40 71 ASP B C 1
ATOM 2623 O O . ASP B 1 72 ? 23.978 -25.958 9.932 1.00 20.96 71 ASP B O 1
ATOM 2628 N N . GLU B 1 73 ? 24.515 -24.000 10.918 1.00 19.35 72 GLU B N 1
ATOM 2629 C CA . GLU B 1 73 ? 25.371 -23.562 9.833 1.00 20.33 72 GLU B CA 1
ATOM 2630 C C . GLU B 1 73 ? 26.434 -22.602 10.356 1.00 20.73 72 GLU B C 1
ATOM 2631 O O . GLU B 1 73 ? 26.224 -21.858 11.359 1.00 21.17 72 GLU B O 1
ATOM 2637 N N . ARG B 1 74 ? 27.590 -22.654 9.725 1.00 21.91 73 ARG B N 1
ATOM 2638 C CA . ARG B 1 74 ? 28.675 -21.700 9.974 1.00 21.99 73 ARG B CA 1
ATOM 2639 C C . ARG B 1 74 ? 28.385 -20.461 9.138 1.00 21.48 73 ARG B C 1
ATOM 2640 O O . ARG B 1 74 ? 27.964 -20.563 7.975 1.00 22.19 73 ARG B O 1
ATOM 2648 N N . TRP B 1 75 ? 28.637 -19.280 9.715 1.00 21.96 74 TRP B N 1
ATOM 2649 C CA . TRP B 1 75 ? 28.305 -18.026 9.023 1.00 23.32 74 TRP B CA 1
ATOM 2650 C C . TRP B 1 75 ? 29.454 -17.660 8.072 1.00 24.78 74 TRP B C 1
ATOM 2651 O O . TRP B 1 75 ? 30.227 -16.725 8.309 1.00 26.87 74 TRP B O 1
ATOM 2662 N N . VAL B 1 76 ? 29.515 -18.442 6.988 1.00 24.49 75 VAL B N 1
ATOM 2663 C CA . VAL B 1 76 ? 30.509 -18.361 5.901 1.00 26.05 75 VAL B CA 1
ATOM 2664 C C . VAL B 1 76 ? 29.729 -18.510 4.608 1.00 27.26 75 VAL B C 1
ATOM 2665 O O . VAL B 1 76 ? 28.566 -18.913 4.615 1.00 27.78 75 VAL B O 1
ATOM 2669 N N . GLU B 1 77 ? 30.349 -18.176 3.477 1.00 29.07 76 GLU B N 1
ATOM 2670 C CA . GLU B 1 77 ? 29.659 -18.286 2.208 1.00 30.79 76 GLU B CA 1
ATOM 2671 C C . GLU B 1 77 ? 29.250 -19.745 1.982 1.00 30.29 76 GLU B C 1
ATOM 2672 O O . GLU B 1 77 ? 29.964 -20.673 2.364 1.00 29.64 76 GLU B O 1
ATOM 2678 N N . ALA B 1 78 ? 28.099 -19.920 1.356 1.00 31.95 77 ALA B N 1
ATOM 2679 C CA . ALA B 1 78 ? 27.480 -21.240 1.212 1.00 35.18 77 ALA B CA 1
ATOM 2680 C C . ALA B 1 78 ? 28.314 -22.188 0.346 1.00 37.35 77 ALA B C 1
ATOM 2681 O O . ALA B 1 78 ? 27.996 -23.387 0.276 1.00 35.70 77 ALA B O 1
ATOM 2683 N N . ASP B 1 79 ? 29.370 -21.661 -0.296 1.00 39.27 78 ASP B N 1
ATOM 2684 C CA . ASP B 1 79 ? 30.344 -22.458 -1.059 1.00 41.96 78 ASP B CA 1
ATOM 2685 C C . ASP B 1 79 ? 31.772 -22.544 -0.440 1.00 41.39 78 ASP B C 1
ATOM 2686 O O . ASP B 1 79 ? 32.693 -23.035 -1.084 1.00 37.96 78 ASP B O 1
ATOM 2691 N N . ALA B 1 80 ? 31.939 -22.070 0.802 1.00 36.23 79 ALA B N 1
ATOM 2692 C CA . ALA B 1 80 ? 33.197 -22.145 1.544 1.00 32.31 79 ALA B CA 1
ATOM 2693 C C . ALA B 1 80 ? 33.451 -23.559 2.108 1.00 32.64 79 ALA B C 1
ATOM 2694 O O . ALA B 1 80 ? 32.505 -24.360 2.265 1.00 29.22 79 ALA B O 1
ATOM 2696 N N A ASP B 1 81 ? 34.718 -23.854 2.399 0.50 33.41 80 ASP B N 1
ATOM 2697 N N B ASP B 1 81 ? 34.710 -23.871 2.407 0.50 33.82 80 ASP B N 1
ATOM 2698 C CA A ASP B 1 81 ? 35.120 -25.122 3.001 0.50 33.35 80 ASP B CA 1
ATOM 2699 C CA B ASP B 1 81 ? 35.085 -25.174 2.961 0.50 34.13 80 ASP B CA 1
ATOM 2700 C C A ASP B 1 81 ? 34.254 -25.473 4.206 0.50 31.75 80 ASP B C 1
ATOM 2701 C C B ASP B 1 81 ? 34.341 -25.507 4.270 0.50 32.10 80 ASP B C 1
ATOM 2702 O O A ASP B 1 81 ? 33.758 -26.597 4.319 0.50 30.85 80 ASP B O 1
ATOM 2703 O O B ASP B 1 81 ? 34.033 -26.672 4.535 0.50 30.77 80 ASP B O 1
ATOM 2712 N N . ALA B 1 82 ? 34.073 -24.489 5.086 1.00 30.27 81 ALA B N 1
ATOM 2713 C CA . ALA B 1 82 ? 33.364 -24.674 6.358 1.00 28.41 81 ALA B CA 1
ATOM 2714 C C . ALA B 1 82 ? 31.829 -24.642 6.269 1.00 25.54 81 ALA B C 1
ATOM 2715 O O . ALA B 1 82 ? 31.156 -24.697 7.298 1.00 24.52 81 ALA B O 1
ATOM 2717 N N . SER B 1 83 ? 31.268 -24.537 5.076 1.00 25.16 82 SER B N 1
ATOM 2718 C CA . SER B 1 83 ? 29.804 -24.456 4.946 1.00 23.91 82 SER B CA 1
ATOM 2719 C C . SER B 1 83 ? 29.156 -25.841 5.030 1.00 23.85 82 SER B C 1
ATOM 2720 O O . SER B 1 83 ? 29.534 -26.755 4.279 1.00 23.56 82 SER B O 1
ATOM 2723 N N . ASN B 1 84 ? 28.186 -25.996 5.936 1.00 21.10 83 ASN B N 1
ATOM 2724 C CA . ASN B 1 84 ? 27.374 -27.214 5.965 1.00 21.60 83 ASN B CA 1
ATOM 2725 C C . ASN B 1 84 ? 26.500 -27.326 4.713 1.00 22.17 83 ASN B C 1
ATOM 2726 O O . ASN B 1 84 ? 26.281 -28.443 4.184 1.00 21.82 83 ASN B O 1
ATOM 2731 N N . GLU B 1 85 ? 25.948 -26.217 4.254 1.00 22.30 84 GLU B N 1
ATOM 2732 C CA . GLU B 1 85 ? 25.175 -26.204 3.029 1.00 20.36 84 GLU B CA 1
ATOM 2733 C C . GLU B 1 85 ? 25.967 -26.778 1.838 1.00 21.05 84 GLU B C 1
ATOM 2734 O O . GLU B 1 85 ? 25.434 -27.572 1.050 1.00 22.46 84 GLU B O 1
ATOM 2740 N N . ARG B 1 86 ? 27.248 -26.417 1.735 1.00 22.60 85 ARG B N 1
ATOM 2741 C CA . ARG B 1 86 ? 28.088 -26.914 0.655 1.00 23.01 85 ARG B CA 1
ATOM 2742 C C . ARG B 1 86 ? 28.113 -28.429 0.685 1.00 24.17 85 ARG B C 1
ATOM 2743 O O . ARG B 1 86 ? 27.984 -29.091 -0.372 1.00 24.13 85 ARG B O 1
ATOM 2751 N N . LEU B 1 87 ? 28.300 -28.989 1.881 1.00 23.85 86 LEU B N 1
ATOM 2752 C CA . LEU B 1 87 ? 28.409 -30.430 2.018 1.00 23.99 86 LEU B CA 1
ATOM 2753 C C . LEU B 1 87 ? 27.110 -31.099 1.625 1.00 22.65 86 LEU B C 1
ATOM 2754 O O . LEU B 1 87 ? 27.151 -32.141 0.958 1.00 23.46 86 LEU B O 1
ATOM 2759 N N . VAL B 1 88 ? 25.967 -30.576 2.083 1.00 19.99 87 VAL B N 1
ATOM 2760 C CA . VAL B 1 88 ? 24.668 -31.147 1.732 1.00 20.05 87 VAL B CA 1
ATOM 2761 C C . VAL B 1 88 ? 24.437 -31.098 0.223 1.00 22.22 87 VAL B C 1
ATOM 2762 O O . VAL B 1 88 ? 23.973 -32.082 -0.379 1.00 20.86 87 VAL B O 1
ATOM 2766 N N . ARG B 1 89 ? 24.754 -29.960 -0.391 1.00 22.05 88 ARG B N 1
ATOM 2767 C CA . ARG B 1 89 ? 24.514 -29.831 -1.839 1.00 23.55 88 ARG B CA 1
ATOM 2768 C C . ARG B 1 89 ? 25.370 -30.786 -2.639 1.00 24.74 88 ARG B C 1
ATOM 2769 O O . ARG B 1 89 ? 24.900 -31.337 -3.634 1.00 27.35 88 ARG B O 1
ATOM 2777 N N A GLU B 1 90 ? 26.601 -31.007 -2.185 0.50 23.33 89 GLU B N 1
ATOM 2778 N N B GLU B 1 90 ? 26.616 -30.993 -2.212 0.50 23.00 89 GLU B N 1
ATOM 2779 C CA A GLU B 1 90 ? 27.559 -31.864 -2.880 0.50 23.31 89 GLU B CA 1
ATOM 2780 C CA B GLU B 1 90 ? 27.528 -31.891 -2.924 0.50 22.51 89 GLU B CA 1
ATOM 2781 C C A GLU B 1 90 ? 27.302 -33.355 -2.708 0.50 23.81 89 GLU B C 1
ATOM 2782 C C B GLU B 1 90 ? 27.132 -33.347 -2.768 0.50 23.84 89 GLU B C 1
ATOM 2783 O O A GLU B 1 90 ? 27.588 -34.142 -3.621 0.50 22.12 89 GLU B O 1
ATOM 2784 O O B GLU B 1 90 ? 27.128 -34.091 -3.752 0.50 23.12 89 GLU B O 1
ATOM 2795 N N . HIS B 1 91 ? 26.784 -33.760 -1.546 1.00 21.61 90 HIS B N 1
ATOM 2796 C CA . HIS B 1 91 ? 26.658 -35.185 -1.207 1.00 20.42 90 HIS B CA 1
ATOM 2797 C C . HIS B 1 91 ? 25.243 -35.730 -1.098 1.00 20.39 90 HIS B C 1
ATOM 2798 O O . HIS B 1 91 ? 25.006 -36.905 -1.439 1.00 20.62 90 HIS B O 1
ATOM 2805 N N . LEU B 1 92 ? 24.315 -34.913 -0.608 1.00 19.27 91 LEU B N 1
ATOM 2806 C CA . LEU B 1 92 ? 22.931 -35.342 -0.423 1.00 18.83 91 LEU B CA 1
ATOM 2807 C C . LEU B 1 92 ? 22.027 -35.004 -1.607 1.00 20.43 91 LEU B C 1
ATOM 2808 O O . LEU B 1 92 ? 21.218 -35.846 -2.021 1.00 21.38 91 LEU B O 1
ATOM 2813 N N . LEU B 1 93 ? 22.142 -33.791 -2.144 1.00 21.66 92 LEU B N 1
ATOM 2814 C CA . LEU B 1 93 ? 21.223 -33.306 -3.195 1.00 22.59 92 LEU B CA 1
ATOM 2815 C C . LEU B 1 93 ? 21.746 -33.742 -4.555 1.00 24.51 92 LEU B C 1
ATOM 2816 O O . LEU B 1 93 ? 22.149 -32.918 -5.402 1.00 25.57 92 LEU B O 1
ATOM 2821 N N . GLN B 1 94 ? 21.780 -35.063 -4.724 1.00 22.70 93 GLN B N 1
ATOM 2822 C CA . GLN B 1 94 ? 22.346 -35.725 -5.878 1.00 21.95 93 GLN B CA 1
ATOM 2823 C C . GLN B 1 94 ? 21.481 -36.919 -6.196 1.00 23.42 93 GLN B C 1
ATOM 2824 O O . GLN B 1 94 ? 20.685 -37.377 -5.347 1.00 21.47 93 GLN B O 1
ATOM 2830 N N . ASN B 1 95 ? 21.677 -37.518 -7.381 1.00 22.50 94 ASN B N 1
ATOM 2831 C CA . ASN B 1 95 ? 20.972 -38.758 -7.684 1.00 21.80 94 ASN B CA 1
ATOM 2832 C C . ASN B 1 95 ? 19.467 -38.590 -7.506 1.00 19.30 94 ASN B C 1
ATOM 2833 O O . ASN B 1 95 ? 18.932 -37.559 -7.904 1.00 22.49 94 ASN B O 1
ATOM 2838 N N . ARG B 1 96 ? 18.806 -39.535 -6.838 1.00 21.83 95 ARG B N 1
ATOM 2839 C CA . ARG B 1 96 ? 17.343 -39.447 -6.722 1.00 22.52 95 ARG B CA 1
ATOM 2840 C C . ARG B 1 96 ? 16.890 -38.296 -5.829 1.00 23.38 95 ARG B C 1
ATOM 2841 O O . ARG B 1 96 ? 15.764 -37.821 -5.952 1.00 23.83 95 ARG B O 1
ATOM 2849 N N . ALA B 1 97 ? 17.761 -37.835 -4.942 1.00 21.65 96 ALA B N 1
ATOM 2850 C CA . ALA B 1 97 ? 17.450 -36.698 -4.071 1.00 21.29 96 ALA B CA 1
ATOM 2851 C C . ALA B 1 97 ? 17.741 -35.315 -4.695 1.00 22.33 96 ALA B C 1
ATOM 2852 O O . ALA B 1 97 ? 17.560 -34.274 -4.038 1.00 23.03 96 ALA B O 1
ATOM 2854 N N A SER B 1 98 ? 18.157 -35.293 -5.964 0.50 22.15 97 SER B N 1
ATOM 2855 N N B SER B 1 98 ? 18.150 -35.275 -5.962 0.50 22.66 97 SER B N 1
ATOM 2856 C CA A SER B 1 98 ? 18.457 -34.044 -6.668 0.50 23.49 97 SER B CA 1
ATOM 2857 C CA B SER B 1 98 ? 18.484 -34.004 -6.598 0.50 24.26 97 SER B CA 1
ATOM 2858 C C A SER B 1 98 ? 17.351 -33.006 -6.591 0.50 24.75 97 SER B C 1
ATOM 2859 C C B SER B 1 98 ? 17.348 -32.990 -6.629 0.50 25.34 97 SER B C 1
ATOM 2860 O O A SER B 1 98 ? 17.651 -31.827 -6.451 0.50 29.70 97 SER B O 1
ATOM 2861 O O B SER B 1 98 ? 17.627 -31.800 -6.611 0.50 30.37 97 SER B O 1
ATOM 2866 N N . ASN B 1 99 ? 16.094 -33.428 -6.657 1.00 29.54 98 ASN B N 1
ATOM 2867 C CA . ASN B 1 99 ? 14.997 -32.442 -6.655 1.00 32.60 98 ASN B CA 1
ATOM 2868 C C . ASN B 1 99 ? 14.264 -32.339 -5.330 1.00 32.62 98 ASN B C 1
ATOM 2869 O O . ASN B 1 99 ? 13.112 -31.866 -5.293 1.00 29.73 98 ASN B O 1
ATOM 2874 N N . ALA B 1 100 ? 14.944 -32.734 -4.241 1.00 26.29 99 ALA B N 1
ATOM 2875 C CA . ALA B 1 100 ? 14.420 -32.443 -2.902 1.00 24.93 99 ALA B CA 1
ATOM 2876 C C . ALA B 1 100 ? 14.391 -30.937 -2.692 1.00 24.70 99 ALA B C 1
ATOM 2877 O O . ALA B 1 100 ? 15.172 -30.174 -3.317 1.00 26.43 99 ALA B O 1
ATOM 2879 N N A LYS B 1 101 ? 13.495 -30.494 -1.821 0.50 22.64 100 LYS B N 1
ATOM 2880 N N B LYS B 1 101 ? 13.485 -30.502 -1.831 0.50 22.39 100 LYS B N 1
ATOM 2881 C CA A LYS B 1 101 ? 13.311 -29.068 -1.545 0.50 24.69 100 LYS B CA 1
ATOM 2882 C CA B LYS B 1 101 ? 13.297 -29.087 -1.549 0.50 24.27 100 LYS B CA 1
ATOM 2883 C C A LYS B 1 101 ? 14.177 -28.583 -0.376 0.50 24.47 100 LYS B C 1
ATOM 2884 C C B LYS B 1 101 ? 14.188 -28.648 -0.379 0.50 24.52 100 LYS B C 1
ATOM 2885 O O A LYS B 1 101 ? 13.728 -28.429 0.777 0.50 26.69 100 LYS B O 1
ATOM 2886 O O B LYS B 1 101 ? 13.764 -28.614 0.785 0.50 28.56 100 LYS B O 1
ATOM 2897 N N . PHE B 1 102 ? 15.431 -28.301 -0.696 1.00 22.15 101 PHE B N 1
ATOM 2898 C CA . PHE B 1 102 ? 16.384 -27.872 0.290 1.00 21.85 101 PHE B CA 1
ATOM 2899 C C . PHE B 1 102 ? 16.329 -26.390 0.542 1.00 25.16 101 PHE B C 1
ATOM 2900 O O . PHE B 1 102 ? 16.185 -25.584 -0.384 1.00 24.85 101 PHE B O 1
ATOM 2908 N N A ARG B 1 103 ? 16.482 -26.009 1.804 0.50 21.92 102 ARG B N 1
ATOM 2909 N N B ARG B 1 103 ? 16.409 -26.028 1.827 0.50 21.83 102 ARG B N 1
ATOM 2910 C CA A ARG B 1 103 ? 16.680 -24.617 2.118 0.50 24.61 102 ARG B CA 1
ATOM 2911 C CA B ARG B 1 103 ? 16.608 -24.648 2.261 0.50 24.16 102 ARG B CA 1
ATOM 2912 C C A ARG B 1 103 ? 17.671 -24.441 3.247 0.50 24.67 102 ARG B C 1
ATOM 2913 C C B ARG B 1 103 ? 17.775 -24.559 3.230 0.50 23.99 102 ARG B C 1
ATOM 2914 O O A ARG B 1 103 ? 17.495 -24.988 4.345 0.50 22.97 102 ARG B O 1
ATOM 2915 O O B ARG B 1 103 ? 17.839 -25.298 4.213 0.50 21.23 102 ARG B O 1
ATOM 2930 N N . GLY B 1 104 ? 18.708 -23.654 2.951 1.00 24.00 103 GLY B N 1
ATOM 2931 C CA . GLY B 1 104 ? 19.816 -23.418 3.847 1.00 24.73 103 GLY B CA 1
ATOM 2932 C C . GLY B 1 104 ? 19.472 -22.405 4.934 1.00 22.08 103 GLY B C 1
ATOM 2933 O O . GLY B 1 104 ? 18.331 -21.933 5.023 1.00 24.18 103 GLY B O 1
ATOM 2934 N N . LEU B 1 105 ? 20.470 -22.094 5.745 1.00 21.62 104 LEU B N 1
ATOM 2935 C CA . LEU B 1 105 ? 20.337 -21.096 6.814 1.00 22.26 104 LEU B CA 1
ATOM 2936 C C . LEU B 1 105 ? 21.136 -19.819 6.534 1.00 23.55 104 LEU B C 1
ATOM 2937 O O . LEU B 1 105 ? 20.737 -18.748 6.978 1.00 23.16 104 LEU B O 1
ATOM 2942 N N . LYS B 1 106 ? 22.228 -19.928 5.791 1.00 21.18 105 LYS B N 1
ATOM 2943 C CA . LYS B 1 106 ? 23.007 -18.744 5.447 1.00 22.45 105 LYS B CA 1
ATOM 2944 C C . LYS B 1 106 ? 22.197 -17.806 4.556 1.00 23.34 105 LYS B C 1
ATOM 2945 O O . LYS B 1 106 ? 21.547 -18.230 3.587 1.00 24.79 105 LYS B O 1
ATOM 2951 N N . ASN B 1 107 ? 22.303 -16.507 4.855 1.00 22.67 106 ASN B N 1
ATOM 2952 C CA . ASN B 1 107 ? 21.707 -15.458 4.029 1.00 26.95 106 ASN B CA 1
ATOM 2953 C C . ASN B 1 107 ? 22.701 -14.300 3.929 1.00 25.86 106 ASN B C 1
ATOM 2954 O O . ASN B 1 107 ? 23.805 -14.373 4.458 1.00 24.99 106 ASN B O 1
ATOM 2975 N N . PHE B 1 109 ? 22.932 -11.361 5.180 1.00 27.53 108 PHE B N 1
ATOM 2976 C CA . PHE B 1 109 ? 23.304 -10.569 6.343 1.00 26.72 108 PHE B CA 1
ATOM 2977 C C . PHE B 1 109 ? 24.735 -10.877 6.758 1.00 27.81 108 PHE B C 1
ATOM 2978 O O . PHE B 1 109 ? 25.244 -11.986 6.528 1.00 28.42 108 PHE B O 1
ATOM 2986 N N . SER B 1 110 ? 25.427 -9.871 7.317 1.00 27.32 109 SER B N 1
ATOM 2987 C CA . SER B 1 110 ? 26.863 -9.992 7.518 1.00 27.25 109 SER B CA 1
ATOM 2988 C C . SER B 1 110 ? 27.235 -10.818 8.756 1.00 25.24 109 SER B C 1
ATOM 2989 O O . SER B 1 110 ? 28.355 -11.303 8.863 1.00 28.04 109 SER B O 1
ATOM 2992 N N . THR B 1 111 ? 26.299 -10.974 9.700 1.00 24.69 110 THR B N 1
ATOM 2993 C CA . THR B 1 111 ? 26.536 -11.843 10.860 1.00 24.46 110 THR B CA 1
ATOM 2994 C C . THR B 1 111 ? 25.312 -12.722 11.088 1.00 22.67 110 THR B C 1
ATOM 2995 O O . THR B 1 111 ? 24.188 -12.368 10.691 1.00 20.81 110 THR B O 1
ATOM 2999 N N . ALA B 1 112 ? 25.524 -13.829 11.805 1.00 21.07 111 ALA B N 1
ATOM 3000 C CA . ALA B 1 112 ? 24.397 -14.639 12.254 1.00 21.38 111 ALA B CA 1
ATOM 3001 C C . ALA B 1 112 ? 23.346 -13.891 13.058 1.00 21.83 111 ALA B C 1
ATOM 3002 O O . ALA B 1 112 ? 22.153 -14.139 12.868 1.00 21.48 111 ALA B O 1
ATOM 3004 N N . GLU B 1 113 ? 23.775 -12.975 13.937 1.00 20.09 112 GLU B N 1
ATOM 3005 C CA . GLU B 1 113 ? 22.811 -12.210 14.710 1.00 21.83 112 GLU B CA 1
ATOM 3006 C C . GLU B 1 113 ? 21.892 -11.404 13.774 1.00 21.95 112 GLU B C 1
ATOM 3007 O O . GLU B 1 113 ? 20.678 -11.391 13.949 1.00 21.90 112 GLU B O 1
ATOM 3013 N N . ALA B 1 114 ? 22.473 -10.743 12.788 1.00 22.85 113 ALA B N 1
ATOM 3014 C CA . ALA B 1 114 ? 21.684 -9.923 11.847 1.00 24.90 113 ALA B CA 1
ATOM 3015 C C . ALA B 1 114 ? 20.797 -10.776 10.926 1.00 24.91 113 ALA B C 1
ATOM 3016 O O . ALA B 1 114 ? 19.680 -10.397 10.556 1.00 25.33 113 ALA B O 1
ATOM 3018 N N . GLY B 1 115 ? 21.276 -11.987 10.616 1.00 21.62 114 GLY B N 1
ATOM 3019 C CA . GLY B 1 115 ? 20.566 -12.859 9.700 1.00 22.01 114 GLY B CA 1
ATOM 3020 C C . GLY B 1 115 ? 19.574 -13.811 10.347 1.00 20.07 114 GLY B C 1
ATOM 3021 O O . GLY B 1 115 ? 18.793 -14.456 9.644 1.00 21.65 114 GLY B O 1
ATOM 3022 N N . ALA B 1 116 ? 19.575 -13.916 11.679 1.00 21.01 115 ALA B N 1
ATOM 3023 C CA . ALA B 1 116 ? 18.798 -14.972 12.347 1.00 21.23 115 ALA B CA 1
ATOM 3024 C C . ALA B 1 116 ? 17.278 -14.861 12.142 1.00 23.66 115 ALA B C 1
ATOM 3025 O O . ALA B 1 116 ? 16.566 -15.854 11.946 1.00 23.67 115 ALA B O 1
ATOM 3027 N N . ASP B 1 117 ? 16.750 -13.640 12.213 1.00 21.89 116 ASP B N 1
ATOM 3028 C CA . ASP B 1 117 ? 15.342 -13.473 12.023 1.00 21.88 116 ASP B CA 1
ATOM 3029 C C . ASP B 1 117 ? 14.862 -13.892 10.629 1.00 23.11 116 ASP B C 1
ATOM 3030 O O . ASP B 1 117 ? 13.808 -14.540 10.520 1.00 24.70 116 ASP B O 1
ATOM 3043 N N . ALA B 1 119 ? 16.366 -16.021 8.716 1.00 22.67 118 ALA B N 1
ATOM 3044 C CA . ALA B 1 119 ? 16.512 -17.492 8.667 1.00 21.42 118 ALA B CA 1
ATOM 3045 C C . ALA B 1 119 ? 15.298 -18.140 9.354 1.00 22.34 118 ALA B C 1
ATOM 3046 O O . ALA B 1 119 ? 14.692 -19.085 8.838 1.00 24.14 118 ALA B O 1
ATOM 3048 N N . ALA B 1 120 ? 14.926 -17.641 10.537 1.00 21.77 119 ALA B N 1
ATOM 3049 C CA . ALA B 1 120 ? 13.769 -18.162 11.249 1.00 23.56 119 ALA B CA 1
ATOM 3050 C C . ALA B 1 120 ? 12.489 -18.062 10.421 1.00 25.61 119 ALA B C 1
ATOM 3051 O O . ALA B 1 120 ? 11.718 -19.027 10.319 1.00 25.90 119 ALA B O 1
ATOM 3053 N N A GLU B 1 121 ? 12.233 -16.898 9.828 0.50 27.90 120 GLU B N 1
ATOM 3054 N N B GLU B 1 121 ? 12.260 -16.891 9.842 0.50 27.24 120 GLU B N 1
ATOM 3055 C CA A GLU B 1 121 ? 11.010 -16.727 9.038 0.50 28.13 120 GLU B CA 1
ATOM 3056 C CA B GLU B 1 121 ? 11.086 -16.670 9.012 0.50 26.80 120 GLU B CA 1
ATOM 3057 C C A GLU B 1 121 ? 11.017 -17.628 7.791 0.50 28.13 120 GLU B C 1
ATOM 3058 C C B GLU B 1 121 ? 11.035 -17.629 7.823 0.50 27.20 120 GLU B C 1
ATOM 3059 O O A GLU B 1 121 ? 9.952 -18.072 7.347 0.50 29.23 120 GLU B O 1
ATOM 3060 O O B GLU B 1 121 ? 9.956 -18.109 7.455 0.50 28.26 120 GLU B O 1
ATOM 3065 N N . SER B 1 122 ? 12.198 -17.935 7.243 1.00 27.80 121 SER B N 1
ATOM 3066 C CA . SER B 1 122 ? 12.295 -18.801 6.062 1.00 29.14 121 SER B CA 1
ATOM 3067 C C . SER B 1 122 ? 11.871 -20.229 6.357 1.00 30.98 121 SER B C 1
ATOM 3068 O O . SER B 1 122 ? 11.534 -20.967 5.436 1.00 31.05 121 SER B O 1
ATOM 3071 N N . LEU B 1 123 ? 11.877 -20.601 7.636 1.00 27.76 122 LEU B N 1
ATOM 3072 C CA . LEU B 1 123 ? 11.389 -21.930 8.069 1.00 30.03 122 LEU B CA 1
ATOM 3073 C C . LEU B 1 123 ? 9.950 -21.989 8.603 1.00 30.17 122 LEU B C 1
ATOM 3074 O O . LEU B 1 123 ? 9.478 -23.065 8.968 1.00 30.57 122 LEU B O 1
ATOM 3079 N N A SER B 1 124 ? 9.273 -20.858 8.746 0.55 29.28 123 SER B N 1
ATOM 3080 N N B SER B 1 124 ? 9.267 -20.846 8.587 0.15 30.48 123 SER B N 1
ATOM 3081 N N C SER B 1 124 ? 9.261 -20.846 8.590 0.30 29.41 123 SER B N 1
ATOM 3082 C CA A SER B 1 124 ? 7.916 -20.858 9.309 0.55 30.52 123 SER B CA 1
ATOM 3083 C CA B SER B 1 124 ? 7.884 -20.745 9.036 0.15 30.91 123 SER B CA 1
ATOM 3084 C CA C SER B 1 124 ? 7.819 -20.771 8.848 0.30 29.47 123 SER B CA 1
ATOM 3085 C C A SER B 1 124 ? 6.964 -21.790 8.576 0.55 31.45 123 SER B C 1
ATOM 3086 C C B SER B 1 124 ? 6.935 -21.562 8.169 0.15 31.35 123 SER B C 1
ATOM 3087 C C C SER B 1 124 ? 7.036 -21.664 7.892 0.30 30.21 123 SER B C 1
ATOM 3088 O O A SER B 1 124 ? 6.157 -22.475 9.197 0.55 29.51 123 SER B O 1
ATOM 3089 O O B SER B 1 124 ? 5.964 -22.127 8.684 0.15 31.24 123 SER B O 1
ATOM 3090 O O C SER B 1 124 ? 6.262 -22.529 8.320 0.30 32.67 123 SER B O 1
ATOM 3097 N N A ASN B 1 125 ? 7.060 -21.783 7.234 0.50 31.74 124 ASN B N 1
ATOM 3098 N N B ASN B 1 125 ? 7.196 -21.631 6.864 0.50 31.52 124 ASN B N 1
ATOM 3099 C CA A ASN B 1 125 ? 6.191 -22.576 6.316 0.50 33.66 124 ASN B CA 1
ATOM 3100 C CA B ASN B 1 125 ? 6.392 -22.486 6.013 0.50 32.23 124 ASN B CA 1
ATOM 3101 C C A ASN B 1 125 ? 6.752 -23.956 5.915 0.50 33.27 124 ASN B C 1
ATOM 3102 C C B ASN B 1 125 ? 7.212 -23.659 5.506 0.50 30.92 124 ASN B C 1
ATOM 3103 O O A ASN B 1 125 ? 6.101 -24.729 5.225 0.50 33.55 124 ASN B O 1
ATOM 3104 O O B ASN B 1 125 ? 7.280 -23.917 4.304 0.50 29.51 124 ASN B O 1
ATOM 3113 N N . PHE B 1 126 ? 7.911 -24.294 6.450 1.00 33.50 125 PHE B N 1
ATOM 3114 C CA . PHE B 1 126 ? 8.540 -25.588 6.250 1.00 29.97 125 PHE B CA 1
ATOM 3115 C C . PHE B 1 126 ? 7.767 -26.637 7.100 1.00 29.73 125 PHE B C 1
ATOM 3116 O O . PHE B 1 126 ? 7.242 -26.312 8.176 1.00 28.52 125 PHE B O 1
ATOM 3124 N N . PRO B 1 127 ? 7.652 -27.882 6.643 1.00 29.09 126 PRO B N 1
ATOM 3125 C CA . PRO B 1 127 ? 6.816 -28.838 7.391 1.00 27.08 126 PRO B CA 1
ATOM 3126 C C . PRO B 1 127 ? 7.328 -29.150 8.821 1.00 28.65 126 PRO B C 1
ATOM 3127 O O . PRO B 1 127 ? 8.473 -29.594 8.999 1.00 24.59 126 PRO B O 1
ATOM 3131 N N . ARG B 1 128 ? 6.498 -28.839 9.808 1.00 23.99 127 ARG B N 1
ATOM 3132 C CA . ARG B 1 128 ? 6.795 -29.009 11.225 1.00 23.57 127 ARG B CA 1
ATOM 3133 C C . ARG B 1 128 ? 5.589 -29.587 11.896 1.00 28.60 127 ARG B C 1
ATOM 3134 O O . ARG B 1 128 ? 4.466 -29.182 11.556 1.00 29.82 127 ARG B O 1
ATOM 3142 N N . PRO B 1 129 ? 5.764 -30.515 12.858 1.00 25.50 128 PRO B N 1
ATOM 3143 C CA . PRO B 1 129 ? 7.052 -31.023 13.382 1.00 24.69 128 PRO B CA 1
ATOM 3144 C C . PRO B 1 129 ? 7.877 -31.690 12.335 1.00 22.94 128 PRO B C 1
ATOM 3145 O O . PRO B 1 129 ? 7.350 -32.207 11.354 1.00 24.30 128 PRO B O 1
ATOM 3149 N N . PHE B 1 130 ? 9.192 -31.670 12.546 1.00 19.27 129 PHE B N 1
ATOM 3150 C CA . PHE B 1 130 ? 10.091 -32.320 11.613 1.00 17.37 129 PHE B CA 1
ATOM 3151 C C . PHE B 1 130 ? 9.849 -33.819 11.640 1.00 17.27 129 PHE B C 1
ATOM 3152 O O . PHE B 1 130 ? 9.679 -34.400 12.689 1.00 19.05 129 PHE B O 1
ATOM 3160 N N . ASP B 1 131 ? 9.834 -34.461 10.493 1.00 17.35 130 ASP B N 1
ATOM 3161 C CA . ASP B 1 131 ? 9.641 -35.907 10.499 1.00 17.86 130 ASP B CA 1
ATOM 3162 C C . ASP B 1 131 ? 10.878 -36.652 10.984 1.00 18.20 130 ASP B C 1
ATOM 3163 O O . ASP B 1 131 ? 10.750 -37.604 11.755 1.00 18.36 130 ASP B O 1
ATOM 3168 N N . VAL B 1 132 ? 12.066 -36.259 10.500 1.00 16.74 131 VAL B N 1
ATOM 3169 C CA . VAL B 1 132 ? 13.320 -36.911 10.881 1.00 16.92 131 VAL B CA 1
ATOM 3170 C C . VAL B 1 132 ? 14.367 -35.849 11.126 1.00 16.55 131 VAL B C 1
ATOM 3171 O O . VAL B 1 132 ? 14.513 -34.941 10.299 1.00 16.60 131 VAL B O 1
ATOM 3175 N N . VAL B 1 133 ? 15.071 -35.916 12.244 1.00 15.95 132 VAL B N 1
ATOM 3176 C CA . VAL B 1 133 ? 16.197 -35.038 12.552 1.00 14.37 132 VAL B CA 1
ATOM 3177 C C . VAL B 1 133 ? 17.430 -35.921 12.760 1.00 18.33 132 VAL B C 1
ATOM 3178 O O . VAL B 1 133 ? 17.388 -36.876 13.556 1.00 16.03 132 VAL B O 1
ATOM 3182 N N . VAL B 1 134 ? 18.522 -35.617 12.042 1.00 15.95 133 VAL B N 1
ATOM 3183 C CA . VAL B 1 134 ? 19.804 -36.341 12.186 1.00 14.58 133 VAL B CA 1
ATOM 3184 C C . VAL B 1 134 ? 20.824 -35.398 12.807 1.00 16.61 133 VAL B C 1
ATOM 3185 O O . VAL B 1 134 ? 21.111 -34.327 12.250 1.00 16.89 133 VAL B O 1
ATOM 3189 N N . LEU B 1 135 ? 21.315 -35.781 13.983 1.00 15.45 134 LEU B N 1
ATOM 3190 C CA . LEU B 1 135 ? 22.235 -35.000 14.812 1.00 14.58 134 LEU B CA 1
ATOM 3191 C C . LEU B 1 135 ? 23.587 -35.687 14.870 1.00 15.86 134 LEU B C 1
ATOM 3192 O O . LEU B 1 135 ? 23.711 -36.913 14.725 1.00 16.57 134 LEU B O 1
ATOM 3197 N N . GLY B 1 136 ? 24.605 -34.891 15.148 1.00 16.25 135 GLY B N 1
ATOM 3198 C CA . GLY B 1 136 ? 25.896 -35.343 15.604 1.00 16.75 135 GLY B CA 1
ATOM 3199 C C . GLY B 1 136 ? 26.195 -34.856 17.014 1.00 17.49 135 GLY B C 1
ATOM 3200 O O . GLY B 1 136 ? 25.430 -34.121 17.617 1.00 17.22 135 GLY B O 1
ATOM 3209 N N . GLY B 1 138 ? 29.749 -33.392 19.275 1.00 17.42 137 GLY B N 1
ATOM 3210 C CA . GLY B 1 138 ? 31.193 -33.213 19.360 1.00 18.03 137 GLY B CA 1
ATOM 3211 C C . GLY B 1 138 ? 31.871 -33.861 20.550 1.00 20.53 137 GLY B C 1
ATOM 3212 O O . GLY B 1 138 ? 31.227 -34.358 21.468 1.00 18.53 137 GLY B O 1
ATOM 3213 N N . ASN B 1 139 ? 33.216 -33.810 20.554 1.00 18.91 138 ASN B N 1
ATOM 3214 C CA . ASN B 1 139 ? 33.985 -34.360 21.662 1.00 22.07 138 ASN B CA 1
ATOM 3215 C C . ASN B 1 139 ? 33.758 -33.600 22.957 1.00 20.83 138 ASN B C 1
ATOM 3216 O O . ASN B 1 139 ? 34.062 -34.087 24.045 1.00 23.24 138 ASN B O 1
ATOM 3221 N N . ASP B 1 140 ? 33.203 -32.383 22.850 1.00 23.41 139 ASP B N 1
ATOM 3222 C CA . ASP B 1 140 ? 32.817 -31.592 24.002 1.00 22.37 139 ASP B CA 1
ATOM 3223 C C . ASP B 1 140 ? 31.358 -31.756 24.428 1.00 23.07 139 ASP B C 1
ATOM 3224 O O . ASP B 1 140 ? 30.880 -31.070 25.337 1.00 23.96 139 ASP B O 1
ATOM 3229 N N . GLY B 1 141 ? 30.638 -32.656 23.778 1.00 20.50 140 GLY B N 1
ATOM 3230 C CA . GLY B 1 141 ? 29.237 -32.857 24.110 1.00 19.60 140 GLY B CA 1
ATOM 3231 C C . GLY B 1 141 ? 28.291 -31.850 23.469 1.00 18.57 140 GLY B C 1
ATOM 3232 O O . GLY B 1 141 ? 27.084 -31.892 23.768 1.00 18.66 140 GLY B O 1
ATOM 3233 N N . HIS B 1 142 ? 28.793 -31.000 22.559 1.00 18.43 141 HIS B N 1
ATOM 3234 C CA . HIS B 1 142 ? 27.859 -30.130 21.822 1.00 18.59 141 HIS B CA 1
ATOM 3235 C C . HIS B 1 142 ? 27.052 -30.907 20.801 1.00 19.37 141 HIS B C 1
ATOM 3236 O O . HIS B 1 142 ? 27.459 -31.982 20.370 1.00 17.77 141 HIS B O 1
ATOM 3243 N N . THR B 1 143 ? 25.908 -30.350 20.398 1.00 17.35 142 THR B N 1
ATOM 3244 C CA . THR B 1 143 ? 25.160 -30.829 19.255 1.00 17.97 142 THR B CA 1
ATOM 3245 C C . THR B 1 143 ? 24.568 -29.615 18.559 1.00 17.47 142 THR B C 1
ATOM 3246 O O . THR B 1 143 ? 24.579 -28.526 19.149 1.00 17.32 142 THR B O 1
ATOM 3250 N N . CYS B 1 144 ? 24.153 -29.735 17.310 1.00 18.20 143 CYS B N 1
ATOM 3251 C CA . CYS B 1 144 ? 23.772 -28.537 16.506 1.00 18.46 143 CYS B CA 1
ATOM 3252 C C . CYS B 1 144 ? 24.927 -27.529 16.654 1.00 18.46 143 CYS B C 1
ATOM 3253 O O . CYS B 1 144 ? 26.105 -27.931 16.537 1.00 19.19 143 CYS B O 1
ATOM 3256 N N . SER B 1 145 ? 24.629 -26.246 16.905 1.00 19.07 144 SER B N 1
ATOM 3257 C CA . SER B 1 145 ? 25.685 -25.317 17.411 1.00 18.32 144 SER B CA 1
ATOM 3258 C C . SER B 1 145 ? 25.311 -24.835 18.818 1.00 18.17 144 SER B C 1
ATOM 3259 O O . SER B 1 145 ? 25.468 -23.630 19.175 1.00 19.27 144 SER B O 1
ATOM 3262 N N . TRP B 1 146 ? 24.814 -25.756 19.655 1.00 17.19 145 TRP B N 1
ATOM 3263 C CA . TRP B 1 146 ? 24.629 -25.546 21.062 1.00 17.38 145 TRP B CA 1
ATOM 3264 C C . TRP B 1 146 ? 25.944 -25.864 21.767 1.00 19.35 145 TRP B C 1
ATOM 3265 O O . TRP B 1 146 ? 26.211 -27.014 22.116 1.00 19.82 145 TRP B O 1
ATOM 3276 N N . PHE B 1 147 ? 26.806 -24.870 21.870 1.00 21.20 146 PHE B N 1
ATOM 3277 C CA . PHE B 1 147 ? 28.140 -25.078 22.424 1.00 21.24 146 PHE B CA 1
ATOM 3278 C C . PHE B 1 147 ? 28.174 -24.689 23.907 1.00 22.18 146 PHE B C 1
ATOM 3279 O O . PHE B 1 147 ? 27.717 -23.561 24.271 1.00 22.63 146 PHE B O 1
ATOM 3287 N N . PRO B 1 148 ? 28.783 -25.524 24.761 1.00 21.82 147 PRO B N 1
ATOM 3288 C CA . PRO B 1 148 ? 28.952 -25.105 26.146 1.00 24.71 147 PRO B CA 1
ATOM 3289 C C . PRO B 1 148 ? 29.909 -23.912 26.334 1.00 24.50 147 PRO B C 1
ATOM 3290 O O . PRO B 1 148 ? 29.850 -23.259 27.375 1.00 29.18 147 PRO B O 1
ATOM 3294 N N . CYS B 1 149 ? 30.760 -23.630 25.346 1.00 23.29 148 CYS B N 1
ATOM 3295 C CA . CYS B 1 149 ? 31.688 -22.499 25.411 1.00 27.77 148 CYS B CA 1
ATOM 3296 C C . CYS B 1 149 ? 31.095 -21.206 24.837 1.00 30.36 148 CYS B C 1
ATOM 3297 O O . CYS B 1 149 ? 31.851 -20.273 24.585 1.00 31.67 148 CYS B O 1
ATOM 3300 N N . SER B 1 150 ? 29.773 -21.150 24.646 1.00 24.99 149 SER B N 1
ATOM 3301 C CA . SER B 1 150 ? 29.129 -19.975 24.043 1.00 23.66 149 SER B CA 1
ATOM 3302 C C . SER B 1 150 ? 28.146 -19.297 24.976 1.00 24.42 149 SER B C 1
ATOM 3303 O O . SER B 1 150 ? 27.439 -19.941 25.762 1.00 25.33 149 SER B O 1
ATOM 3306 N N . ALA B 1 151 ? 28.121 -17.965 24.877 1.00 22.26 150 ALA B N 1
ATOM 3307 C CA . ALA B 1 151 ? 27.296 -17.158 25.719 1.00 24.14 150 ALA B CA 1
ATOM 3308 C C . ALA B 1 151 ? 25.812 -17.330 25.415 1.00 22.94 150 ALA B C 1
ATOM 3309 O O . ALA B 1 151 ? 24.968 -17.046 26.276 1.00 26.73 150 ALA B O 1
ATOM 3311 N N . GLU B 1 152 ? 25.510 -17.789 24.201 1.00 21.47 151 GLU B N 1
ATOM 3312 C CA . GLU B 1 152 ? 24.133 -17.914 23.696 1.00 18.11 151 GLU B CA 1
ATOM 3313 C C . GLU B 1 152 ? 23.462 -19.241 23.977 1.00 19.73 151 GLU B C 1
ATOM 3314 O O . GLU B 1 152 ? 22.331 -19.459 23.547 1.00 20.84 151 GLU B O 1
ATOM 3320 N N . LEU B 1 153 ? 24.154 -20.124 24.696 1.00 20.60 152 LEU B N 1
ATOM 3321 C CA . LEU B 1 153 ? 23.610 -21.477 24.905 1.00 19.78 152 LEU B CA 1
ATOM 3322 C C . LEU B 1 153 ? 22.236 -21.481 25.537 1.00 20.26 152 LEU B C 1
ATOM 3323 O O . LEU B 1 153 ? 21.319 -22.144 25.062 1.00 19.79 152 LEU B O 1
ATOM 3328 N N . GLU B 1 154 ? 22.064 -20.758 26.642 1.00 20.17 153 GLU B N 1
ATOM 3329 C CA . GLU B 1 154 ? 20.755 -20.796 27.289 1.00 23.19 153 GLU B CA 1
ATOM 3330 C C . GLU B 1 154 ? 19.676 -20.304 26.327 1.00 19.19 153 GLU B C 1
ATOM 3331 O O . GLU B 1 154 ? 18.563 -20.837 26.303 1.00 21.20 153 GLU B O 1
ATOM 3337 N N . ASN B 1 155 ? 19.952 -19.254 25.558 1.00 19.49 154 ASN B N 1
ATOM 3338 C CA . ASN B 1 155 ? 18.993 -18.812 24.557 1.00 20.60 154 ASN B CA 1
ATOM 3339 C C . ASN B 1 155 ? 18.642 -19.940 23.541 1.00 19.40 154 ASN B C 1
ATOM 3340 O O . ASN B 1 155 ? 17.475 -20.182 23.256 1.00 19.17 154 ASN B O 1
ATOM 3345 N N . ALA B 1 156 ? 19.651 -20.647 23.037 1.00 17.99 155 ALA B N 1
ATOM 3346 C CA . ALA B 1 156 ? 19.397 -21.756 22.130 1.00 18.34 155 ALA B CA 1
ATOM 3347 C C . ALA B 1 156 ? 18.516 -22.820 22.783 1.00 18.23 155 ALA B C 1
ATOM 3348 O O . ALA B 1 156 ? 17.615 -23.378 22.134 1.00 19.29 155 ALA B O 1
ATOM 3350 N N . LEU B 1 157 ? 18.728 -23.040 24.084 1.00 17.87 156 LEU B N 1
ATOM 3351 C CA . LEU B 1 157 ? 18.001 -24.095 24.793 1.00 18.97 156 LEU B CA 1
ATOM 3352 C C . LEU B 1 157 ? 16.593 -23.704 25.244 1.00 17.76 156 LEU B C 1
ATOM 3353 O O . LEU B 1 157 ? 15.785 -24.560 25.601 1.00 22.31 156 LEU B O 1
ATOM 3358 N N . THR B 1 158 ? 16.270 -22.402 25.229 1.00 18.54 157 THR B N 1
ATOM 3359 C CA . THR B 1 158 ? 14.986 -21.941 25.785 1.00 20.30 157 THR B CA 1
ATOM 3360 C C . THR B 1 158 ? 14.147 -21.021 24.910 1.00 19.80 157 THR B C 1
ATOM 3361 O O . THR B 1 158 ? 12.942 -20.852 25.185 1.00 20.93 157 THR B O 1
ATOM 3365 N N . THR B 1 159 ? 14.712 -20.491 23.848 1.00 18.59 158 THR B N 1
ATOM 3366 C CA . THR B 1 159 ? 13.941 -19.686 22.890 1.00 21.40 158 THR B CA 1
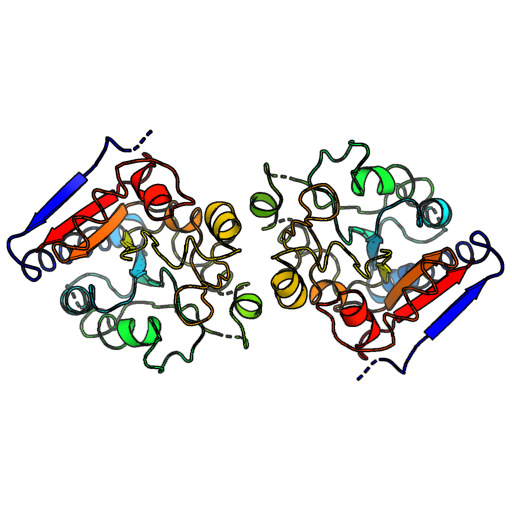ATOM 3367 C C . THR B 1 159 ? 12.795 -20.459 22.216 1.00 21.86 158 THR B C 1
ATOM 3368 O O . THR B 1 159 ? 12.881 -21.696 22.040 1.00 19.71 158 THR B O 1
ATOM 3372 N N . GLN B 1 160 ? 11.741 -19.747 21.870 1.00 21.96 159 GLN B N 1
ATOM 3373 C CA . GLN B 1 160 ? 10.695 -20.261 20.979 1.00 20.74 159 GLN B CA 1
ATOM 3374 C C . GLN B 1 160 ? 10.937 -19.955 19.509 1.00 20.95 159 GLN B C 1
ATOM 3375 O O . GLN B 1 160 ? 10.258 -20.522 18.642 1.00 22.22 159 GLN B O 1
ATOM 3381 N N . ALA B 1 161 ? 11.938 -19.130 19.216 1.00 20.05 160 ALA B N 1
ATOM 3382 C CA . ALA B 1 161 ? 12.319 -18.895 17.814 1.00 19.68 160 ALA B CA 1
ATOM 3383 C C . ALA B 1 161 ? 12.872 -20.192 17.212 1.00 20.02 160 ALA B C 1
ATOM 3384 O O . ALA B 1 161 ? 13.470 -21.004 17.905 1.00 20.64 160 ALA B O 1
ATOM 3386 N N . LEU B 1 162 ? 12.695 -20.387 15.925 1.00 18.42 161 LEU B N 1
ATOM 3387 C CA . LEU B 1 162 ? 13.163 -21.605 15.288 1.00 20.09 161 LEU B CA 1
ATOM 3388 C C . LEU B 1 162 ? 14.682 -21.656 15.193 1.00 19.89 161 LEU B C 1
ATOM 3389 O O . LEU B 1 162 ? 15.288 -22.743 15.177 1.00 19.18 161 LEU B O 1
ATOM 3394 N N . CYS B 1 163 ? 15.331 -20.507 15.107 1.00 20.85 162 CYS B N 1
ATOM 3395 C CA . CYS B 1 163 ? 16.785 -20.498 15.088 1.00 21.49 162 CYS B CA 1
ATOM 3396 C C . CYS B 1 163 ? 17.347 -19.216 15.672 1.00 22.61 162 CYS B C 1
ATOM 3397 O O . CYS B 1 163 ? 16.695 -18.194 15.666 1.00 23.37 162 CYS B O 1
ATOM 3400 N N . VAL B 1 164 ? 18.589 -19.305 16.131 1.00 18.10 163 VAL B N 1
ATOM 3401 C CA . VAL B 1 164 ? 19.274 -18.210 16.850 1.00 20.19 163 VAL B CA 1
ATOM 3402 C C . VAL B 1 164 ? 20.775 -18.312 16.563 1.00 18.80 163 VAL B C 1
ATOM 3403 O O . VAL B 1 164 ? 21.282 -19.366 16.143 1.00 19.35 163 VAL B O 1
ATOM 3407 N N . ALA B 1 165 ? 21.499 -17.197 16.758 1.00 19.31 164 ALA B N 1
ATOM 3408 C CA . ALA B 1 165 ? 22.926 -17.135 16.552 1.00 18.72 164 ALA B CA 1
ATOM 3409 C C . ALA B 1 165 ? 23.660 -17.628 17.794 1.00 18.19 164 ALA B C 1
ATOM 3410 O O . ALA B 1 165 ? 23.177 -17.441 18.920 1.00 20.89 164 ALA B O 1
ATOM 3412 N N . THR B 1 166 ? 24.800 -18.298 17.628 1.00 19.06 165 THR B N 1
ATOM 3413 C CA . THR B 1 166 ? 25.660 -18.662 18.751 1.00 19.95 165 THR B CA 1
ATOM 3414 C C . THR B 1 166 ? 27.104 -18.392 18.329 1.00 18.48 165 THR B C 1
ATOM 3415 O O . THR B 1 166 ? 27.410 -18.406 17.135 1.00 19.68 165 THR B O 1
ATOM 3419 N N . ASN B 1 167 ? 27.975 -18.138 19.288 1.00 20.84 166 ASN B N 1
ATOM 3420 C CA . ASN B 1 167 ? 29.361 -17.837 19.042 1.00 21.53 166 ASN B CA 1
ATOM 3421 C C . ASN B 1 167 ? 30.296 -18.644 19.922 1.00 21.95 166 ASN B C 1
ATOM 3422 O O . ASN B 1 167 ? 30.692 -18.211 21.010 1.00 23.44 166 ASN B O 1
ATOM 3427 N N . PRO B 1 168 ? 30.606 -19.883 19.490 1.00 21.69 167 PRO B N 1
ATOM 3428 C CA . PRO B 1 168 ? 31.536 -20.679 20.270 1.00 22.30 167 PRO B CA 1
ATOM 3429 C C . PRO B 1 168 ? 32.862 -19.994 20.417 1.00 23.14 167 PRO B C 1
ATOM 3430 O O . PRO B 1 168 ? 33.304 -19.319 19.493 1.00 25.83 167 PRO B O 1
ATOM 3434 N N . THR B 1 169 ? 33.470 -20.176 21.570 1.00 26.08 168 THR B N 1
ATOM 3435 C CA . THR B 1 169 ? 34.845 -19.698 21.798 1.00 28.74 168 THR B CA 1
ATOM 3436 C C . THR B 1 169 ? 35.920 -20.802 21.554 1.00 30.89 168 THR B C 1
ATOM 3437 O O . THR B 1 169 ? 37.118 -20.492 21.479 1.00 32.99 168 THR B O 1
ATOM 3441 N N . THR B 1 170 ? 35.501 -22.064 21.435 1.00 27.96 169 THR B N 1
ATOM 3442 C CA . THR B 1 170 ? 36.416 -23.195 21.237 1.00 30.29 169 THR B CA 1
ATOM 3443 C C . THR B 1 170 ? 36.323 -23.842 19.849 1.00 30.68 169 THR B C 1
ATOM 3444 O O . THR B 1 170 ? 36.917 -24.913 19.616 1.00 31.95 169 THR B O 1
ATOM 3448 N N . ALA B 1 171 ? 35.540 -23.249 18.952 1.00 26.01 170 ALA B N 1
ATOM 3449 C CA . ALA B 1 171 ? 35.349 -23.734 17.616 1.00 26.55 170 ALA B CA 1
ATOM 3450 C C . ALA B 1 171 ? 35.178 -22.530 16.739 1.00 26.31 170 ALA B C 1
ATOM 3451 O O . ALA B 1 171 ? 34.662 -21.489 17.192 1.00 27.29 170 ALA B O 1
ATOM 3453 N N . PRO B 1 172 ? 35.570 -22.662 15.463 1.00 27.10 171 PRO B N 1
ATOM 3454 C CA . PRO B 1 172 ? 35.538 -21.522 14.580 1.00 28.02 171 PRO B CA 1
ATOM 3455 C C . PRO B 1 172 ? 34.149 -21.126 14.067 1.00 27.96 171 PRO B C 1
ATOM 3456 O O . PRO B 1 172 ? 33.256 -21.957 13.977 1.00 27.16 171 PRO B O 1
ATOM 3460 N N . HIS B 1 173 ? 34.026 -19.836 13.762 1.00 27.00 172 HIS B N 1
ATOM 3461 C CA . HIS B 1 173 ? 32.959 -19.214 12.985 1.00 25.00 172 HIS B CA 1
ATOM 3462 C C . HIS B 1 173 ? 31.737 -18.897 13.854 1.00 26.85 172 HIS B C 1
ATOM 3463 O O . HIS B 1 173 ? 31.363 -19.686 14.764 1.00 23.30 172 HIS B O 1
ATOM 3470 N N . GLY B 1 174 ? 31.128 -17.728 13.597 1.00 24.66 173 GLY B N 1
ATOM 3471 C CA . GLY B 1 174 ? 29.800 -17.462 14.135 1.00 24.10 173 GLY B CA 1
ATOM 3472 C C . GLY B 1 174 ? 28.879 -18.540 13.577 1.00 22.65 173 GLY B C 1
ATOM 3473 O O . GLY B 1 174 ? 29.102 -19.032 12.464 1.00 21.73 173 GLY B O 1
ATOM 3474 N N . ARG B 1 175 ? 27.814 -18.846 14.306 1.00 21.62 174 ARG B N 1
ATOM 3475 C CA . ARG B 1 175 ? 26.900 -19.916 13.946 1.00 20.00 174 ARG B CA 1
ATOM 3476 C C . ARG B 1 175 ? 25.468 -19.434 13.969 1.00 20.66 174 ARG B C 1
ATOM 3477 O O . ARG B 1 175 ? 25.072 -18.566 14.761 1.00 20.17 174 ARG B O 1
ATOM 3485 N N A ILE B 1 176 ? 24.665 -20.040 13.111 0.50 19.32 175 ILE B N 1
ATOM 3486 N N B ILE B 1 176 ? 24.662 -20.071 13.126 0.50 18.98 175 ILE B N 1
ATOM 3487 C CA A ILE B 1 176 ? 23.233 -20.056 13.288 0.50 19.71 175 ILE B CA 1
ATOM 3488 C CA B ILE B 1 176 ? 23.215 -20.046 13.246 0.50 18.81 175 ILE B CA 1
ATOM 3489 C C A ILE B 1 176 ? 22.889 -21.503 13.669 0.50 19.66 175 ILE B C 1
ATOM 3490 C C B ILE B 1 176 ? 22.721 -21.484 13.512 0.50 19.71 175 ILE B C 1
ATOM 3491 O O A ILE B 1 176 ? 23.513 -22.434 13.195 0.50 19.46 175 ILE B O 1
ATOM 3492 O O B ILE B 1 176 ? 23.031 -22.393 12.751 0.50 19.02 175 ILE B O 1
ATOM 3501 N N . THR B 1 177 ? 21.954 -21.667 14.580 1.00 18.07 176 THR B N 1
ATOM 3502 C CA . THR B 1 177 ? 21.516 -22.999 14.993 1.00 18.20 176 THR B CA 1
ATOM 3503 C C . THR B 1 177 ? 20.017 -23.064 15.096 1.00 16.72 176 THR B C 1
ATOM 3504 O O . THR B 1 177 ? 19.377 -22.113 15.504 1.00 18.16 176 THR B O 1
ATOM 3508 N N . LEU B 1 178 ? 19.437 -24.217 14.767 1.00 17.28 177 LEU B N 1
ATOM 3509 C CA . LEU B 1 178 ? 18.066 -24.484 15.150 1.00 16.29 177 LEU B CA 1
ATOM 3510 C C . LEU B 1 178 ? 18.081 -24.544 16.666 1.00 17.12 177 LEU B C 1
ATOM 3511 O O . LEU B 1 178 ? 19.078 -24.935 17.297 1.00 18.49 177 LEU B O 1
ATOM 3516 N N . SER B 1 179 ? 16.980 -24.111 17.276 1.00 17.84 178 SER B N 1
ATOM 3517 C CA . SER B 1 179 ? 16.812 -24.086 18.717 1.00 16.61 178 SER B CA 1
ATOM 3518 C C . SER B 1 179 ? 16.391 -25.463 19.249 1.00 16.18 178 SER B C 1
ATOM 3519 O O . SER B 1 179 ? 15.956 -26.317 18.476 1.00 17.69 178 SER B O 1
ATOM 3522 N N A LYS B 1 180 ? 16.495 -25.650 20.554 0.50 17.54 179 LYS B N 1
ATOM 3523 N N B LYS B 1 180 ? 16.522 -25.647 20.551 0.50 17.32 179 LYS B N 1
ATOM 3524 C CA A LYS B 1 180 ? 16.052 -26.885 21.182 0.50 17.60 179 LYS B CA 1
ATOM 3525 C CA B LYS B 1 180 ? 16.044 -26.851 21.206 0.50 17.35 179 LYS B CA 1
ATOM 3526 C C A LYS B 1 180 ? 14.553 -27.061 20.998 0.50 18.10 179 LYS B C 1
ATOM 3527 C C B LYS B 1 180 ? 14.577 -27.034 20.888 0.50 17.17 179 LYS B C 1
ATOM 3528 O O A LYS B 1 180 ? 14.080 -28.179 20.810 0.50 16.80 179 LYS B O 1
ATOM 3529 O O B LYS B 1 180 ? 14.159 -28.120 20.464 0.50 16.88 179 LYS B O 1
ATOM 3540 N N . SER B 1 181 ? 13.776 -25.981 21.078 1.00 18.19 180 SER B N 1
ATOM 3541 C CA . SER B 1 181 ? 12.348 -26.110 20.870 1.00 18.92 180 SER B CA 1
ATOM 3542 C C . SER B 1 181 ? 12.051 -26.591 19.434 1.00 18.66 180 SER B C 1
ATOM 3543 O O . SER B 1 181 ? 11.172 -27.461 19.246 1.00 20.18 180 SER B O 1
ATOM 3546 N N . ALA B 1 182 ? 12.778 -26.100 18.436 1.00 18.37 181 ALA B N 1
ATOM 3547 C CA . ALA B 1 182 ? 12.594 -26.556 17.066 1.00 18.10 181 ALA B CA 1
ATOM 3548 C C . ALA B 1 182 ? 12.989 -28.038 16.920 1.00 17.62 181 ALA B C 1
ATOM 3549 O O . ALA B 1 182 ? 12.269 -28.819 16.300 1.00 17.99 181 ALA B O 1
ATOM 3551 N N . ILE B 1 183 ? 14.171 -28.373 17.402 1.00 17.32 182 ILE B N 1
ATOM 3552 C CA . ILE B 1 183 ? 14.724 -29.734 17.232 1.00 16.89 182 ILE B CA 1
ATOM 3553 C C . ILE B 1 183 ? 13.838 -30.778 17.912 1.00 18.97 182 ILE B C 1
ATOM 3554 O O . ILE B 1 183 ? 13.661 -31.902 17.390 1.00 17.52 182 ILE B O 1
ATOM 3559 N N . LEU B 1 184 ? 13.288 -30.444 19.088 1.00 17.35 183 LEU B N 1
ATOM 3560 C CA . LEU B 1 184 ? 12.446 -31.386 19.818 1.00 17.41 183 LEU B CA 1
ATOM 3561 C C . LEU B 1 184 ? 11.036 -31.429 19.317 1.00 18.89 183 LEU B C 1
ATOM 3562 O O . LEU B 1 184 ? 10.316 -32.401 19.626 1.00 21.02 183 LEU B O 1
ATOM 3567 N N . ASN B 1 185 ? 10.641 -30.461 18.489 1.00 18.64 184 ASN B N 1
ATOM 3568 C CA . ASN B 1 185 ? 9.361 -30.554 17.805 1.00 18.78 184 ASN B CA 1
ATOM 3569 C C . ASN B 1 185 ? 9.522 -31.383 16.544 1.00 17.63 184 ASN B C 1
ATOM 3570 O O . ASN B 1 185 ? 9.487 -30.896 15.414 1.00 18.90 184 ASN B O 1
ATOM 3575 N N . SER B 1 186 ? 9.670 -32.683 16.759 1.00 17.64 185 SER B N 1
ATOM 3576 C CA . SER B 1 186 ? 10.021 -33.652 15.734 1.00 17.88 185 SER B CA 1
ATOM 3577 C C . SER B 1 186 ? 9.465 -35.013 16.108 1.00 17.66 185 SER B C 1
ATOM 3578 O O . SER B 1 186 ? 9.199 -35.279 17.283 1.00 18.23 185 SER B O 1
ATOM 3581 N N A ARG B 1 187 ? 9.372 -35.896 15.125 0.50 17.80 186 ARG B N 1
ATOM 3582 N N B ARG B 1 187 ? 9.338 -35.894 15.127 0.50 18.46 186 ARG B N 1
ATOM 3583 C CA A ARG B 1 187 ? 8.807 -37.229 15.315 0.50 17.02 186 ARG B CA 1
ATOM 3584 C CA B ARG B 1 187 ? 8.804 -37.232 15.316 0.50 18.14 186 ARG B CA 1
ATOM 3585 C C A ARG B 1 187 ? 9.876 -38.268 15.634 0.50 17.55 186 ARG B C 1
ATOM 3586 C C B ARG B 1 187 ? 9.880 -38.276 15.602 0.50 18.23 186 ARG B C 1
ATOM 3587 O O A ARG B 1 187 ? 9.595 -39.263 16.294 0.50 18.09 186 ARG B O 1
ATOM 3588 O O B ARG B 1 187 ? 9.623 -39.230 16.212 0.50 18.75 186 ARG B O 1
ATOM 3603 N N . GLN B 1 188 ? 11.099 -38.045 15.159 1.00 16.34 187 GLN B N 1
ATOM 3604 C CA . GLN B 1 188 ? 12.208 -39.014 15.348 1.00 15.14 187 GLN B CA 1
ATOM 3605 C C . GLN B 1 188 ? 13.515 -38.237 15.251 1.00 15.66 187 GLN B C 1
ATOM 3606 O O . GLN B 1 188 ? 13.720 -37.476 14.281 1.00 16.29 187 GLN B O 1
ATOM 3612 N N . ILE B 1 189 ? 14.401 -38.506 16.201 1.00 14.32 188 ILE B N 1
ATOM 3613 C CA . ILE B 1 189 ? 15.779 -38.004 16.167 1.00 13.40 188 ILE B CA 1
ATOM 3614 C C . ILE B 1 189 ? 16.720 -39.202 16.071 1.00 15.46 188 ILE B C 1
ATOM 3615 O O . ILE B 1 189 ? 16.530 -40.215 16.752 1.00 15.56 188 ILE B O 1
ATOM 3620 N N . TYR B 1 190 ? 17.771 -39.053 15.262 1.00 15.04 189 TYR B N 1
ATOM 3621 C CA . TYR B 1 190 ? 18.884 -39.992 15.169 1.00 14.27 189 TYR B CA 1
ATOM 3622 C C . TYR B 1 190 ? 20.134 -39.289 15.622 1.00 15.31 189 TYR B C 1
ATOM 3623 O O . TYR B 1 190 ? 20.354 -38.120 15.241 1.00 16.73 189 TYR B O 1
ATOM 3632 N N . LEU B 1 191 ? 20.943 -39.932 16.452 1.00 14.95 190 LEU B N 1
ATOM 3633 C CA . LEU B 1 191 ? 22.249 -39.418 16.801 1.00 12.78 190 LEU B CA 1
ATOM 3634 C C . LEU B 1 191 ? 23.299 -40.330 16.219 1.00 14.76 190 LEU B C 1
ATOM 3635 O O . LEU B 1 191 ? 23.377 -41.502 16.574 1.00 15.43 190 LEU B O 1
ATOM 3640 N N . HIS B 1 192 ? 24.097 -39.806 15.306 1.00 15.50 191 HIS B N 1
ATOM 3641 C CA . HIS B 1 192 ? 25.050 -40.606 14.519 1.00 15.54 191 HIS B CA 1
ATOM 3642 C C . HIS B 1 192 ? 26.473 -40.327 15.000 1.00 15.56 191 HIS B C 1
ATOM 3643 O O . HIS B 1 192 ? 26.990 -39.173 14.911 1.00 16.88 191 HIS B O 1
ATOM 3650 N N . LEU B 1 193 ? 27.056 -41.353 15.596 1.00 15.21 192 LEU B N 1
ATOM 3651 C CA . LEU B 1 193 ? 28.373 -41.272 16.226 1.00 16.21 192 LEU B CA 1
ATOM 3652 C C . LEU B 1 193 ? 29.325 -42.291 15.639 1.00 16.33 192 LEU B C 1
ATOM 3653 O O . LEU B 1 193 ? 28.921 -43.427 15.349 1.00 16.00 192 LEU B O 1
ATOM 3658 N N . VAL B 1 194 ? 30.611 -41.938 15.550 1.00 16.50 193 VAL B N 1
ATOM 3659 C CA . VAL B 1 194 ? 31.657 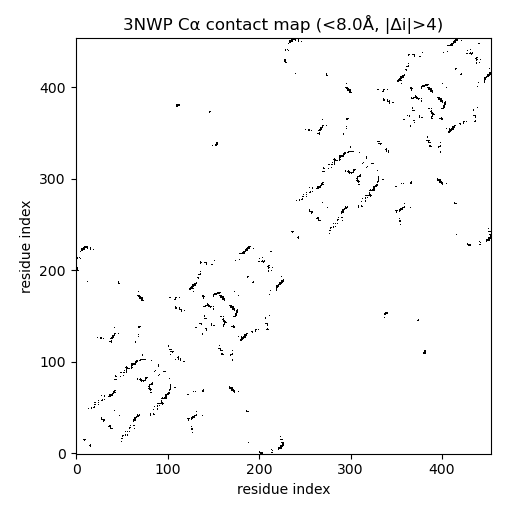-42.868 15.096 1.00 17.15 193 VAL B CA 1
ATOM 3660 C C . VAL B 1 194 ? 32.888 -42.758 15.972 1.00 17.69 193 VAL B C 1
ATOM 3661 O O . VAL B 1 194 ? 33.378 -41.638 16.228 1.00 19.28 193 VAL B O 1
ATOM 3665 N N . GLY B 1 195 ? 33.396 -43.903 16.382 1.00 18.33 194 GLY B N 1
ATOM 3666 C CA . GLY B 1 195 ? 34.724 -43.978 17.030 1.00 18.24 194 GLY B CA 1
ATOM 3667 C C . GLY B 1 195 ? 34.668 -44.106 18.540 1.00 19.42 194 GLY B C 1
ATOM 3668 O O . GLY B 1 195 ? 33.681 -43.753 19.195 1.00 18.88 194 GLY B O 1
ATOM 3669 N N A GLU B 1 196 ? 35.723 -44.640 19.120 0.50 20.59 195 GLU B N 1
ATOM 3670 N N B GLU B 1 196 ? 35.744 -44.661 19.073 0.50 21.80 195 GLU B N 1
ATOM 3671 C CA A GLU B 1 196 ? 35.738 -44.863 20.549 0.50 21.00 195 GLU B CA 1
ATOM 3672 C CA B GLU B 1 196 ? 35.910 -44.860 20.492 0.50 23.59 195 GLU B CA 1
ATOM 3673 C C A GLU B 1 196 ? 35.727 -43.594 21.377 0.50 21.09 195 GLU B C 1
ATOM 3674 C C B GLU B 1 196 ? 35.700 -43.609 21.307 0.50 22.14 195 GLU B C 1
ATOM 3675 O O A GLU B 1 196 ? 35.187 -43.592 22.485 0.50 20.06 195 GLU B O 1
ATOM 3676 O O B GLU B 1 196 ? 35.020 -43.648 22.333 0.50 22.41 195 GLU B O 1
ATOM 3687 N N . GLN B 1 197 ? 36.311 -42.503 20.881 1.00 19.97 196 GLN B N 1
ATOM 3688 C CA . GLN B 1 197 ? 36.230 -41.251 21.642 1.00 20.86 196 GLN B CA 1
ATOM 3689 C C . GLN B 1 197 ? 34.768 -40.766 21.768 1.00 19.88 196 GLN B C 1
ATOM 3690 O O . GLN B 1 197 ? 34.310 -40.411 22.860 1.00 20.99 196 GLN B O 1
ATOM 3696 N N . LYS B 1 198 ? 34.044 -40.782 20.666 1.00 18.28 197 LYS B N 1
ATOM 3697 C CA . LYS B 1 198 ? 32.632 -40.375 20.699 1.00 19.08 197 LYS B CA 1
ATOM 3698 C C . LYS B 1 198 ? 31.862 -41.302 21.630 1.00 19.01 197 LYS B C 1
ATOM 3699 O O . LYS B 1 198 ? 30.957 -40.843 22.329 1.00 18.78 197 LYS B O 1
ATOM 3705 N N . LEU B 1 199 ? 32.171 -42.595 21.657 1.00 18.67 198 LEU B N 1
ATOM 3706 C CA . LEU B 1 199 ? 31.429 -43.474 22.571 1.00 18.31 198 LEU B CA 1
ATOM 3707 C C . LEU B 1 199 ? 31.693 -43.066 24.034 1.00 18.91 198 LEU B C 1
ATOM 3708 O O . LEU B 1 199 ? 30.783 -43.035 24.829 1.00 18.37 198 LEU B O 1
ATOM 3713 N N A SER B 1 200 ? 32.950 -42.766 24.379 0.50 17.55 199 SER B N 1
ATOM 3714 N N B SER B 1 200 ? 32.957 -42.770 24.371 0.50 17.91 199 SER B N 1
ATOM 3715 C CA A SER B 1 200 ? 33.286 -42.364 25.740 0.50 19.00 199 SER B CA 1
ATOM 3716 C CA B SER B 1 200 ? 33.321 -42.356 25.724 0.50 19.58 199 SER B CA 1
ATOM 3717 C C A SER B 1 200 ? 32.548 -41.071 26.116 0.50 17.11 199 SER B C 1
ATOM 3718 C C B SER B 1 200 ? 32.560 -41.077 26.111 0.50 17.41 199 SER B C 1
ATOM 3719 O O A SER B 1 200 ? 32.090 -40.916 27.248 0.50 18.94 199 SER B O 1
ATOM 3720 O O B SER B 1 200 ? 32.094 -40.941 27.242 0.50 19.22 199 SER B O 1
ATOM 3725 N N . VAL B 1 201 ? 32.475 -40.127 25.192 1.00 18.62 200 VAL B N 1
ATOM 3726 C CA . VAL B 1 201 ? 31.835 -38.849 25.431 1.00 16.65 200 VAL B CA 1
ATOM 3727 C C . VAL B 1 201 ? 30.322 -39.041 25.583 1.00 16.38 200 VAL B C 1
ATOM 3728 O O . VAL B 1 201 ? 29.711 -38.462 26.476 1.00 18.04 200 VAL B O 1
ATOM 3732 N N . TYR B 1 202 ? 29.763 -39.929 24.763 1.00 16.83 201 TYR B N 1
ATOM 3733 C CA . TYR B 1 202 ? 28.330 -40.291 24.879 1.00 17.23 201 TYR B CA 1
ATOM 3734 C C . TYR B 1 202 ? 28.069 -40.885 26.279 1.00 16.49 201 TYR B C 1
ATOM 3735 O O . TYR B 1 202 ? 27.070 -40.539 26.931 1.00 16.87 201 TYR B O 1
ATOM 3744 N N . ARG B 1 203 ? 28.911 -41.818 26.687 1.00 16.49 202 ARG B N 1
ATOM 3745 C CA . ARG B 1 203 ? 28.810 -42.380 28.051 1.00 16.82 202 ARG B CA 1
ATOM 3746 C C . ARG B 1 203 ? 28.870 -41.315 29.147 1.00 20.15 202 ARG B C 1
ATOM 3747 O O . ARG B 1 203 ? 28.074 -41.346 30.104 1.00 18.69 202 ARG B O 1
ATOM 3755 N N A GLN B 1 204 ? 29.788 -40.358 29.022 0.50 18.00 203 GLN B N 1
ATOM 3756 N N B GLN B 1 204 ? 29.807 -40.377 29.011 0.50 18.30 203 GLN B N 1
ATOM 3757 C CA A GLN B 1 204 ? 29.833 -39.259 29.972 0.50 18.36 203 GLN B CA 1
ATOM 3758 C CA B GLN B 1 204 ? 29.886 -39.234 29.902 0.50 18.72 203 GLN B CA 1
ATOM 3759 C C A GLN B 1 204 ? 28.561 -38.418 29.939 0.50 17.68 203 GLN B C 1
ATOM 3760 C C B GLN B 1 204 ? 28.575 -38.446 29.929 0.50 17.88 203 GLN B C 1
ATOM 3761 O O A GLN B 1 204 ? 28.075 -37.959 30.989 0.50 18.27 203 GLN B O 1
ATOM 3762 O O B GLN B 1 204 ? 28.071 -38.072 31.006 0.50 18.50 203 GLN B O 1
ATOM 3773 N N . ALA B 1 205 ? 28.015 -38.214 28.736 1.00 16.64 204 ALA B N 1
ATOM 3774 C CA . ALA B 1 205 ? 26.752 -37.479 28.617 1.00 17.48 204 ALA B CA 1
ATOM 3775 C C . ALA B 1 205 ? 25.658 -38.147 29.447 1.00 15.87 204 ALA B C 1
ATOM 3776 O O . ALA B 1 205 ? 24.833 -37.462 30.054 1.00 16.35 204 ALA B O 1
ATOM 3778 N N . LEU B 1 206 ? 25.627 -39.465 29.480 1.00 16.07 205 LEU B N 1
ATOM 3779 C CA . LEU B 1 206 ? 24.528 -40.181 30.202 1.00 15.90 205 LEU B CA 1
ATOM 3780 C C . LEU B 1 206 ? 24.626 -40.043 31.735 1.00 18.22 205 LEU B C 1
ATOM 3781 O O . LEU B 1 206 ? 23.694 -40.333 32.455 1.00 18.39 205 LEU B O 1
ATOM 3786 N N . GLU B 1 207 ? 25.775 -39.595 32.224 1.00 17.47 206 GLU B N 1
ATOM 3787 C CA . GLU B 1 207 ? 26.001 -39.518 33.680 1.00 19.13 206 GLU B CA 1
ATOM 3788 C C . GLU B 1 207 ? 25.224 -38.468 34.422 1.00 21.89 206 GLU B C 1
ATOM 3789 O O . GLU B 1 207 ? 25.139 -38.527 35.653 1.00 21.36 206 GLU B O 1
ATOM 3795 N N A SER B 1 208 ? 24.741 -37.447 33.722 0.50 20.16 207 SER B N 1
ATOM 3796 N N B SER B 1 208 ? 24.655 -37.509 33.707 0.50 20.16 207 SER B N 1
ATOM 3797 C CA A SER B 1 208 ? 23.956 -36.387 34.356 0.50 21.07 207 SER B CA 1
ATOM 3798 C CA B SER B 1 208 ? 24.028 -36.354 34.328 0.50 20.85 207 SER B CA 1
ATOM 3799 C C A SER B 1 208 ? 23.099 -35.672 33.339 0.50 21.50 207 SER B C 1
ATOM 3800 C C B SER B 1 208 ? 23.029 -35.761 33.355 0.50 20.91 207 SER B C 1
ATOM 3801 O O A SER B 1 208 ? 23.271 -35.823 32.119 0.50 18.40 207 SER B O 1
ATOM 3802 O O B SER B 1 208 ? 23.010 -36.123 32.169 0.50 18.79 207 SER B O 1
ATOM 3807 N N . ASP B 1 209 ? 22.198 -34.850 33.852 1.00 23.24 208 ASP B N 1
ATOM 3808 C CA . ASP B 1 209 ? 21.310 -34.070 33.013 1.00 24.60 208 ASP B CA 1
ATOM 3809 C C . ASP B 1 209 ? 21.736 -32.610 33.025 1.00 24.94 208 ASP B C 1
ATOM 3810 O O . ASP B 1 209 ? 20.932 -31.738 32.700 1.00 28.94 208 ASP B O 1
ATOM 3815 N N . ASP B 1 210 ? 23.004 -32.340 33.314 1.00 22.90 209 ASP B N 1
ATOM 3816 C CA . ASP B 1 210 ? 23.562 -30.950 33.231 1.00 25.17 209 ASP B CA 1
ATOM 3817 C C . ASP B 1 210 ? 23.782 -30.569 31.772 1.00 22.76 209 ASP B C 1
ATOM 3818 O O . ASP B 1 210 ? 24.865 -30.775 31.210 1.00 21.88 209 ASP B O 1
ATOM 3823 N N A VAL B 1 211 ? 22.761 -29.953 31.199 0.70 21.79 210 VAL B N 1
ATOM 3824 N N B VAL B 1 211 ? 22.744 -29.996 31.173 0.30 22.57 210 VAL B N 1
ATOM 3825 C CA A VAL B 1 211 ? 22.759 -29.586 29.791 0.70 21.33 210 VAL B CA 1
ATOM 3826 C CA B VAL B 1 211 ? 22.782 -29.596 29.773 0.30 22.07 210 VAL B CA 1
ATOM 3827 C C A VAL B 1 211 ? 23.705 -28.439 29.455 0.70 23.85 210 VAL B C 1
ATOM 3828 C C B VAL B 1 211 ? 23.847 -28.537 29.510 0.30 23.21 210 VAL B C 1
ATOM 3829 O O A VAL B 1 211 ? 24.093 -28.251 28.295 0.70 24.49 210 VAL B O 1
ATOM 3830 O O B VAL B 1 211 ? 24.513 -28.565 28.478 0.30 22.39 210 VAL B O 1
ATOM 3837 N N . HIS B 1 212 ? 24.064 -27.617 30.453 1.00 24.34 211 HIS B N 1
ATOM 3838 C CA . HIS B 1 212 ? 25.044 -26.565 30.211 1.00 25.11 211 HIS B CA 1
ATOM 3839 C C . HIS B 1 212 ? 26.437 -27.088 30.004 1.00 25.97 211 HIS B C 1
ATOM 3840 O O . HIS B 1 212 ? 27.195 -26.560 29.207 1.00 28.47 211 HIS B O 1
ATOM 3847 N N . ALA B 1 213 ? 26.770 -28.178 30.683 1.00 24.71 212 ALA B N 1
ATOM 3848 C CA . ALA B 1 213 ? 28.056 -28.781 30.523 1.00 25.78 212 ALA B CA 1
ATOM 3849 C C . ALA B 1 213 ? 28.150 -29.574 29.201 1.00 24.60 212 ALA B C 1
ATOM 3850 O O . ALA B 1 213 ? 29.204 -29.591 28.586 1.00 24.74 212 ALA B O 1
ATOM 3860 N N . PRO B 1 215 ? 25.530 -30.090 26.031 1.00 16.80 214 PRO B N 1
ATOM 3861 C CA . PRO B 1 215 ? 24.212 -29.763 25.476 1.00 16.08 214 PRO B CA 1
ATOM 3862 C C . PRO B 1 215 ? 23.472 -30.927 24.792 1.00 15.53 214 PRO B C 1
ATOM 3863 O O . PRO B 1 215 ? 22.240 -30.906 24.728 1.00 15.96 214 PRO B O 1
ATOM 3867 N N . ILE B 1 216 ? 24.190 -31.944 24.345 1.00 16.56 215 ILE B N 1
ATOM 3868 C CA . ILE B 1 216 ? 23.511 -33.145 23.808 1.00 17.28 215 ILE B CA 1
ATOM 3869 C C . ILE B 1 216 ? 22.536 -33.733 24.822 1.00 15.94 215 ILE B C 1
ATOM 3870 O O . ILE B 1 216 ? 21.547 -34.400 24.434 1.00 16.14 215 ILE B O 1
ATOM 3875 N N . ARG B 1 217 ? 22.785 -33.533 26.127 1.00 15.77 216 ARG B N 1
ATOM 3876 C CA . ARG B 1 217 ? 21.878 -34.016 27.163 1.00 17.15 216 ARG B CA 1
ATOM 3877 C C . ARG B 1 217 ? 20.457 -33.487 27.027 1.00 15.59 216 ARG B C 1
ATOM 3878 O O . ARG B 1 217 ? 19.506 -34.158 27.408 1.00 17.68 216 ARG B O 1
ATOM 3886 N N . ALA B 1 218 ? 20.293 -32.303 26.434 1.00 16.43 217 ALA B N 1
ATOM 3887 C CA . ALA B 1 218 ? 18.939 -31.782 26.193 1.00 19.70 217 ALA B CA 1
ATOM 3888 C C . ALA B 1 218 ? 18.086 -32.667 25.281 1.00 19.45 217 ALA B C 1
ATOM 3889 O O . ALA B 1 218 ? 16.847 -32.788 25.452 1.00 19.46 217 ALA B O 1
ATOM 3891 N N . VAL B 1 219 ? 18.763 -33.342 24.351 1.00 16.58 218 VAL B N 1
ATOM 3892 C CA . VAL B 1 219 ? 18.122 -34.347 23.474 1.00 15.62 218 VAL B CA 1
ATOM 3893 C C . VAL B 1 219 ? 18.028 -35.707 24.162 1.00 17.09 218 VAL B C 1
ATOM 3894 O O . VAL B 1 219 ? 16.986 -36.358 24.095 1.00 17.54 218 VAL B O 1
ATOM 3898 N N . LEU B 1 220 ? 19.116 -36.124 24.799 1.00 15.07 219 LEU B N 1
ATOM 3899 C CA . LEU B 1 220 ? 19.134 -37.465 25.380 1.00 16.17 219 LEU B CA 1
ATOM 3900 C C . LEU B 1 220 ? 18.250 -37.637 26.607 1.00 17.57 219 LEU B C 1
ATOM 3901 O O . LEU B 1 220 ? 17.721 -38.737 26.839 1.00 17.62 219 LEU B O 1
ATOM 3906 N N . ALA B 1 221 ? 18.048 -36.579 27.403 1.00 18.38 220 ALA B N 1
ATOM 3907 C CA . ALA B 1 221 ? 17.321 -36.711 28.670 1.00 19.27 220 ALA B CA 1
ATOM 3908 C C . ALA B 1 221 ? 15.804 -36.673 28.535 1.00 19.95 220 ALA B C 1
ATOM 3909 O O . ALA B 1 221 ? 15.095 -37.118 29.450 1.00 23.58 220 ALA B O 1
ATOM 3911 N N . GLN B 1 222 ? 15.297 -36.096 27.454 1.00 19.66 221 GLN B N 1
ATOM 3912 C CA . GLN B 1 222 ? 13.848 -35.953 27.265 1.00 20.82 221 GLN B CA 1
ATOM 3913 C C . GLN B 1 222 ? 13.199 -37.233 26.776 1.00 21.12 221 GLN B C 1
ATOM 3914 O O . GLN B 1 222 ? 13.844 -38.097 26.161 1.00 20.06 221 GLN B O 1
ATOM 3920 N N A ARG B 1 223 ? 11.897 -37.319 27.046 0.50 25.10 222 ARG B N 1
ATOM 3921 N N B ARG B 1 223 ? 11.919 -37.352 27.059 0.50 24.21 222 ARG B N 1
ATOM 3922 C CA A ARG B 1 223 ? 11.150 -38.544 26.918 0.50 27.67 222 ARG B CA 1
ATOM 3923 C CA B ARG B 1 223 ? 11.204 -38.573 26.818 0.50 26.46 222 ARG B CA 1
ATOM 3924 C C A ARG B 1 223 ? 9.934 -38.459 26.022 0.50 25.93 222 ARG B C 1
ATOM 3925 C C B ARG B 1 223 ? 10.056 -38.509 25.853 0.50 25.23 222 ARG B C 1
ATOM 3926 O O A ARG B 1 223 ? 9.072 -39.355 26.071 0.50 27.62 222 ARG B O 1
ATOM 3927 O O B ARG B 1 223 ? 9.381 -39.470 25.680 0.50 28.28 222 ARG B O 1
ATOM 3942 N N . LYS B 1 224 ? 9.826 -37.383 25.257 1.00 24.55 223 LYS B N 1
ATOM 3943 C CA . LYS B 1 224 ? 8.708 -37.168 24.380 1.00 25.77 223 LYS B CA 1
ATOM 3944 C C . LYS B 1 224 ? 9.020 -37.452 22.916 1.00 25.69 223 LYS B C 1
ATOM 3945 O O . LYS B 1 224 ? 8.134 -37.852 22.199 1.00 29.54 223 LYS B O 1
ATOM 3949 N N . THR B 1 225 ? 10.270 -37.230 22.472 1.00 19.88 224 THR B N 1
ATOM 3950 C CA . THR B 1 225 ? 10.634 -37.520 21.089 1.00 18.42 224 THR B CA 1
ATOM 3951 C C . THR B 1 225 ? 11.632 -38.674 21.077 1.00 16.45 224 THR B C 1
ATOM 3952 O O . THR B 1 225 ? 12.654 -38.568 21.764 1.00 18.38 224 THR B O 1
ATOM 3956 N N . PRO B 1 226 ? 11.358 -39.729 20.302 1.00 19.06 225 PRO B N 1
ATOM 3957 C CA . PRO B 1 226 ? 12.292 -40.874 20.278 1.00 18.88 225 PRO B CA 1
ATOM 3958 C C . PRO B 1 226 ? 13.647 -40.430 19.767 1.00 17.57 225 PRO B C 1
ATOM 3959 O O . PRO B 1 226 ? 13.720 -39.658 18.819 1.00 17.26 225 PRO B O 1
ATOM 3963 N N . VAL B 1 227 ? 14.693 -40.942 20.406 1.00 16.09 226 VAL B N 1
ATOM 3964 C CA . VAL B 1 227 ? 16.080 -40.730 19.952 1.00 14.21 226 VAL B CA 1
ATOM 3965 C C . VAL B 1 227 ? 16.749 -42.101 19.822 1.00 14.96 226 VAL B C 1
ATOM 3966 O O . VAL B 1 227 ? 16.721 -42.888 20.783 1.00 16.91 226 VAL B O 1
ATOM 3970 N N . ASP B 1 228 ? 17.265 -42.402 18.624 1.00 15.48 227 ASP B N 1
ATOM 3971 C CA . ASP B 1 228 ? 17.989 -43.636 18.395 1.00 14.20 227 ASP B CA 1
ATOM 3972 C C . ASP B 1 228 ? 19.444 -43.271 18.154 1.00 14.21 227 ASP B C 1
ATOM 3973 O O . ASP B 1 228 ? 19.743 -42.495 17.199 1.00 15.20 227 ASP B O 1
ATOM 3978 N N . VAL B 1 229 ? 20.350 -43.845 18.921 1.00 14.19 228 VAL B N 1
ATOM 3979 C CA . VAL B 1 229 ? 21.774 -43.604 18.802 1.00 13.23 228 VAL B CA 1
ATOM 3980 C C . VAL B 1 229 ? 22.388 -44.704 17.933 1.00 13.99 228 VAL B C 1
ATOM 3981 O O . VAL B 1 229 ? 22.173 -45.884 18.200 1.00 15.36 228 VAL B O 1
ATOM 3985 N N . PHE B 1 230 ? 23.060 -44.323 16.839 1.00 14.75 229 PHE B N 1
ATOM 3986 C CA . PHE B 1 230 ? 23.708 -45.254 15.924 1.00 14.46 229 PHE B CA 1
ATOM 3987 C C . PHE B 1 230 ? 25.221 -45.048 16.046 1.00 15.00 229 PHE B C 1
ATOM 3988 O O . PHE B 1 230 ? 25.699 -43.903 15.913 1.00 15.80 229 PHE B O 1
ATOM 3996 N N . TRP B 1 231 ? 25.947 -46.099 16.339 1.00 15.27 230 TRP B N 1
ATOM 3997 C CA . TRP B 1 231 ? 27.387 -45.994 16.553 1.00 14.49 230 TRP B CA 1
ATOM 3998 C C . TRP B 1 231 ? 28.148 -47.166 15.920 1.00 15.33 230 TRP B C 1
ATOM 3999 O O . TRP B 1 231 ? 27.682 -48.304 15.895 1.00 15.16 230 TRP B O 1
ATOM 4010 N N . SER B 1 232 ? 29.393 -46.876 15.507 1.00 16.03 231 SER B N 1
ATOM 4011 C CA . SER B 1 232 ? 30.367 -47.884 15.124 1.00 17.42 231 SER B CA 1
ATOM 4012 C C . SER B 1 232 ? 31.729 -47.354 15.580 1.00 18.02 231 SER B C 1
ATOM 4013 O O . SER B 1 232 ? 31.928 -46.163 15.539 1.00 17.74 231 SER B O 1
ATOM 4016 N N . ALA B 1 233 ? 32.641 -48.259 15.916 1.00 19.61 232 ALA B N 1
ATOM 4017 C CA . ALA B 1 233 ? 34.028 -47.853 16.234 1.00 19.50 232 ALA B CA 1
ATOM 4018 C C . ALA B 1 233 ? 34.687 -47.377 14.934 1.00 24.83 232 ALA B C 1
ATOM 4019 O O . ALA B 1 233 ? 34.314 -47.700 13.791 1.00 24.02 232 ALA B O 1
#

Sequence (454 aa):
GIKETVFKSFDDTPSSALEQQQQLASSKIASSSQLQEEAVDARGKASLVVSGGSTPLKKLFQQLLSKSIDWSDVYITLADERWVEADADDASNERLVREEHLLQNRASSNNAAKKFRGLKNFSTAEAGADAAEESLSNFPRPFDVVVLGGNDGHTCSWFPCSAELENALTTQALCVATNPTTAPHGRIITLSKKSAILNSSRRQIYLHLVGEEQKLSSVYRQQALESSDDVVHAPIRAVLAQRKKTPVDVFWSAGIKETVFKSFDDTPSSALEQQQQLASSKIASSQLQEAVDARGKASLVVSGGSSTPLKLFQQLLLSKSSIDWSSDVYITLADERWVEADADDASNERLVREEHLLQNRASSNAKKFRRGLKNFSTAEAGADAAEESLSSSNNFPRPFDVVVLGGNDGHTCSWFPCSAELENALTTQALCVATNPTTAPHGRIITLSKKSAILNSRRQIYLHLVGEEQKLSSVYRQQALESSDDVVHAPIRAVLAQRRKTPVDVFWSA

CATH classification: 3.40.50.1360

Foldseek 3Di:
DFDDAAEAEDADLVVLLVVVLVVVQVLQLVCCVVPVAAEEEEEADPQCQVSLQNNLDPGPQLRYEYEYQKFFQDDCCDPRGRNNSCQVRNLDRNNVNHNYDYQHDPNACQVRVVSLVVCPPHDWPHAEYEWEDLLLDIFPLHLQWPCNVVLADPPGQWHWTDHPVDDGTMIGGGLNNNQRYQEYEYEEEDDSRVVSVVVLSPDCPCSSPNSSVRRDDPHYYHYYYYD/DFDDAAEAEDADLVVLLVVVLVVVQVLQQVCCVVPVAAEEEEEADDSCQVSLQSNLDPGPQLRYEYEYQKFFQDPCCDPRGRNNSCQVRNCDNNNVNHHYDYQHDPNAQQRRQVSLVVCVPPDWPHAEYEWEDLLLDIFPLDLQWPCNVVLADPPGQWGWTDHPVDDGIMIGGGLNNNQRYAEYEYEEEDDSRVVSVVVLSPDCPCSSPNSSVSRDDPHYYHYYYYD